Protein AF-0000000072573844 (afdb_homodimer)

Nearest PDB structures (foldseek):
  5y2v-assembly1_C  TM=6.113E-01  e=1.179E-25  Synechocystis sp. PCC 6803 substr. Kazusa
  5y2w-assembly1_A-2  TM=8.857E-01  e=2.262E-17  Synechocystis sp. PCC 6803 substr. Kazusa
  5z49-assembly1_A  TM=8.306E-01  e=2.753E-17  Synechococcus elongatus PCC 7942 = FACHB-805
  1i6a-assembly1_A  TM=7.409E-01  e=1.232E-15  Escherichia coli
  3hhg-assembly1_D  TM=5.461E-01  e=2.118E-17  Neisseria meningitidis serogroup B

Solvent-accessible surface area (backbone atoms only — not comparable to full-atom values): 31139 Å² total; per-residue (Å²): 137,50,71,64,50,51,51,49,44,52,39,25,56,72,58,35,28,61,58,59,24,12,57,71,68,70,48,57,45,66,59,50,53,50,41,48,52,51,48,23,56,76,70,71,43,72,36,52,47,70,58,87,89,45,40,38,64,34,72,60,24,52,56,51,44,56,54,48,29,42,51,52,25,51,52,49,30,52,52,50,52,53,42,62,74,39,99,47,74,63,51,66,39,28,36,32,20,65,60,64,66,77,45,28,66,37,46,36,55,43,39,71,76,40,72,68,42,45,62,34,40,34,52,38,44,60,78,54,41,53,53,33,38,47,44,48,70,22,60,33,33,44,33,54,54,93,80,82,54,93,60,44,42,74,42,82,36,32,77,40,52,37,28,39,36,31,19,65,85,37,92,64,40,88,40,66,63,44,52,67,76,78,46,60,85,44,44,25,43,37,36,49,87,67,32,51,63,28,50,50,52,46,53,59,28,45,77,70,76,44,68,78,42,74,31,29,34,38,75,31,75,67,36,47,56,55,37,18,35,38,58,75,21,27,34,75,40,50,52,65,54,49,66,71,56,38,86,82,34,59,42,28,69,27,39,57,69,45,97,77,48,56,42,46,36,29,43,30,31,50,53,87,54,73,68,51,72,62,37,51,50,47,54,53,40,42,45,63,64,56,24,69,74,85,115,138,50,72,64,49,49,52,50,45,52,39,26,55,71,59,34,28,62,60,60,24,13,58,74,68,70,47,57,46,66,60,50,53,49,41,48,52,49,49,23,57,75,70,70,44,71,35,53,48,71,57,86,92,44,41,38,64,34,72,60,23,51,56,50,45,56,53,48,29,42,51,52,25,53,52,49,30,51,51,49,52,54,41,61,76,40,97,44,73,64,51,68,39,27,37,30,19,66,61,64,67,75,45,29,64,37,45,36,54,44,39,72,76,39,70,67,40,44,62,37,40,35,55,38,44,60,77,55,42,53,53,33,39,49,45,49,71,24,60,33,31,45,34,54,55,93,80,82,52,92,60,44,42,73,44,81,38,33,75,40,53,38,26,38,36,30,20,63,85,36,91,68,41,87,40,66,64,44,51,66,78,77,46,61,85,45,45,26,43,37,37,48,87,67,32,51,64,28,52,50,54,48,53,58,28,45,76,71,75,45,67,78,40,72,30,29,34,38,74,30,75,67,36,46,58,55,37,19,36,37,58,72,22,28,32,74,41,49,50,65,54,49,66,72,57,39,87,82,34,61,43,27,70,27,38,56,69,46,97,77,48,55,43,45,35,29,44,29,31,50,53,88,55,73,70,49,73,60,38,50,51,47,53,52,42,41,45,65,64,55,25,69,74,86,114

Secondary structure (DSSP, 8-state):
--HHHHHHHHHHHHHS-HHHHHHHHTS-HHHHHHHHHHHHHHHTS-SEEEETTEEEE-HHHHHHHHHHHHHHHHHHHHHHHHHHHTT--S-EEEEEES-SGGGHHHHHHHHHH-TT-EEEEEE--HHHHHHHHHTTS-SEEEESS----TTEEEEEEEEEEEEEEEETTSTTTT-SEE-GGGGTT-EEEEPPTTSHHHHHHHHHHHTTT---EEEEE-S-GGGHHHHHHTTS-BEEEEHHHHHHH-TTSSEEEEEES-TT-EEEEEEEEETT----HHHHHHHHHHHHHHS----/--HHHHHHHHHHHHHS-HHHHHHHHTS-HHHHHHHHHHHHHHHTS-SEEEETTEEEE-HHHHHHHHHHHHHHHHHHHHHHHHHHHTT--S-EEEEEES-SGGGHHHHHHHHHH-TT-EEEEEE--HHHHHHHHHTTS-SEEEESS----TTEEEEEEEEEEEEEEEETTSTTTT-SEE-GGGGTT-EEEEPPTTSHHHHHHHHHHHTTT---EEEEE-S-GGGHHHHHHTTS-BEEEEHHHHHHH-TTSSEEEEEES-TT-EEEEEEEEETT----HHHHHHHHHHHHHHS----

Radius of gyration: 25.1 Å; Cα contacts (8 Å, |Δi|>4): 1067; chains: 2; bounding box: 58×66×68 Å

Foldseek 3Di:
DDLVLLQLLLLCAVVQAQCVSCVVVVHDSVVSVVSQVVVCVVVVHHQWDDDPRTTYGDPNVVVVNLVSLQVQLVVVLVVVVVQLVPVHFLEEAEEEEQDCVLCVVLVVVLCVVRVRYHYHYHHDFLVVVLSCQSNNVHFKYKAQDDDDDPFKDKDWQEKFFKKKKAFCPDPCFPPAEDELVVCQPWEEAEEDPRHPFQVLNQVSQVVVVGGHHYPHYHSCLVCRQVCRLVPVTMGIDTPVVCVVQDPPHSIGIYHYPDPPRMTIIMMMHTDPRNARPSNVSSVVSSNVSRHPPPD/DDLVLLQLLLLCAVVQAQCVSCVVVVHDSVVSVVSQVVVCVVVVHHQWDDDPRTTYGDPNVVVVNLVSLQVQLQVVLVVVVVQLVPVHFLEEAEEEEQDCVLCVVLVVVLCVVRVRYHYHYHHDFLVVVLSCQSNNVHFKYKAQDDDDDPFKDKDWQEKFFKKKKAFCPDPCFPPAEDELVVCQPWEEAEEDPRHPFQVLNQVRQVVVVGGHHYPHYDSCLVCRQVCRLVPVTMGIDTPVVCVVQDPPHSIGIYHYPDPPRMTIIMMMHTDPRNARPSNVVSVVSSNVSRHPPPD

Structure (mmCIF, N/CA/C/O backbone):
data_AF-0000000072573844-model_v1
#
loop_
_entity.id
_entity.type
_entity.pdbx_description
1 polymer 'Transcriptional regulator'
#
loop_
_atom_site.group_PDB
_atom_site.id
_atom_site.type_symbol
_atom_site.label_atom_id
_atom_site.label_alt_id
_atom_site.label_comp_id
_atom_site.label_asym_id
_atom_site.label_entity_id
_atom_site.label_seq_id
_atom_site.pdbx_PDB_ins_code
_atom_site.Cartn_x
_atom_site.Cartn_y
_atom_site.Cartn_z
_atom_site.occupancy
_atom_site.B_iso_or_equiv
_atom_site.auth_seq_id
_atom_site.auth_comp_id
_atom_site.auth_asym_id
_atom_site.auth_atom_id
_atom_site.pdbx_PDB_model_num
ATOM 1 N N . MET A 1 1 ? -7.012 -10.227 -36.094 1 77.38 1 MET A N 1
ATOM 2 C CA . MET A 1 1 ? -6.742 -10.281 -34.656 1 77.38 1 MET A CA 1
ATOM 3 C C . MET A 1 1 ? -5.859 -11.484 -34.312 1 77.38 1 MET A C 1
ATOM 5 O O . MET A 1 1 ? -6.199 -12.617 -34.625 1 77.38 1 MET A O 1
ATOM 9 N N . ASP A 1 2 ? -4.715 -11.188 -33.781 1 83.25 2 ASP A N 1
ATOM 10 C CA . ASP A 1 2 ? -3.766 -12.242 -33.438 1 83.25 2 ASP A CA 1
ATOM 11 C C . ASP A 1 2 ? -3.256 -12.07 -32 1 83.25 2 ASP A C 1
ATOM 13 O O . ASP A 1 2 ? -3.637 -11.117 -31.312 1 83.25 2 ASP A O 1
ATOM 17 N N . LEU A 1 3 ? -2.436 -13.039 -31.656 1 85 3 LEU A N 1
ATOM 18 C CA . LEU A 1 3 ? -1.994 -13.078 -30.266 1 85 3 LEU A CA 1
ATOM 19 C C . LEU A 1 3 ? -1.142 -11.859 -29.922 1 85 3 LEU A C 1
ATOM 21 O O . LEU A 1 3 ? -1.219 -11.328 -28.812 1 85 3 LEU A O 1
ATOM 25 N N . LEU A 1 4 ? -0.404 -11.492 -30.859 1 84.94 4 LEU A N 1
ATOM 26 C CA . LEU A 1 4 ? 0.47 -10.344 -30.656 1 84.94 4 LEU A CA 1
ATOM 27 C C . LEU A 1 4 ? -0.344 -9.078 -30.422 1 84.94 4 LEU A C 1
ATOM 29 O O . LEU A 1 4 ? -0.036 -8.297 -29.516 1 84.94 4 LEU A O 1
ATOM 33 N N . SER A 1 5 ? -1.284 -8.914 -31.297 1 89.81 5 SER A N 1
ATOM 34 C CA . SER A 1 5 ? -2.127 -7.727 -31.156 1 89.81 5 SER A CA 1
ATOM 35 C C . SER A 1 5 ? -2.84 -7.719 -29.812 1 89.81 5 SER A C 1
ATOM 37 O O . SER A 1 5 ? -3.029 -6.66 -29.203 1 89.81 5 SER A O 1
ATOM 39 N N . LEU A 1 6 ? -3.24 -8.875 -29.359 1 90.12 6 LEU A N 1
ATOM 40 C CA . LEU A 1 6 ? -3.922 -8.984 -28.078 1 90.12 6 LEU A CA 1
ATOM 41 C C . LEU A 1 6 ? -2.971 -8.672 -26.922 1 90.12 6 LEU A C 1
ATOM 43 O O . LEU A 1 6 ? -3.35 -7.996 -25.969 1 90.12 6 LEU A O 1
ATOM 47 N N . ARG A 1 7 ? -1.785 -9.086 -27.031 1 90.44 7 ARG A N 1
ATOM 48 C CA . ARG A 1 7 ? -0.774 -8.797 -26.016 1 90.44 7 ARG A CA 1
ATOM 49 C C . ARG A 1 7 ? -0.451 -7.309 -25.969 1 90.44 7 ARG A C 1
ATOM 51 O O . ARG A 1 7 ? -0.282 -6.73 -24.891 1 90.44 7 ARG A O 1
ATOM 58 N N . TYR A 1 8 ? -0.312 -6.75 -27.141 1 91.06 8 TYR A N 1
ATOM 59 C CA . TYR A 1 8 ? -0.084 -5.309 -27.219 1 91.06 8 TYR A CA 1
ATOM 60 C C . TYR A 1 8 ? -1.229 -4.539 -26.578 1 91.06 8 TYR A C 1
ATOM 62 O O . TYR A 1 8 ? -1 -3.623 -25.781 1 91.06 8 TYR A O 1
ATOM 70 N N . PHE A 1 9 ? -2.402 -4.938 -26.906 1 92.38 9 PHE A N 1
ATOM 71 C CA . PHE A 1 9 ? -3.596 -4.305 -26.359 1 92.38 9 PHE A CA 1
ATOM 72 C C . PHE A 1 9 ? -3.596 -4.391 -24.828 1 92.38 9 PHE A C 1
ATOM 74 O O . PHE A 1 9 ? -3.846 -3.393 -24.156 1 92.38 9 PHE A O 1
ATOM 81 N N . GLN A 1 10 ? -3.361 -5.555 -24.344 1 90.69 10 GLN A N 1
ATOM 82 C CA . GLN A 1 10 ? -3.332 -5.773 -22.906 1 90.69 10 GLN A CA 1
ATOM 83 C C . GLN A 1 10 ? -2.334 -4.84 -22.234 1 90.69 10 GLN A C 1
ATOM 85 O O . GLN A 1 10 ? -2.643 -4.238 -21.188 1 90.69 10 GLN A O 1
ATOM 90 N N . SER A 1 11 ? -1.172 -4.75 -22.75 1 90.38 11 SER A N 1
ATOM 91 C CA . SER A 1 11 ? -0.129 -3.893 -22.203 1 90.38 11 SER A CA 1
ATOM 92 C C . SER A 1 11 ? -0.539 -2.424 -22.234 1 90.38 11 SER A C 1
ATOM 94 O O . SER A 1 11 ? -0.377 -1.701 -21.25 1 90.38 11 SER A O 1
ATOM 96 N N . VAL A 1 12 ? -1.051 -2.043 -23.359 1 91.31 12 VAL A N 1
ATOM 97 C CA . VAL A 1 12 ? -1.472 -0.654 -23.5 1 91.31 12 VAL A CA 1
ATOM 98 C C . VAL A 1 12 ? -2.621 -0.355 -22.547 1 91.31 12 VAL A C 1
ATOM 100 O O . VAL A 1 12 ? -2.705 0.743 -21.984 1 91.31 12 VAL A O 1
ATOM 103 N N . ALA A 1 13 ? -3.471 -1.288 -22.422 1 90.12 13 ALA A N 1
ATOM 104 C CA . ALA A 1 13 ? -4.598 -1.124 -21.5 1 90.12 13 ALA A CA 1
ATOM 105 C C . ALA A 1 13 ? -4.113 -0.93 -20.062 1 90.12 13 ALA A C 1
ATOM 107 O O . ALA A 1 13 ? -4.691 -0.147 -19.312 1 90.12 13 ALA A O 1
ATOM 108 N N . ARG A 1 14 ? -3.098 -1.633 -19.734 1 84.62 14 ARG A N 1
ATOM 109 C CA . ARG A 1 14 ? -2.555 -1.584 -18.391 1 84.62 14 ARG A CA 1
ATOM 110 C C . ARG A 1 14 ? -1.849 -0.257 -18.125 1 84.62 14 ARG A C 1
ATOM 112 O O . ARG A 1 14 ? -2.039 0.359 -17.078 1 84.62 14 ARG A O 1
ATOM 119 N N . HIS A 1 15 ? -1.104 0.141 -19.078 1 82.62 15 HIS A N 1
ATOM 120 C CA . HIS A 1 15 ? -0.275 1.326 -18.875 1 82.62 15 HIS A CA 1
ATOM 121 C C . HIS A 1 15 ? -1.03 2.596 -19.266 1 82.62 15 HIS A C 1
ATOM 123 O O . HIS A 1 15 ? -0.707 3.684 -18.781 1 82.62 15 HIS A O 1
ATOM 129 N N . GLN A 1 16 ? -1.921 2.443 -20.125 1 87.56 16 GLN A N 1
ATOM 130 C CA . GLN A 1 16 ? -2.629 3.553 -20.75 1 87.56 16 GLN A CA 1
ATOM 131 C C . GLN A 1 16 ? -1.654 4.602 -21.281 1 87.56 16 GLN A C 1
ATOM 133 O O . GLN A 1 16 ? -1.857 5.801 -21.094 1 87.56 16 GLN A O 1
ATOM 138 N N . HIS A 1 17 ? -0.639 4.098 -21.672 1 84.5 17 HIS A N 1
ATOM 139 C CA . HIS A 1 17 ? 0.455 4.836 -22.281 1 84.5 17 HIS A CA 1
ATOM 140 C C . HIS A 1 17 ? 1.186 3.979 -23.312 1 84.5 17 HIS A C 1
ATOM 142 O O . HIS A 1 17 ? 1.836 2.994 -22.969 1 84.5 17 HIS A O 1
ATOM 148 N N . ILE A 1 18 ? 1.191 4.477 -24.594 1 88.12 18 ILE A N 1
ATOM 149 C CA . ILE A 1 18 ? 1.678 3.633 -25.672 1 88.12 18 ILE A CA 1
ATOM 150 C C . ILE A 1 18 ? 3.188 3.447 -25.547 1 88.12 18 ILE A C 1
ATOM 152 O O . ILE A 1 18 ? 3.697 2.336 -25.703 1 88.12 18 ILE A O 1
ATOM 156 N N . SER A 1 19 ? 3.848 4.496 -25.141 1 87.25 19 SER A N 1
ATOM 157 C CA . SER A 1 19 ? 5.301 4.391 -25.078 1 87.25 19 SER A CA 1
ATOM 158 C C . SER A 1 19 ? 5.734 3.477 -23.938 1 87.25 19 SER A C 1
ATOM 160 O O . SER A 1 19 ? 6.684 2.703 -24.078 1 87.25 19 SER A O 1
ATOM 162 N N . ARG A 1 20 ? 5.043 3.541 -22.906 1 84.31 20 ARG A N 1
ATOM 163 C CA . ARG A 1 20 ? 5.359 2.67 -21.781 1 84.31 20 ARG A CA 1
ATOM 164 C C . ARG A 1 20 ? 5.07 1.211 -22.125 1 84.31 20 ARG A C 1
ATOM 166 O O . ARG A 1 20 ? 5.824 0.315 -21.734 1 84.31 20 ARG A O 1
ATOM 173 N N . ALA A 1 21 ? 4.016 1.079 -22.75 1 89.12 21 ALA A N 1
ATOM 174 C CA . ALA A 1 21 ? 3.686 -0.272 -23.203 1 89.12 21 ALA A CA 1
ATOM 175 C C . ALA A 1 21 ? 4.746 -0.805 -24.156 1 89.12 21 ALA A C 1
ATOM 177 O O . ALA A 1 21 ? 5.156 -1.965 -24.047 1 89.12 21 ALA A O 1
ATOM 178 N N . ALA A 1 22 ? 5.207 0.045 -25.031 1 90.31 22 ALA A N 1
ATOM 179 C CA . ALA A 1 22 ? 6.246 -0.352 -25.984 1 90.31 22 ALA A CA 1
ATOM 180 C C . ALA A 1 22 ? 7.535 -0.73 -25.25 1 90.31 22 ALA A C 1
ATOM 182 O O . ALA A 1 22 ? 8.195 -1.708 -25.625 1 90.31 22 ALA A O 1
ATOM 183 N N . GLU A 1 23 ? 7.828 -0.013 -24.25 1 84.38 23 GLU A N 1
ATOM 184 C CA . GLU A 1 23 ? 9.016 -0.284 -23.453 1 84.38 23 GLU A CA 1
ATOM 185 C C . GLU A 1 23 ? 8.914 -1.639 -22.75 1 84.38 23 GLU A C 1
ATOM 187 O O . GLU A 1 23 ? 9.859 -2.426 -22.766 1 84.38 23 GLU A O 1
ATOM 192 N N . GLU A 1 24 ? 7.793 -1.854 -22.25 1 80.31 24 GLU A N 1
ATOM 193 C CA . GLU A 1 24 ? 7.559 -3.133 -21.594 1 80.31 24 GLU A CA 1
ATOM 194 C C . GLU A 1 24 ? 7.664 -4.293 -22.578 1 80.31 24 GLU A C 1
ATOM 196 O O . GLU A 1 24 ? 8.211 -5.348 -22.234 1 80.31 24 GLU A O 1
ATOM 201 N N . LEU A 1 25 ? 7.141 -4.078 -23.703 1 86.56 25 LEU A N 1
ATOM 202 C CA . LEU A 1 25 ? 7.086 -5.121 -24.719 1 86.56 25 LEU A CA 1
ATOM 203 C C . LEU A 1 25 ? 8.391 -5.195 -25.484 1 86.56 25 LEU A C 1
ATOM 205 O O . LEU A 1 25 ? 8.594 -6.105 -26.297 1 86.56 25 LEU A O 1
ATOM 209 N N . ARG A 1 26 ? 9.25 -4.176 -25.219 1 87.06 26 ARG A N 1
ATOM 210 C CA . ARG A 1 26 ? 10.547 -4.09 -25.891 1 87.06 26 ARG A CA 1
ATOM 211 C C . ARG A 1 26 ? 10.367 -3.99 -27.406 1 87.06 26 ARG A C 1
ATOM 213 O O . ARG A 1 26 ? 11.016 -4.719 -28.156 1 87.06 26 ARG A O 1
ATOM 220 N N . VAL A 1 27 ? 9.461 -3.121 -27.812 1 89.19 27 VAL A N 1
ATOM 221 C CA . VAL A 1 27 ? 9.211 -2.842 -29.219 1 89.19 27 VAL A CA 1
ATOM 222 C C . VAL A 1 27 ? 9.125 -1.335 -29.453 1 89.19 27 VAL A C 1
ATOM 224 O O . VAL A 1 27 ? 9.094 -0.56 -28.484 1 89.19 27 VAL A O 1
ATOM 227 N N . ALA A 1 28 ? 9.219 -0.984 -30.672 1 90.38 28 ALA A N 1
ATOM 228 C CA . ALA A 1 28 ? 9.117 0.433 -31 1 90.38 28 ALA A CA 1
ATOM 229 C C . ALA A 1 28 ? 7.691 0.94 -30.828 1 90.38 28 ALA A C 1
ATOM 231 O O . ALA A 1 28 ? 6.73 0.228 -31.125 1 90.38 28 ALA A O 1
ATOM 232 N N . GLN A 1 29 ? 7.598 2.127 -30.375 1 90.44 29 GLN A N 1
ATOM 233 C CA . GLN A 1 29 ? 6.316 2.758 -30.078 1 90.44 29 GLN A CA 1
ATOM 234 C C . GLN A 1 29 ? 5.41 2.752 -31.312 1 90.44 29 GLN A C 1
ATOM 236 O O . GLN A 1 29 ? 4.227 2.428 -31.219 1 90.44 29 GLN A O 1
ATOM 241 N N . PRO A 1 30 ? 5.902 3.066 -32.531 1 91.19 30 PRO A N 1
ATOM 242 C CA . PRO A 1 30 ? 5.012 3.068 -33.688 1 91.19 30 PRO A CA 1
ATOM 243 C C . PRO A 1 30 ? 4.414 1.692 -33.969 1 91.19 30 PRO A C 1
ATOM 245 O O . PRO A 1 30 ? 3.291 1.595 -34.469 1 91.19 30 PRO A O 1
ATOM 248 N N . SER A 1 31 ? 5.184 0.712 -33.688 1 91.19 31 SER A N 1
ATOM 249 C CA . SER A 1 31 ? 4.691 -0.647 -33.906 1 91.19 31 SER A CA 1
ATOM 250 C C . SER A 1 31 ? 3.48 -0.934 -33 1 91.19 31 SER A C 1
ATOM 252 O O . SER A 1 31 ? 2.484 -1.493 -33.469 1 91.19 31 SER A O 1
ATOM 254 N N . VAL A 1 32 ? 3.572 -0.523 -31.766 1 93.31 32 VAL A N 1
ATOM 255 C CA . VAL A 1 32 ? 2.471 -0.72 -30.828 1 93.31 32 VAL A CA 1
ATOM 256 C C . VAL A 1 32 ? 1.263 0.102 -31.266 1 93.31 32 VAL A C 1
ATOM 258 O O . VAL A 1 32 ? 0.137 -0.4 -31.297 1 93.31 32 VAL A O 1
ATOM 261 N N . SER A 1 33 ? 1.487 1.334 -31.656 1 92.69 33 SER A N 1
ATOM 262 C CA . SER A 1 33 ? 0.414 2.23 -32.062 1 92.69 33 SER A CA 1
ATOM 263 C C . SER A 1 33 ? -0.322 1.688 -33.281 1 92.69 33 SER A C 1
ATOM 265 O O . SER A 1 33 ? -1.553 1.618 -33.312 1 92.69 33 SER A O 1
ATOM 267 N N . ARG A 1 34 ? 0.423 1.245 -34.25 1 92.56 34 ARG A N 1
ATOM 268 C CA . ARG A 1 34 ? -0.156 0.717 -35.469 1 92.56 34 ARG A CA 1
ATOM 269 C C . ARG A 1 34 ? -0.96 -0.55 -35.219 1 92.56 34 ARG A C 1
ATOM 271 O O . ARG A 1 34 ? -2.02 -0.759 -35.812 1 92.56 34 ARG A O 1
ATOM 278 N N . THR A 1 35 ? -0.399 -1.32 -34.406 1 92.69 35 THR A N 1
ATOM 279 C CA . THR A 1 35 ? -1.063 -2.576 -34.094 1 92.69 35 THR A CA 1
ATOM 280 C C . THR A 1 35 ? -2.4 -2.316 -33.406 1 92.69 35 THR A C 1
ATOM 282 O O . THR A 1 35 ? -3.395 -2.988 -33.688 1 92.69 35 THR A O 1
ATOM 285 N N . ILE A 1 36 ? -2.449 -1.349 -32.5 1 93.75 36 ILE A N 1
ATOM 286 C CA . ILE A 1 36 ? -3.672 -1.01 -31.781 1 93.75 36 ILE A CA 1
ATOM 287 C C . ILE A 1 36 ? -4.707 -0.458 -32.75 1 93.75 36 ILE A C 1
ATOM 289 O O . ILE A 1 36 ? -5.887 -0.818 -32.688 1 93.75 36 ILE A O 1
ATOM 293 N N . ILE A 1 37 ? -4.262 0.376 -33.594 1 92.12 37 ILE A N 1
ATOM 294 C CA . ILE A 1 37 ? -5.148 0.962 -34.594 1 92.12 37 ILE A CA 1
ATOM 295 C C . ILE A 1 37 ? -5.738 -0.141 -35.469 1 92.12 37 ILE A C 1
ATOM 297 O O . ILE A 1 37 ? -6.941 -0.144 -35.75 1 92.12 37 ILE A O 1
ATOM 301 N N . ARG A 1 38 ? -4.918 -1.018 -35.906 1 91.19 38 ARG A N 1
ATOM 302 C CA . ARG A 1 38 ? -5.363 -2.135 -36.719 1 91.19 38 ARG A CA 1
ATOM 303 C C . ARG A 1 38 ? -6.375 -3 -36 1 91.19 38 ARG A C 1
ATOM 305 O O . ARG A 1 38 ? -7.383 -3.422 -36.562 1 91.19 38 ARG A O 1
ATOM 312 N N . LEU A 1 39 ? -6.094 -3.303 -34.75 1 91.94 39 LEU A N 1
ATOM 313 C CA . LEU A 1 39 ? -6.988 -4.105 -33.906 1 91.94 39 LEU A CA 1
ATOM 314 C C . LEU A 1 39 ? -8.352 -3.441 -33.781 1 91.94 39 LEU A C 1
ATOM 316 O O . LEU A 1 39 ? -9.391 -4.102 -33.906 1 91.94 39 LEU A O 1
ATOM 320 N N . GLU A 1 40 ? -8.336 -2.123 -33.531 1 93.81 40 GLU A N 1
ATOM 321 C CA . GLU A 1 40 ? -9.586 -1.371 -33.438 1 93.81 40 GLU A CA 1
ATOM 322 C C . GLU A 1 40 ? -10.352 -1.39 -34.75 1 93.81 40 GLU A C 1
ATOM 324 O O . GLU A 1 40 ? -11.578 -1.511 -34.75 1 93.81 40 GLU A O 1
ATOM 329 N N . SER A 1 41 ? -9.641 -1.269 -35.781 1 91.44 41 SER A N 1
ATOM 330 C CA . SER A 1 41 ? -10.25 -1.312 -37.125 1 91.44 41 SER A CA 1
ATOM 331 C C . SER A 1 41 ? -10.906 -2.664 -37.375 1 91.44 41 SER A C 1
ATOM 333 O O . SER A 1 41 ? -12.016 -2.727 -37.906 1 91.44 41 SER A O 1
ATOM 335 N N . GLU A 1 42 ? -10.25 -3.697 -37.062 1 89.06 42 GLU A N 1
ATOM 336 C CA . GLU A 1 42 ? -10.781 -5.047 -37.25 1 89.06 42 GLU A CA 1
ATOM 337 C C . GLU A 1 42 ? -12.039 -5.266 -36.438 1 89.06 42 GLU A C 1
ATOM 339 O O . GLU A 1 42 ? -12.977 -5.93 -36.875 1 89.06 42 GLU A O 1
ATOM 344 N N . LEU A 1 43 ? -12.023 -4.73 -35.219 1 90.81 43 LEU A N 1
ATOM 345 C CA . LEU A 1 43 ? -13.148 -4.887 -34.312 1 90.81 43 LEU A CA 1
ATOM 346 C C . LEU A 1 43 ? -14.281 -3.928 -34.656 1 90.81 43 LEU A C 1
ATOM 348 O O . LEU A 1 43 ? -15.422 -4.109 -34.219 1 90.81 43 LEU A O 1
ATOM 352 N N . GLY A 1 44 ? -13.922 -2.865 -35.375 1 90.6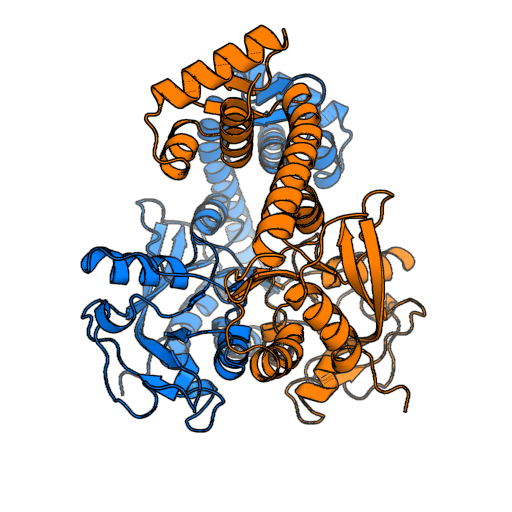2 44 GLY A N 1
ATOM 353 C CA . GLY A 1 44 ? -14.906 -1.887 -35.844 1 90.62 44 GLY A CA 1
ATOM 354 C C . GLY A 1 44 ? -15.281 -0.891 -34.75 1 90.62 44 GLY A C 1
ATOM 355 O O . GLY A 1 44 ? -16.297 -0.207 -34.844 1 90.62 44 GLY A O 1
ATOM 356 N N . THR A 1 45 ? -14.531 -0.959 -33.688 1 91.38 45 THR A N 1
ATOM 357 C CA . THR A 1 45 ? -14.82 -0.067 -32.562 1 91.38 45 THR A CA 1
ATOM 358 C C . THR A 1 45 ? -13.531 0.376 -31.891 1 91.38 45 THR A C 1
ATOM 360 O O . THR A 1 45 ? -12.602 -0.419 -31.719 1 91.38 45 THR A O 1
ATOM 363 N N . PRO A 1 46 ? -13.453 1.624 -31.562 1 92.75 46 PRO A N 1
ATOM 364 C CA . PRO A 1 46 ? -12.297 2.051 -30.766 1 92.75 46 PRO A CA 1
ATOM 365 C C . PRO A 1 46 ? -12.289 1.448 -29.359 1 92.75 46 PRO A C 1
ATOM 367 O O . PRO A 1 46 ? -13.352 1.29 -28.75 1 92.75 46 PRO A O 1
ATOM 370 N N . LEU A 1 47 ? -11.102 1.079 -29 1 93.5 47 LEU A N 1
ATOM 371 C CA . LEU A 1 47 ? -10.938 0.488 -27.672 1 93.5 47 LEU A CA 1
ATOM 372 C C . LEU A 1 47 ? -10.391 1.514 -26.688 1 93.5 47 LEU A C 1
ATOM 374 O O . LEU A 1 47 ? -10.461 1.306 -25.469 1 93.5 47 LEU A O 1
ATOM 378 N N . PHE A 1 48 ? -9.781 2.52 -27.266 1 93.5 48 PHE A N 1
ATOM 379 C CA . PHE A 1 48 ? -9.188 3.586 -26.469 1 93.5 48 PHE A CA 1
ATOM 380 C C . PHE A 1 48 ? -9.734 4.945 -26.875 1 93.5 48 PHE A C 1
ATOM 382 O O . PHE A 1 48 ? -10.023 5.168 -28.062 1 93.5 48 PHE A O 1
ATOM 389 N N . ASP A 1 49 ? -9.891 5.738 -25.859 1 89.5 49 ASP A N 1
ATOM 390 C CA . ASP A 1 49 ? -10.102 7.156 -26.141 1 89.5 49 ASP A CA 1
ATOM 391 C C . ASP A 1 49 ? -8.766 7.898 -26.234 1 89.5 49 ASP A C 1
ATOM 393 O O . ASP A 1 49 ? -7.879 7.703 -25.406 1 89.5 49 ASP A O 1
ATOM 397 N N . ARG A 1 50 ? -8.609 8.391 -27.422 1 82.62 50 ARG A N 1
ATOM 398 C CA . ARG A 1 50 ? -7.352 9.086 -27.656 1 82.62 50 ARG A CA 1
ATOM 399 C C . ARG A 1 50 ? -7.527 10.594 -27.547 1 82.62 50 ARG A C 1
ATOM 401 O O . ARG A 1 50 ? -8.539 11.141 -27.984 1 82.62 50 ARG A O 1
ATOM 408 N N . ARG A 1 51 ? -6.773 11.148 -26.734 1 71.81 51 ARG A N 1
ATOM 409 C CA . ARG A 1 51 ? -6.723 12.602 -26.641 1 71.81 51 ARG A CA 1
ATOM 410 C C . ARG A 1 51 ? -5.285 13.102 -26.75 1 71.81 51 ARG A C 1
ATOM 412 O O . ARG A 1 51 ? -4.574 13.18 -25.734 1 71.81 51 ARG A O 1
ATOM 419 N N . GLY A 1 52 ? -4.895 13.508 -27.891 1 67.94 52 GLY A N 1
ATOM 420 C CA . GLY A 1 52 ? -3.5 13.859 -28.109 1 67.94 52 GLY A CA 1
ATOM 421 C C . GLY A 1 52 ? -2.557 12.68 -27.938 1 67.94 52 GLY A C 1
ATOM 422 O O . GLY A 1 52 ? -2.713 11.656 -28.609 1 67.94 52 GLY A O 1
ATOM 423 N N . ARG A 1 53 ? -1.71 12.945 -27.047 1 65 53 ARG A N 1
ATOM 424 C CA . ARG A 1 53 ? -0.708 11.914 -26.797 1 65 53 ARG A CA 1
ATOM 425 C C . ARG A 1 53 ? -1.162 10.953 -25.703 1 65 53 ARG A C 1
ATOM 427 O O . ARG A 1 53 ? -0.532 9.922 -25.469 1 65 53 ARG A O 1
ATOM 434 N N . ARG A 1 54 ? -2.227 11.203 -25.172 1 75 54 ARG A N 1
ATOM 435 C CA . ARG A 1 54 ? -2.68 10.359 -24.078 1 75 54 ARG A CA 1
ATOM 436 C C . ARG A 1 54 ? -3.73 9.359 -24.562 1 75 54 ARG A C 1
ATOM 438 O O . ARG A 1 54 ? -4.523 9.664 -25.453 1 75 54 ARG A O 1
ATOM 445 N N . ILE A 1 55 ? -3.648 8.078 -24.078 1 85.38 55 ILE A N 1
ATOM 446 C CA . ILE A 1 55 ? -4.551 6.996 -24.453 1 85.38 55 ILE A CA 1
ATOM 447 C C . ILE A 1 55 ? -5.18 6.395 -23.188 1 85.38 55 ILE A C 1
ATOM 449 O O . ILE A 1 55 ? -4.508 6.23 -22.172 1 85.38 55 ILE A O 1
ATOM 453 N N . ARG A 1 56 ? -6.543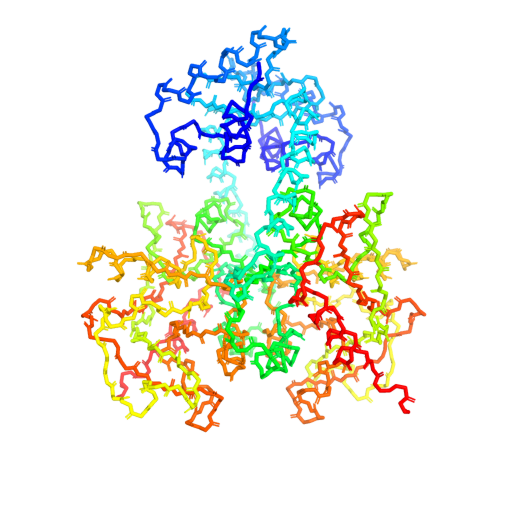 6.301 -23.188 1 88.75 56 ARG A N 1
ATOM 454 C CA . ARG A 1 56 ? -7.242 5.688 -22.078 1 88.75 56 ARG A CA 1
ATOM 455 C C . ARG A 1 56 ? -8.18 4.582 -22.547 1 88.75 56 ARG A C 1
ATOM 457 O O . ARG A 1 56 ? -8.875 4.746 -23.562 1 88.75 56 ARG A O 1
ATOM 464 N N . LEU A 1 57 ? -8.164 3.529 -21.812 1 89.81 57 LEU A N 1
ATOM 465 C CA . LEU A 1 57 ? -9.062 2.422 -22.109 1 89.81 57 LEU A CA 1
ATOM 466 C C . LEU A 1 57 ? -10.523 2.854 -21.953 1 89.81 57 LEU A C 1
ATOM 468 O O . LEU A 1 57 ? -10.914 3.381 -20.906 1 89.81 57 LEU A O 1
ATOM 472 N N . ASN A 1 58 ? -11.367 2.752 -23 1 89.25 58 ASN A N 1
ATOM 473 C CA . ASN A 1 58 ? -12.781 3.125 -22.906 1 89.25 58 ASN A CA 1
ATOM 474 C C . ASN A 1 58 ? -13.648 1.935 -22.516 1 89.25 58 ASN A C 1
ATOM 476 O O . ASN A 1 58 ? -13.133 0.881 -22.141 1 89.25 58 ASN A O 1
ATOM 480 N N . GLU A 1 59 ? -14.961 2.064 -22.531 1 86.19 59 GLU A N 1
ATOM 481 C CA . GLU A 1 59 ? -15.859 1.022 -22.062 1 86.19 59 GLU A CA 1
ATOM 482 C C . GLU A 1 59 ? -15.766 -0.231 -22.922 1 86.19 59 GLU A C 1
ATOM 484 O O . GLU A 1 59 ? -15.82 -1.352 -22.422 1 86.19 59 GLU A O 1
ATOM 489 N N . HIS A 1 60 ? -15.734 0.039 -24.203 1 89.38 60 HIS A N 1
ATOM 490 C CA . HIS A 1 60 ? -15.578 -1.093 -25.109 1 89.38 60 HIS A CA 1
ATOM 491 C C . HIS A 1 60 ? -14.25 -1.803 -24.875 1 89.38 60 HIS A C 1
ATOM 493 O O . HIS A 1 60 ? -14.188 -3.033 -24.906 1 89.38 60 HIS A O 1
ATOM 499 N N . GLY A 1 61 ? -13.219 -0.998 -24.656 1 91.5 61 GLY A N 1
ATOM 500 C CA . GLY A 1 61 ? -11.914 -1.565 -24.344 1 91.5 61 GLY A CA 1
ATOM 501 C C . GLY A 1 61 ? -11.906 -2.367 -23.062 1 91.5 61 GLY A C 1
ATOM 502 O O . GLY A 1 61 ? -11.305 -3.441 -22.984 1 91.5 61 GLY A O 1
ATOM 503 N N . ALA A 1 62 ? -12.562 -1.883 -22.094 1 89.25 62 ALA A N 1
ATOM 504 C CA . ALA A 1 62 ? -12.633 -2.568 -20.812 1 89.25 62 ALA A CA 1
ATOM 505 C C . ALA A 1 62 ? -13.328 -3.922 -20.953 1 89.25 62 ALA A C 1
ATOM 507 O O . ALA A 1 62 ? -12.875 -4.918 -20.375 1 89.25 62 ALA A O 1
ATOM 508 N N . ALA A 1 63 ? -14.406 -3.893 -21.688 1 88.31 63 ALA A N 1
ATOM 509 C CA . ALA A 1 63 ? -15.133 -5.141 -21.922 1 88.31 63 ALA A CA 1
ATOM 510 C C . ALA A 1 63 ? -14.273 -6.125 -22.719 1 88.31 63 ALA A C 1
ATOM 512 O O . ALA A 1 63 ? -14.234 -7.316 -22.406 1 88.31 63 ALA A O 1
ATOM 513 N N . PHE A 1 64 ? -13.672 -5.613 -23.766 1 90 64 PHE A N 1
ATOM 514 C CA . PHE A 1 64 ? -12.805 -6.441 -24.594 1 90 64 PHE A CA 1
ATOM 515 C C . PHE A 1 64 ? -11.633 -6.984 -23.797 1 90 64 PHE A C 1
ATOM 517 O O . PHE A 1 64 ? -11.234 -8.141 -23.969 1 90 64 PHE A O 1
ATOM 524 N N . LEU A 1 65 ? -11.133 -6.18 -22.844 1 90.75 65 LEU A N 1
ATOM 525 C CA . LEU A 1 65 ? -9.969 -6.551 -22.031 1 90.75 65 LEU A CA 1
ATOM 526 C C . LEU A 1 65 ? -10.281 -7.762 -21.156 1 90.75 65 LEU A C 1
ATOM 528 O O . LEU A 1 65 ? -9.445 -8.664 -21.016 1 90.75 65 LEU A O 1
ATOM 532 N N . VAL A 1 66 ? -11.43 -7.84 -20.656 1 85.06 66 VAL A N 1
ATOM 533 C CA . VAL A 1 66 ? -11.836 -8.953 -19.812 1 85.06 66 VAL A CA 1
ATOM 534 C C . VAL A 1 66 ? -11.734 -10.266 -20.594 1 85.06 66 VAL A C 1
ATOM 536 O O . VAL A 1 66 ? -11.18 -11.25 -20.094 1 85.06 66 VAL A O 1
ATOM 539 N N . ARG A 1 67 ? -12.195 -10.195 -21.781 1 86.5 67 ARG A N 1
ATOM 540 C CA . ARG A 1 67 ? -12.188 -11.391 -22.625 1 86.5 67 ARG A CA 1
ATOM 541 C C . ARG A 1 67 ? -10.773 -11.727 -23.078 1 86.5 67 ARG A C 1
ATOM 543 O O . ARG A 1 67 ? -10.391 -12.898 -23.125 1 86.5 67 ARG A O 1
ATOM 550 N N . VAL A 1 68 ? -10.086 -10.719 -23.359 1 89 68 VAL A N 1
ATOM 551 C CA . VAL A 1 68 ? -8.719 -10.906 -23.828 1 89 68 VAL A CA 1
ATOM 552 C C . VAL A 1 68 ? -7.875 -11.531 -22.719 1 89 68 VAL A C 1
ATOM 554 O O . VAL A 1 68 ? -7.125 -12.484 -22.953 1 89 68 VAL A O 1
ATOM 557 N N . GLU A 1 69 ? -8.023 -11.008 -21.578 1 88.88 69 GLU A N 1
ATOM 558 C CA . GLU A 1 69 ? -7.262 -11.523 -20.438 1 88.88 69 GLU A CA 1
ATOM 559 C C . GLU A 1 69 ? -7.598 -12.992 -20.172 1 88.88 69 GLU A C 1
ATOM 561 O O . GLU A 1 69 ? -6.703 -13.805 -19.938 1 88.88 69 GLU A O 1
ATOM 566 N N . ARG A 1 70 ? -8.805 -13.352 -20.297 1 84.88 70 ARG A N 1
ATOM 567 C CA . ARG A 1 70 ? -9.219 -14.734 -20.094 1 84.88 70 ARG A CA 1
ATOM 568 C C . ARG A 1 70 ? -8.617 -15.641 -21.172 1 84.88 70 ARG A C 1
ATOM 570 O O . ARG A 1 70 ? -8.109 -16.719 -20.859 1 84.88 70 ARG A O 1
ATOM 577 N N . ALA A 1 71 ? -8.68 -15.164 -22.359 1 86.56 71 ALA A N 1
ATOM 578 C CA . ALA A 1 71 ? -8.172 -15.945 -23.469 1 86.56 71 ALA A CA 1
ATOM 579 C C . ALA A 1 71 ? -6.66 -16.156 -23.359 1 86.56 71 ALA A C 1
ATOM 581 O O . ALA A 1 71 ? -6.168 -17.281 -23.531 1 86.56 71 ALA A O 1
ATOM 582 N N . LEU A 1 72 ? -6.035 -15.117 -23.047 1 89 72 LEU A N 1
ATOM 583 C CA . LEU A 1 72 ? -4.586 -15.211 -22.938 1 89 72 LEU A CA 1
ATOM 584 C C . LEU A 1 72 ? -4.188 -16.094 -21.75 1 89 72 LEU A C 1
ATOM 586 O O . LEU A 1 72 ? -3.201 -16.828 -21.828 1 89 72 LEU A O 1
ATOM 590 N N . ALA A 1 73 ? -4.93 -16.031 -20.719 1 88.06 73 ALA A N 1
ATOM 591 C CA . ALA A 1 73 ? -4.676 -16.875 -19.562 1 88.06 73 ALA A CA 1
ATOM 592 C C . ALA A 1 73 ? -4.852 -18.359 -19.906 1 88.06 73 ALA A C 1
ATOM 594 O O . ALA A 1 73 ? -4.059 -19.203 -19.469 1 88.06 73 ALA A O 1
ATOM 595 N N . GLU A 1 74 ? -5.84 -18.625 -20.688 1 86.56 74 GLU A N 1
ATOM 596 C CA . GLU A 1 74 ? -6.078 -20 -21.109 1 86.56 74 GLU A CA 1
ATOM 597 C C . GLU A 1 74 ? -4.922 -20.531 -21.953 1 86.56 74 GLU A C 1
ATOM 599 O O . GLU A 1 74 ? -4.504 -21.688 -21.797 1 86.56 74 GLU A O 1
ATOM 604 N N . LEU A 1 75 ? -4.492 -19.688 -22.781 1 85.81 75 LEU A N 1
ATOM 605 C CA . LEU A 1 75 ? -3.385 -20.094 -23.641 1 85.81 75 LEU A CA 1
ATOM 606 C C . LEU A 1 75 ? -2.113 -20.297 -22.828 1 85.81 75 LEU A C 1
ATOM 608 O O . LEU A 1 75 ? -1.354 -21.234 -23.094 1 85.81 75 LEU A O 1
ATOM 612 N N . GLU A 1 76 ? -1.971 -19.422 -21.922 1 86.44 76 GLU A N 1
ATOM 613 C CA . GLU A 1 76 ? -0.806 -19.562 -21.047 1 86.44 76 GLU A CA 1
ATOM 614 C C . GLU A 1 76 ? -0.904 -20.828 -20.203 1 86.44 76 GLU A C 1
ATOM 616 O O . GLU A 1 76 ? 0.09 -21.531 -20.016 1 86.44 76 GLU A O 1
ATOM 621 N N . ASP A 1 77 ? -1.983 -21.172 -19.766 1 86.12 77 ASP A N 1
ATOM 622 C CA . ASP A 1 77 ? -2.205 -22.406 -19.031 1 86.12 77 ASP A CA 1
ATOM 623 C C . ASP A 1 77 ? -1.871 -23.641 -19.875 1 86.12 77 ASP A C 1
ATOM 625 O O . ASP A 1 77 ? -1.218 -24.562 -19.406 1 86.12 77 ASP A O 1
ATOM 629 N N . ALA A 1 78 ? -2.297 -23.594 -21.047 1 84.69 78 ALA A N 1
ATOM 630 C CA . ALA A 1 78 ? -2.021 -24.703 -21.969 1 84.69 78 ALA A CA 1
ATOM 631 C C . ALA A 1 78 ? -0.52 -24.891 -22.172 1 84.69 78 ALA A C 1
ATOM 633 O O . ALA A 1 78 ? -0.015 -26.016 -22.141 1 84.69 78 ALA A O 1
ATOM 634 N N . ARG A 1 79 ? 0.048 -23.812 -22.375 1 83.12 79 ARG A N 1
ATOM 635 C CA . ARG A 1 79 ? 1.496 -23.844 -22.562 1 83.12 79 ARG A CA 1
ATOM 636 C C . ARG A 1 79 ? 2.188 -24.422 -21.328 1 83.12 79 ARG A C 1
ATOM 638 O O . ARG A 1 79 ? 3.057 -25.297 -21.453 1 83.12 79 ARG A O 1
ATOM 645 N N . ARG A 1 80 ? 1.822 -23.953 -20.188 1 84.19 80 ARG A N 1
ATOM 646 C CA . ARG A 1 80 ? 2.416 -24.422 -18.938 1 84.19 80 ARG A CA 1
ATOM 647 C C . ARG A 1 80 ? 2.129 -25.891 -18.703 1 84.19 80 ARG A C 1
ATOM 649 O O . ARG A 1 80 ? 2.996 -26.641 -18.234 1 84.19 80 ARG A O 1
ATOM 656 N N . GLU A 1 81 ? 1.018 -26.281 -19 1 83.62 81 GLU A N 1
ATOM 657 C CA . GLU A 1 81 ? 0.635 -27.688 -18.828 1 83.62 81 GLU A CA 1
ATOM 658 C C . GLU A 1 81 ? 1.52 -28.594 -19.672 1 83.62 81 GLU A C 1
ATOM 660 O O . GLU A 1 81 ? 2.008 -29.625 -19.188 1 83.62 81 GLU A O 1
ATOM 665 N N . VAL A 1 82 ? 1.729 -28.141 -20.828 1 81.06 82 VAL A N 1
ATOM 666 C CA . VAL A 1 82 ? 2.561 -28.938 -21.734 1 81.06 82 VAL A CA 1
ATOM 667 C C . VAL A 1 82 ? 4.012 -28.906 -21.25 1 81.06 82 VAL A C 1
ATOM 669 O O . VAL A 1 82 ? 4.688 -29.938 -21.266 1 81.06 82 VAL A O 1
ATOM 672 N N . ALA A 1 83 ? 4.422 -27.781 -20.859 1 80.44 83 ALA A N 1
ATOM 673 C CA . ALA A 1 83 ? 5.793 -27.641 -20.391 1 80.44 83 ALA A CA 1
ATOM 674 C C . ALA A 1 83 ? 6.035 -28.516 -19.156 1 80.44 83 ALA A C 1
ATOM 676 O O . ALA A 1 83 ? 7.09 -29.141 -19.031 1 80.44 83 ALA A O 1
ATOM 677 N N . ASP A 1 84 ? 5.16 -28.531 -18.234 1 80.38 84 ASP A N 1
ATOM 678 C CA . ASP A 1 84 ? 5.27 -29.297 -16.984 1 80.38 84 ASP A CA 1
ATOM 679 C C . ASP A 1 84 ? 5.25 -30.797 -17.266 1 80.38 84 ASP A C 1
ATOM 681 O O . ASP A 1 84 ? 5.859 -31.578 -16.531 1 80.38 84 ASP A O 1
ATOM 685 N N . ALA A 1 85 ? 4.469 -31.188 -18.234 1 76.25 85 ALA A N 1
ATOM 686 C CA . ALA A 1 85 ? 4.426 -32.594 -18.625 1 76.25 85 ALA A CA 1
ATOM 687 C C . ALA A 1 85 ? 5.773 -33.031 -19.172 1 76.25 85 ALA A C 1
ATOM 689 O O . ALA A 1 85 ? 6.145 -34.219 -19.031 1 76.25 85 ALA A O 1
ATOM 690 N N . GLY A 1 86 ? 6.34 -32 -19.734 1 70.25 86 GLY A N 1
ATOM 691 C CA . GLY A 1 86 ? 7.695 -32.312 -20.156 1 70.25 86 GLY A CA 1
ATOM 692 C C . GLY A 1 86 ? 8.734 -32.062 -19.078 1 70.25 86 GLY A C 1
ATOM 693 O O . GLY A 1 86 ? 8.398 -31.656 -17.969 1 70.25 86 GLY A O 1
ATOM 694 N N . ARG A 1 87 ? 10.086 -32.562 -18.969 1 62.22 87 ARG A N 1
ATOM 695 C CA . ARG A 1 87 ? 11.188 -32.375 -18.016 1 62.22 87 ARG A CA 1
ATOM 696 C C . ARG A 1 87 ? 11.398 -30.906 -17.703 1 62.22 87 ARG A C 1
ATOM 698 O O . ARG A 1 87 ? 12.523 -30.406 -17.766 1 62.22 87 ARG A O 1
ATOM 705 N N . GLY A 1 88 ? 10.195 -30.266 -17.594 1 60.22 88 GLY A N 1
ATOM 706 C CA . GLY A 1 88 ? 10.32 -28.828 -17.5 1 60.22 88 GLY A CA 1
ATOM 707 C C . GLY A 1 88 ? 10.875 -28.359 -16.156 1 60.22 88 GLY A C 1
ATOM 708 O O . GLY A 1 88 ? 11.195 -29.188 -15.297 1 60.22 88 GLY A O 1
ATOM 709 N N . GLY A 1 89 ? 11.258 -27.141 -16.047 1 65.19 89 GLY A N 1
ATOM 710 C CA . GLY A 1 89 ? 11.875 -26.422 -14.93 1 65.19 89 GLY A CA 1
ATOM 711 C C . GLY A 1 89 ? 11.062 -26.5 -13.648 1 65.19 89 GLY A C 1
ATOM 712 O O . GLY A 1 89 ? 9.992 -27.109 -13.625 1 65.19 89 GLY A O 1
ATOM 713 N N . PRO A 1 90 ? 11.641 -26.266 -12.562 1 68.06 90 PRO A N 1
ATOM 714 C CA . PRO A 1 90 ? 11.055 -26.406 -11.227 1 68.06 90 PRO A CA 1
ATOM 715 C C . PRO A 1 90 ? 9.68 -25.75 -11.109 1 68.06 90 PRO A C 1
ATOM 717 O O . PRO A 1 90 ? 8.891 -26.109 -10.227 1 68.06 90 PRO A O 1
ATOM 720 N N . GLY A 1 91 ? 9.266 -25 -11.984 1 81.62 91 GLY A N 1
ATOM 721 C CA . GLY A 1 91 ? 7.953 -24.375 -11.953 1 81.62 91 GLY A CA 1
ATOM 722 C C . GLY A 1 91 ? 7.918 -23.094 -11.148 1 81.62 91 GLY A C 1
ATOM 723 O O . GLY A 1 91 ? 8.945 -22.641 -10.633 1 81.62 91 GLY A O 1
ATOM 724 N N . ARG A 1 92 ? 6.758 -22.422 -11.203 1 87 92 ARG A N 1
ATOM 725 C CA . ARG A 1 92 ? 6.559 -21.172 -10.477 1 87 92 ARG A CA 1
ATOM 726 C C . ARG A 1 92 ? 5.164 -21.094 -9.867 1 87 92 ARG A C 1
ATOM 728 O O . ARG A 1 92 ? 4.223 -21.703 -10.391 1 87 92 ARG A O 1
ATOM 735 N N . VAL A 1 93 ? 5.074 -20.422 -8.727 1 94.38 93 VAL A N 1
ATOM 736 C CA . VAL A 1 93 ? 3.795 -20.156 -8.078 1 94.38 93 VAL A CA 1
ATOM 737 C C . VAL A 1 93 ? 3.68 -18.656 -7.773 1 94.38 93 VAL A C 1
ATOM 739 O O . VAL A 1 93 ? 4.602 -18.062 -7.219 1 94.38 93 VAL A O 1
ATOM 742 N N . ALA A 1 94 ? 2.615 -18.047 -8.211 1 95.81 94 ALA A N 1
ATOM 743 C CA . ALA A 1 94 ? 2.359 -16.641 -7.969 1 95.81 94 ALA A CA 1
ATOM 744 C C . ALA A 1 94 ? 1.126 -16.438 -7.094 1 95.81 94 ALA A C 1
ATOM 746 O O . ALA A 1 94 ? 0.081 -17.047 -7.34 1 95.81 94 ALA A O 1
ATOM 747 N N . VAL A 1 95 ? 1.299 -15.57 -6.051 1 96.62 95 VAL A N 1
ATOM 748 C CA . VAL A 1 95 ? 0.227 -15.406 -5.074 1 96.62 95 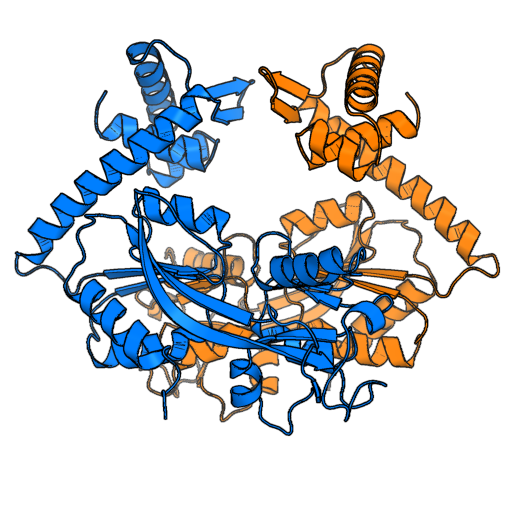VAL A CA 1
ATOM 749 C C . VAL A 1 95 ? 0.018 -13.922 -4.781 1 96.62 95 VAL A C 1
ATOM 751 O O . VAL A 1 95 ? 0.981 -13.188 -4.551 1 96.62 95 VAL A O 1
ATOM 754 N N . ALA A 1 96 ? -1.204 -13.492 -4.852 1 96.19 96 ALA A N 1
ATOM 755 C CA . ALA A 1 96 ? -1.589 -12.164 -4.371 1 96.19 96 ALA A CA 1
ATOM 756 C C . ALA A 1 96 ? -2.232 -12.25 -2.992 1 96.19 96 ALA A C 1
ATOM 758 O O . ALA A 1 96 ? -3 -13.172 -2.711 1 96.19 96 ALA A O 1
ATOM 759 N N . ALA A 1 97 ? -1.845 -11.328 -2.143 1 93.5 97 ALA A N 1
ATOM 760 C CA . ALA A 1 97 ? -2.416 -11.312 -0.799 1 93.5 97 ALA A CA 1
ATOM 761 C C . ALA A 1 97 ? -2.572 -9.883 -0.286 1 93.5 97 ALA A C 1
ATOM 763 O O . ALA A 1 97 ? -1.837 -8.984 -0.7 1 93.5 97 ALA A O 1
ATOM 764 N N . GLU A 1 98 ? -3.529 -9.688 0.594 1 89.56 98 GLU A N 1
ATOM 765 C CA . GLU A 1 98 ? -3.693 -8.383 1.226 1 89.56 98 GLU A CA 1
ATOM 766 C C . GLU A 1 98 ? -2.592 -8.117 2.248 1 89.56 98 GLU A C 1
ATOM 768 O O . GLU A 1 98 ? -2.156 -6.98 2.42 1 89.56 98 GLU A O 1
ATOM 773 N N . THR A 1 99 ? -2.213 -9.172 2.938 1 86.94 99 THR A N 1
ATOM 774 C CA . THR A 1 99 ? -1.136 -9.125 3.92 1 86.94 99 THR A CA 1
ATOM 775 C C . THR A 1 99 ? -0.107 -10.219 3.643 1 86.94 99 THR A C 1
ATOM 777 O O . THR A 1 99 ? -0.465 -11.383 3.467 1 86.94 99 THR A O 1
ATOM 780 N N . LEU A 1 100 ? 1.145 -9.82 3.664 1 88.12 100 LEU A N 1
ATOM 781 C CA . LEU A 1 100 ? 2.164 -10.773 3.23 1 88.12 100 LEU A CA 1
ATOM 782 C C . LEU A 1 100 ? 2.699 -11.57 4.414 1 88.12 100 LEU A C 1
ATOM 784 O O . LEU A 1 100 ? 3.145 -12.703 4.25 1 88.12 100 LEU A O 1
ATOM 788 N N . LEU A 1 101 ? 2.629 -11.008 5.57 1 82.19 101 LEU A N 1
ATOM 789 C CA . LEU A 1 101 ? 3.227 -11.641 6.742 1 82.19 101 LEU A CA 1
ATOM 790 C C . LEU A 1 101 ? 2.621 -13.016 6.988 1 82.19 101 LEU A C 1
ATOM 792 O O . LEU A 1 101 ? 3.314 -13.938 7.434 1 82.19 101 LEU A O 1
ATOM 796 N N . GLN A 1 102 ? 1.443 -13.188 6.699 1 83.38 102 GLN A N 1
ATOM 797 C CA . GLN A 1 102 ? 0.767 -14.445 6.965 1 83.38 102 GLN A CA 1
ATOM 798 C C . GLN A 1 102 ? 1.293 -15.555 6.055 1 83.38 102 GLN A C 1
ATOM 800 O O . GLN A 1 102 ? 1.109 -16.734 6.344 1 83.38 102 GLN A O 1
ATOM 805 N N . LEU A 1 103 ? 1.949 -15.172 5.012 1 88.94 103 LEU A N 1
ATOM 806 C CA . LEU A 1 103 ? 2.441 -16.141 4.043 1 88.94 103 LEU A CA 1
ATOM 807 C C . LEU A 1 103 ? 3.83 -16.641 4.43 1 88.94 103 LEU A C 1
ATOM 809 O O . LEU A 1 103 ? 4.32 -17.625 3.871 1 88.94 103 LEU A O 1
ATOM 813 N N . ALA A 1 104 ? 4.465 -15.992 5.387 1 84.31 104 ALA A N 1
ATOM 814 C CA . ALA A 1 104 ? 5.84 -16.344 5.738 1 84.31 104 ALA A CA 1
ATOM 815 C C . ALA A 1 104 ? 5.949 -17.812 6.145 1 84.31 104 ALA A C 1
ATOM 817 O O . ALA A 1 104 ? 6.82 -18.531 5.652 1 84.31 104 ALA A O 1
ATOM 818 N N . GLY A 1 105 ? 5 -18.219 7.004 1 84.31 105 GLY A N 1
ATOM 819 C CA . GLY A 1 105 ? 5.023 -19.609 7.445 1 84.31 105 GLY A CA 1
ATOM 820 C C . GLY A 1 105 ? 4.762 -20.594 6.32 1 84.31 105 GLY A C 1
ATOM 821 O O . GLY A 1 105 ? 5.406 -21.656 6.25 1 84.31 105 GLY A O 1
ATOM 822 N N . VAL A 1 106 ? 3.881 -20.297 5.477 1 90.81 106 VAL A N 1
ATOM 823 C CA . VAL A 1 106 ? 3.553 -21.141 4.336 1 90.81 106 VAL A CA 1
ATOM 824 C C . VAL A 1 106 ? 4.758 -21.234 3.4 1 90.81 106 VAL A C 1
ATOM 826 O O . VAL A 1 106 ? 5.094 -22.328 2.922 1 90.81 106 VAL A O 1
ATOM 829 N N . LEU A 1 107 ? 5.414 -20.188 3.207 1 90.31 107 LEU A N 1
ATOM 830 C CA . LEU A 1 107 ? 6.52 -20.109 2.26 1 90.31 107 LEU A CA 1
ATOM 831 C C . LEU A 1 107 ? 7.723 -20.891 2.766 1 90.31 107 LEU A C 1
ATOM 833 O O . LEU A 1 107 ? 8.43 -21.531 1.981 1 90.31 107 LEU A O 1
ATOM 837 N N . SER A 1 108 ? 7.969 -20.781 4.035 1 88.12 108 SER A N 1
ATOM 838 C CA . SER A 1 108 ? 9.055 -21.562 4.617 1 88.12 108 SER A CA 1
ATOM 839 C C . SER A 1 108 ? 8.867 -23.047 4.367 1 88.12 108 SER A C 1
ATOM 841 O O . SER A 1 108 ? 9.781 -23.734 3.896 1 88.12 108 SER A O 1
ATOM 843 N N . ALA A 1 109 ? 7.691 -23.516 4.629 1 90.44 109 ALA A N 1
ATOM 844 C CA . ALA A 1 109 ? 7.375 -24.922 4.418 1 90.44 109 ALA A CA 1
ATOM 845 C C . ALA A 1 109 ? 7.434 -25.281 2.934 1 90.44 109 ALA A C 1
ATOM 847 O O . ALA A 1 109 ? 7.906 -26.359 2.568 1 90.44 109 ALA A O 1
ATOM 848 N N . PHE A 1 110 ? 6.977 -24.453 2.104 1 92.69 110 PHE A N 1
ATOM 849 C CA . PHE A 1 110 ? 6.93 -24.703 0.665 1 92.69 110 PHE A CA 1
ATOM 850 C C . PHE A 1 110 ? 8.336 -24.781 0.084 1 92.69 110 PHE A C 1
ATOM 852 O O . PHE A 1 110 ? 8.609 -25.656 -0.753 1 92.69 110 PHE A O 1
ATOM 859 N N . ARG A 1 111 ? 9.148 -23.953 0.547 1 88.5 111 ARG A N 1
ATOM 860 C CA . ARG A 1 111 ? 10.531 -23.953 0.062 1 88.5 111 ARG A CA 1
ATOM 861 C C . ARG A 1 111 ? 11.258 -25.234 0.472 1 88.5 111 ARG A C 1
ATOM 863 O O . ARG A 1 111 ? 12.102 -25.734 -0.267 1 88.5 111 ARG A O 1
ATOM 870 N N . GLU A 1 112 ? 10.977 -25.688 1.615 1 88.5 112 GLU A N 1
ATOM 871 C CA . GLU A 1 112 ? 11.547 -26.953 2.062 1 88.5 112 GLU A CA 1
ATOM 872 C C . GLU A 1 112 ? 11.062 -28.109 1.194 1 88.5 112 GLU A C 1
ATOM 874 O O . GLU A 1 112 ? 11.844 -29 0.849 1 88.5 112 GLU A O 1
ATOM 879 N N . LEU A 1 113 ? 9.844 -28.062 0.828 1 91.06 113 LEU A N 1
ATOM 880 C CA . LEU A 1 113 ? 9.234 -29.125 0.043 1 91.06 113 LEU A CA 1
ATOM 881 C C . LEU A 1 113 ? 9.656 -29.031 -1.42 1 91.06 113 LEU A C 1
ATOM 883 O O . LEU A 1 113 ? 9.867 -30.062 -2.076 1 91.06 113 LEU A O 1
ATOM 887 N N . ARG A 1 114 ? 9.734 -27.703 -1.875 1 91.5 114 ARG A N 1
ATOM 888 C CA . ARG A 1 114 ? 10.047 -27.453 -3.279 1 91.5 114 ARG A CA 1
ATOM 889 C C . ARG A 1 114 ? 11.141 -26.406 -3.424 1 91.5 114 ARG A C 1
ATOM 891 O O . ARG A 1 114 ? 10.883 -25.297 -3.898 1 91.5 114 ARG A O 1
ATOM 898 N N . PRO A 1 115 ? 12.352 -26.625 -3.146 1 83.69 115 PRO A N 1
ATOM 899 C CA . PRO A 1 115 ? 13.43 -25.641 -3.139 1 83.69 115 PRO A CA 1
ATOM 900 C C . PRO A 1 115 ? 13.68 -25.031 -4.516 1 83.69 115 PRO A C 1
ATOM 902 O O . PRO A 1 115 ? 14.141 -23.891 -4.613 1 83.69 115 PRO A O 1
ATOM 905 N N . GLY A 1 116 ? 13.328 -25.594 -5.547 1 82.75 116 GLY A N 1
ATOM 906 C CA . GLY A 1 116 ? 13.664 -25.078 -6.867 1 82.75 116 GLY A CA 1
ATOM 907 C C . GLY A 1 116 ? 12.523 -24.312 -7.52 1 82.75 116 GLY A C 1
ATOM 908 O O . GLY A 1 116 ? 12.695 -23.688 -8.57 1 82.75 116 GLY A O 1
ATOM 909 N N . VAL A 1 117 ? 11.453 -24.25 -6.832 1 89.25 117 VAL A N 1
ATOM 910 C CA . VAL A 1 117 ? 10.281 -23.594 -7.41 1 89.25 117 VAL A CA 1
ATOM 911 C C . VAL A 1 117 ? 10.336 -22.094 -7.125 1 89.25 117 VAL A C 1
ATOM 913 O O . VAL A 1 117 ? 10.633 -21.672 -6.004 1 89.25 117 VAL A O 1
ATOM 916 N N . GLY A 1 118 ? 10.164 -21.297 -8.172 1 90.12 118 GLY A N 1
ATOM 917 C CA . GLY A 1 118 ? 10.07 -19.859 -7.988 1 90.12 118 GLY A CA 1
ATOM 918 C C . GLY A 1 118 ? 8.734 -19.406 -7.426 1 90.12 118 GLY A C 1
ATOM 919 O O . GLY A 1 118 ? 7.688 -19.922 -7.828 1 90.12 118 GLY A O 1
ATOM 920 N N . VAL A 1 119 ? 8.781 -18.5 -6.402 1 91.81 119 VAL A N 1
ATOM 921 C CA . VAL A 1 119 ? 7.559 -17.953 -5.824 1 91.81 119 VAL A CA 1
ATOM 922 C C . VAL A 1 119 ? 7.516 -16.438 -6.039 1 91.81 119 VAL A C 1
ATOM 924 O O . VAL A 1 119 ? 8.508 -15.742 -5.82 1 91.81 119 VAL A O 1
ATOM 927 N N . ARG A 1 120 ? 6.43 -16.016 -6.531 1 93.88 120 ARG A N 1
ATOM 928 C CA . ARG A 1 120 ? 6.195 -14.586 -6.676 1 93.88 120 ARG A CA 1
ATOM 929 C C . ARG A 1 120 ? 5.02 -14.133 -5.816 1 93.88 120 ARG A C 1
ATOM 931 O O . ARG A 1 120 ? 3.943 -14.734 -5.859 1 93.88 120 ARG A O 1
ATOM 938 N N . LEU A 1 121 ? 5.285 -13.102 -5.02 1 94.81 121 LEU A N 1
ATOM 939 C CA . LEU A 1 121 ? 4.258 -12.586 -4.121 1 94.81 121 LEU A CA 1
ATOM 940 C C . LEU A 1 121 ? 3.93 -11.133 -4.457 1 94.81 121 LEU A C 1
ATOM 942 O O . LEU A 1 121 ? 4.824 -10.344 -4.758 1 94.81 121 LEU A O 1
ATOM 946 N N . PHE A 1 122 ? 2.604 -10.844 -4.402 1 93.94 122 PHE A N 1
ATOM 947 C CA . PHE A 1 122 ? 2.123 -9.484 -4.637 1 93.94 122 PHE A CA 1
ATOM 948 C C . PHE A 1 122 ? 1.163 -9.055 -3.535 1 93.94 122 PHE A C 1
ATOM 950 O O . PHE A 1 122 ? 0.145 -9.711 -3.299 1 93.94 122 PHE A O 1
ATOM 957 N N . GLN A 1 123 ? 1.505 -7.988 -2.918 1 92.5 123 GLN A N 1
ATOM 958 C CA . GLN A 1 123 ? 0.506 -7.383 -2.043 1 92.5 123 GLN A CA 1
ATOM 959 C C . GLN A 1 123 ? -0.536 -6.613 -2.85 1 92.5 123 GLN A C 1
ATOM 961 O O . GLN A 1 123 ? -0.187 -5.801 -3.709 1 92.5 123 GLN A O 1
ATOM 966 N N . ALA A 1 124 ? -1.825 -6.918 -2.566 1 91.19 124 ALA A N 1
ATOM 967 C CA . ALA A 1 124 ? -2.869 -6.262 -3.352 1 91.19 124 ALA A CA 1
ATOM 968 C C . ALA A 1 124 ? -4.195 -6.242 -2.596 1 91.19 124 ALA A C 1
ATOM 970 O O . ALA A 1 124 ? -4.508 -7.18 -1.855 1 91.19 124 ALA A O 1
ATOM 971 N N . PRO A 1 125 ? -4.957 -5.117 -2.824 1 89.5 125 PRO A N 1
ATOM 972 C CA . PRO A 1 125 ? -6.336 -5.16 -2.33 1 89.5 125 PRO A CA 1
ATOM 973 C C . PRO A 1 125 ? -7.227 -6.102 -3.139 1 89.5 125 PRO A C 1
ATOM 975 O O . PRO A 1 125 ? -6.832 -6.551 -4.219 1 89.5 125 PRO A O 1
ATOM 978 N N . VAL A 1 126 ? -8.344 -6.34 -2.67 1 89.06 126 VAL A N 1
ATOM 979 C CA . VAL A 1 126 ? -9.203 -7.375 -3.229 1 89.06 126 VAL A CA 1
ATOM 980 C C . VAL A 1 126 ? -9.586 -7.012 -4.66 1 89.06 126 VAL A C 1
ATOM 982 O O . VAL A 1 126 ? -9.664 -7.883 -5.531 1 89.06 126 VAL A O 1
ATOM 985 N N . ASP A 1 127 ? -9.82 -5.777 -4.941 1 86.69 127 ASP A N 1
ATOM 986 C CA . ASP A 1 127 ? -10.25 -5.363 -6.273 1 86.69 127 ASP A CA 1
ATOM 987 C C . ASP A 1 127 ? -9.164 -5.637 -7.309 1 86.69 127 ASP A C 1
ATOM 989 O O . ASP A 1 127 ? -9.469 -5.992 -8.453 1 86.69 127 ASP A O 1
ATOM 993 N N . SER A 1 128 ? -7.973 -5.52 -6.91 1 89.69 128 SER A N 1
ATOM 994 C CA . SER A 1 128 ? -6.855 -5.801 -7.809 1 89.69 128 SER A CA 1
ATOM 995 C C . SER A 1 128 ? -6.656 -7.301 -7.984 1 89.69 128 SER A C 1
ATOM 997 O O . SER A 1 128 ? -6.23 -7.754 -9.055 1 89.69 128 SER A O 1
ATOM 999 N N . MET A 1 129 ? -6.949 -8.031 -7.004 1 92.19 129 MET A N 1
ATOM 1000 C CA . MET A 1 129 ? -6.738 -9.469 -7.031 1 92.19 129 MET A CA 1
ATOM 1001 C C . MET A 1 129 ? -7.602 -10.125 -8.102 1 92.19 129 MET A C 1
ATOM 1003 O O . MET A 1 129 ? -7.188 -11.109 -8.727 1 92.19 129 MET A O 1
ATOM 1007 N N . ARG A 1 130 ? -8.727 -9.602 -8.273 1 88.44 130 ARG A N 1
ATOM 1008 C CA . ARG A 1 130 ? -9.617 -10.148 -9.297 1 88.44 130 ARG A CA 1
ATOM 1009 C C . ARG A 1 130 ? -8.977 -10.078 -10.672 1 88.44 130 ARG A C 1
ATOM 1011 O O . ARG A 1 130 ? -9.016 -11.055 -11.43 1 88.44 130 ARG A O 1
ATOM 1018 N N . ARG A 1 131 ? -8.461 -8.977 -10.938 1 87.56 131 ARG A N 1
ATOM 1019 C CA . ARG A 1 131 ? -7.793 -8.797 -12.219 1 87.56 131 ARG A CA 1
ATOM 1020 C C . ARG A 1 131 ? -6.578 -9.703 -12.336 1 87.56 131 ARG A C 1
ATOM 1022 O O . ARG A 1 131 ? -6.328 -10.289 -13.391 1 87.56 131 ARG A O 1
ATOM 1029 N N . HIS A 1 132 ? -5.816 -9.828 -11.266 1 91.69 132 HIS A N 1
ATOM 1030 C CA . HIS A 1 132 ? -4.629 -10.672 -11.258 1 91.69 132 HIS A CA 1
ATOM 1031 C C . HIS A 1 132 ? -4.988 -12.125 -11.539 1 91.69 132 HIS A C 1
ATOM 1033 O O . HIS A 1 132 ? -4.273 -12.812 -12.273 1 91.69 132 HIS A O 1
ATOM 1039 N N . LEU A 1 133 ? -6.086 -12.5 -10.992 1 92.38 133 LEU A N 1
ATOM 1040 C CA . LEU A 1 133 ? -6.559 -13.859 -11.219 1 92.38 133 LEU A CA 1
ATOM 1041 C C . LEU A 1 133 ? -7.023 -14.047 -12.656 1 92.38 133 LEU A C 1
ATOM 1043 O O . LEU A 1 133 ? -6.598 -14.984 -13.336 1 92.38 133 LEU A O 1
ATOM 1047 N N . ARG A 1 134 ? -7.762 -13.141 -13.109 1 87.56 134 ARG A N 1
ATOM 1048 C CA . ARG A 1 134 ? -8.344 -13.234 -14.445 1 87.56 134 ARG A CA 1
ATOM 1049 C C . ARG A 1 134 ? -7.262 -13.258 -15.516 1 87.56 134 ARG A C 1
ATOM 1051 O O . ARG A 1 134 ? -7.375 -13.992 -16.5 1 87.56 134 ARG A O 1
ATOM 1058 N N . SER A 1 135 ? -6.254 -12.445 -15.328 1 87 135 SER A N 1
ATOM 1059 C CA . SER A 1 135 ? -5.18 -12.336 -16.312 1 87 135 SER A CA 1
ATOM 1060 C C . SER A 1 135 ? -4.203 -13.5 -16.203 1 87 135 SER A C 1
ATOM 1062 O O . SER A 1 135 ? -3.328 -13.664 -17.047 1 87 135 SER A O 1
ATOM 1064 N N . GLY A 1 136 ? -4.348 -14.242 -15.117 1 89.38 136 GLY A N 1
ATOM 1065 C CA . GLY A 1 136 ? -3.428 -15.352 -14.914 1 89.38 136 GLY A CA 1
ATOM 1066 C C . GLY A 1 136 ? -2.084 -14.906 -14.359 1 89.38 136 GLY A C 1
ATOM 1067 O O . GLY A 1 136 ? -1.14 -15.703 -14.305 1 89.38 136 GLY A O 1
ATOM 1068 N N . GLU A 1 137 ? -2.041 -13.711 -13.977 1 90.12 137 GLU A N 1
ATOM 1069 C CA . GLU A 1 137 ? -0.812 -13.188 -13.391 1 90.12 137 GLU A CA 1
ATOM 1070 C C . GLU A 1 137 ? -0.485 -13.883 -12.078 1 90.12 137 GLU A C 1
ATOM 1072 O O . GLU A 1 137 ? 0.686 -14.031 -11.719 1 90.12 137 GLU A O 1
ATOM 1077 N N . VAL A 1 138 ? -1.536 -14.312 -11.406 1 95.31 138 VAL A N 1
ATOM 1078 C CA . VAL A 1 138 ? -1.327 -15.086 -10.18 1 95.31 138 VAL A CA 1
ATOM 1079 C C . VAL A 1 138 ? -2.109 -16.391 -10.25 1 95.31 138 VAL A C 1
ATOM 1081 O O . VAL A 1 138 ? -3.148 -16.469 -10.914 1 95.31 138 VAL A O 1
ATOM 1084 N N . ASP A 1 139 ? -1.56 -17.359 -9.531 1 95.75 139 ASP A N 1
ATOM 1085 C CA . ASP A 1 139 ? -2.23 -18.656 -9.414 1 95.75 139 ASP A CA 1
ATOM 1086 C C . ASP A 1 139 ? -3.283 -18.625 -8.312 1 95.75 139 ASP A C 1
ATOM 1088 O O . ASP A 1 139 ? -4.32 -19.281 -8.422 1 95.75 139 ASP A O 1
ATOM 1092 N N . PHE A 1 140 ? -2.922 -17.875 -7.281 1 97.06 140 PHE A N 1
ATOM 1093 C CA . PHE A 1 140 ? -3.791 -17.844 -6.113 1 97.06 140 PHE A CA 1
ATOM 1094 C C . PHE A 1 140 ? -3.926 -16.422 -5.582 1 97.06 140 PHE A C 1
ATOM 1096 O O . PHE A 1 140 ? -3.002 -15.609 -5.707 1 97.06 140 PHE A O 1
ATOM 1103 N N . ALA A 1 141 ? -5.07 -16.172 -5.023 1 96.88 141 ALA A N 1
ATOM 1104 C CA . ALA A 1 141 ? -5.297 -14.992 -4.195 1 96.88 141 ALA A CA 1
ATOM 1105 C C . ALA A 1 141 ? -5.68 -15.383 -2.771 1 96.88 141 ALA A C 1
ATOM 1107 O O . ALA A 1 141 ? -6.543 -16.234 -2.566 1 96.88 141 ALA A O 1
ATOM 1108 N N . LEU A 1 142 ? -4.969 -14.883 -1.848 1 95.25 142 LEU A N 1
ATOM 1109 C CA . LEU A 1 142 ? -5.328 -15.016 -0.441 1 95.25 142 LEU A CA 1
ATOM 1110 C C . LEU A 1 142 ? -6.105 -13.797 0.038 1 95.25 142 LEU A C 1
ATOM 1112 O O . LEU A 1 142 ? -5.512 -12.75 0.326 1 95.25 142 LEU A O 1
ATOM 1116 N N . ALA A 1 143 ? -7.41 -13.969 0.172 1 94.12 143 ALA A N 1
ATOM 1117 C CA . ALA A 1 143 ? -8.297 -12.836 0.408 1 94.12 143 ALA A CA 1
ATOM 1118 C C . ALA A 1 143 ? -8.992 -12.953 1.76 1 94.12 143 ALA A C 1
ATOM 1120 O O . ALA A 1 143 ? -9.352 -14.055 2.186 1 94.12 143 ALA A O 1
ATOM 1121 N N . SER A 1 144 ? -9.125 -11.789 2.402 1 93.06 144 SER A N 1
ATOM 1122 C CA . SER A 1 144 ? -9.898 -11.711 3.641 1 93.06 144 SER A CA 1
ATOM 1123 C C . SER A 1 144 ? -11.25 -11.055 3.41 1 93.06 144 SER A C 1
ATOM 1125 O O . SER A 1 144 ? -11.93 -10.672 4.363 1 93.06 144 SER A O 1
ATOM 1127 N N . GLN A 1 145 ? -11.57 -10.844 2.24 1 89.81 145 GLN A N 1
ATOM 1128 C CA . GLN A 1 145 ? -12.859 -10.359 1.769 1 89.81 145 GLN A CA 1
ATOM 1129 C C . GLN A 1 145 ? -13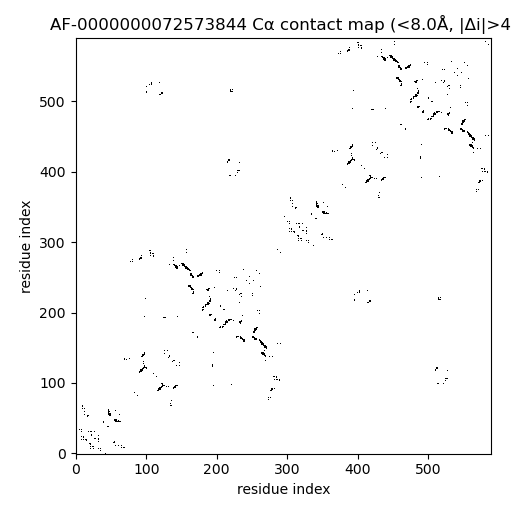.414 -11.258 0.667 1 89.81 145 GLN A C 1
ATOM 1131 O O . GLN A 1 145 ? -12.672 -12.016 0.039 1 89.81 145 GLN A O 1
ATOM 1136 N N . PRO A 1 146 ? -14.664 -11.156 0.492 1 87.25 146 PRO A N 1
ATOM 1137 C CA . PRO A 1 146 ? -15.266 -12.016 -0.524 1 87.25 146 PRO A CA 1
ATOM 1138 C C . PRO A 1 146 ? -14.734 -11.742 -1.927 1 87.25 146 PRO A C 1
ATOM 1140 O O . PRO A 1 146 ? -14.742 -10.594 -2.379 1 87.25 146 PRO A O 1
ATOM 1143 N N . LEU A 1 147 ? -14.203 -12.688 -2.449 1 89.06 147 LEU A N 1
ATOM 1144 C CA . LEU A 1 147 ? -13.844 -12.758 -3.861 1 89.06 147 LEU A CA 1
ATOM 1145 C C . LEU A 1 147 ? -14.57 -13.906 -4.555 1 89.06 147 LEU A C 1
ATOM 1147 O O . LEU A 1 147 ? -14.039 -15.016 -4.66 1 89.06 147 LEU A O 1
ATOM 1151 N N . THR A 1 148 ? -15.773 -13.555 -5.062 1 84.94 148 THR A N 1
ATOM 1152 C CA . THR A 1 148 ? -16.641 -14.625 -5.547 1 84.94 148 THR A CA 1
ATOM 1153 C C . THR A 1 148 ? -17.016 -14.398 -7.012 1 84.94 148 THR A C 1
ATOM 1155 O O . THR A 1 148 ? -16.781 -13.312 -7.555 1 84.94 148 THR A O 1
ATOM 1158 N N . GLY A 1 149 ? -17.438 -15.438 -7.633 1 85.56 149 GLY A N 1
ATOM 1159 C CA . GLY A 1 149 ? -17.859 -15.445 -9.023 1 85.56 149 GLY A CA 1
ATOM 1160 C C . GLY A 1 149 ? -17.75 -16.812 -9.68 1 85.56 149 GLY A C 1
ATOM 1161 O O . GLY A 1 149 ? -17.062 -17.688 -9.172 1 85.56 149 GLY A O 1
ATOM 1162 N N . PRO A 1 150 ? -18.453 -16.984 -10.727 1 83.88 150 PRO A N 1
ATOM 1163 C CA . PRO A 1 150 ? -18.453 -18.281 -11.398 1 83.88 150 PRO A CA 1
ATOM 1164 C C . PRO A 1 150 ? -17.109 -18.641 -12.016 1 83.88 150 PRO A C 1
ATOM 1166 O O . PRO A 1 150 ? -16.859 -19.812 -12.344 1 83.88 150 PRO A O 1
ATOM 1169 N N . GLU A 1 151 ? -16.281 -17.656 -12.094 1 88.62 151 GLU A N 1
ATOM 1170 C CA . GLU A 1 151 ? -15.016 -17.875 -12.781 1 88.62 151 GLU A CA 1
ATOM 1171 C C . GLU A 1 151 ? -13.922 -18.297 -11.797 1 88.62 151 GLU A C 1
ATOM 1173 O O . GLU A 1 151 ? -12.805 -18.594 -12.211 1 88.62 151 GLU A O 1
ATOM 1178 N N . VAL A 1 152 ? -14.328 -18.266 -10.531 1 94 152 VAL A N 1
ATOM 1179 C CA . VAL A 1 152 ? -13.297 -18.578 -9.547 1 94 152 VAL A CA 1
ATOM 1180 C C . VAL A 1 152 ? -13.789 -19.688 -8.617 1 94 152 VAL A C 1
ATOM 1182 O O . VAL A 1 152 ? -14.992 -19.906 -8.477 1 94 152 VAL A O 1
ATOM 1185 N N . CYS A 1 153 ? -12.828 -20.422 -8.102 1 94.25 153 CYS A N 1
ATOM 1186 C CA . CYS A 1 153 ? -13.008 -21.359 -6.988 1 94.25 153 CYS A CA 1
ATOM 1187 C C . CYS A 1 153 ? -12.398 -20.797 -5.707 1 94.25 153 CYS A C 1
ATOM 1189 O O . CYS A 1 153 ? -11.5 -19.953 -5.754 1 94.25 153 CYS A O 1
ATOM 1191 N N . SER A 1 154 ? -12.953 -21.188 -4.664 1 94.06 154 SER A N 1
ATOM 1192 C CA . SER A 1 154 ? -12.445 -20.688 -3.389 1 94.06 154 SER A CA 1
ATOM 1193 C C . SER A 1 154 ? -12.43 -21.797 -2.334 1 94.06 154 SER A C 1
ATOM 1195 O O . SER A 1 154 ? -13.211 -22.75 -2.412 1 94.06 154 SER A O 1
ATOM 1197 N N . ALA A 1 155 ? -11.492 -21.734 -1.449 1 93.31 155 ALA A N 1
ATOM 1198 C CA . ALA A 1 155 ? -11.406 -22.578 -0.252 1 93.31 155 ALA A CA 1
ATOM 1199 C C . ALA A 1 155 ? -11.203 -21.719 0.997 1 93.31 155 ALA A C 1
ATOM 1201 O O . ALA A 1 155 ? -10.258 -20.922 1.07 1 93.31 155 ALA A O 1
ATOM 1202 N N . GLU A 1 156 ? -12.102 -21.906 1.916 1 93.56 156 GLU A N 1
ATOM 1203 C CA . GLU A 1 156 ? -11.906 -21.219 3.195 1 93.56 156 GLU A CA 1
ATOM 1204 C C . GLU A 1 156 ? -10.773 -21.875 3.99 1 93.56 156 GLU A C 1
ATOM 1206 O O . GLU A 1 156 ? -10.773 -23.078 4.219 1 93.56 156 GLU A O 1
ATOM 1211 N N . LEU A 1 157 ? -9.844 -21.047 4.355 1 92.94 157 LEU A N 1
ATOM 1212 C CA . LEU A 1 157 ? -8.68 -21.562 5.078 1 92.94 157 LEU A CA 1
ATOM 1213 C C . LEU A 1 157 ? -8.852 -21.359 6.582 1 92.94 157 LEU A C 1
ATOM 1215 O O . LEU A 1 157 ? -8.406 -22.203 7.375 1 92.94 157 LEU A O 1
ATOM 1219 N N . ALA A 1 158 ? -9.391 -20.234 6.914 1 90.5 158 ALA A N 1
ATOM 1220 C CA . ALA A 1 158 ? -9.516 -19.922 8.336 1 90.5 158 ALA A CA 1
ATOM 1221 C C . ALA A 1 158 ? -10.602 -18.875 8.57 1 90.5 158 ALA A C 1
ATOM 1223 O O . ALA A 1 158 ? -10.906 -18.062 7.684 1 90.5 158 ALA A O 1
ATOM 1224 N N . ARG A 1 159 ? -11.227 -18.984 9.695 1 91.56 159 ARG A N 1
ATOM 1225 C CA . ARG A 1 159 ? -12.094 -17.969 10.266 1 91.56 159 ARG A CA 1
ATOM 1226 C C . ARG A 1 159 ? -11.633 -17.578 11.672 1 91.56 159 ARG A C 1
ATOM 1228 O O . ARG A 1 159 ? -11.531 -18.438 12.555 1 91.56 159 ARG A O 1
ATOM 1235 N N . GLU A 1 160 ? -11.273 -16.344 11.781 1 91.19 160 GLU A N 1
ATOM 1236 C CA . GLU A 1 160 ? -10.719 -15.953 13.07 1 91.19 160 GLU A CA 1
ATOM 1237 C C . GLU A 1 160 ? -11.391 -14.688 13.602 1 91.19 160 GLU A C 1
ATOM 1239 O O . GLU A 1 160 ? -11.883 -13.867 12.82 1 91.19 160 GLU A O 1
ATOM 1244 N N . GLU A 1 161 ? -11.336 -14.648 14.922 1 94.62 161 GLU A N 1
ATOM 1245 C CA . GLU A 1 161 ? -11.844 -13.438 15.562 1 94.62 161 GLU A CA 1
ATOM 1246 C C . GLU A 1 161 ? -10.93 -12.242 15.289 1 94.62 161 GLU A C 1
ATOM 1248 O O . GLU A 1 161 ? -9.719 -12.406 15.125 1 94.62 161 GLU A O 1
ATOM 1253 N N . VAL A 1 162 ? -11.602 -11.125 15.133 1 96.75 162 VAL A N 1
ATOM 1254 C CA . VAL A 1 162 ? -10.859 -9.867 15.062 1 96.75 162 VAL A CA 1
ATOM 1255 C C . VAL A 1 162 ? -10.984 -9.117 16.391 1 96.75 162 VAL A C 1
ATOM 1257 O O . VAL A 1 162 ? -12.086 -8.977 16.922 1 96.75 162 VAL A O 1
ATOM 1260 N N . LEU A 1 163 ? -9.867 -8.711 16.891 1 96.81 163 LEU A N 1
ATOM 1261 C CA . LEU A 1 163 ? -9.812 -8.062 18.203 1 96.81 163 LEU A CA 1
ATOM 1262 C C . LEU A 1 163 ? -9.555 -6.57 18.062 1 96.81 163 LEU A C 1
ATOM 1264 O O . LEU A 1 163 ? -9.109 -6.109 17 1 96.81 163 LEU A O 1
ATOM 1268 N N . LEU A 1 164 ? -9.914 -5.898 19.094 1 97.81 164 LEU A N 1
ATOM 1269 C CA . LEU A 1 164 ? -9.562 -4.488 19.219 1 97.81 164 LEU A CA 1
ATOM 1270 C C . LEU A 1 164 ? -8.258 -4.328 20 1 97.81 164 LEU A C 1
ATOM 1272 O O . LEU A 1 164 ? -8.133 -4.824 21.109 1 97.81 164 LEU A O 1
ATOM 1276 N N . ALA A 1 165 ? -7.336 -3.715 19.375 1 96.94 165 ALA A N 1
ATOM 1277 C CA . ALA A 1 165 ? -6.074 -3.393 20.047 1 96.94 165 ALA A CA 1
ATOM 1278 C C . ALA A 1 165 ? -6.066 -1.949 20.531 1 96.94 165 ALA A C 1
ATOM 1280 O O . ALA A 1 165 ? -6.445 -1.033 19.797 1 96.94 165 ALA A O 1
ATOM 1281 N N . VAL A 1 166 ? -5.703 -1.78 21.766 1 97.31 166 VAL A N 1
ATOM 1282 C CA . VAL A 1 166 ? -5.617 -0.454 22.375 1 97.31 166 VAL A CA 1
ATOM 1283 C C . VAL A 1 166 ? -4.25 -0.272 23.031 1 97.31 166 VAL A C 1
ATOM 1285 O O . VAL A 1 166 ? -3.574 -1.252 23.359 1 97.31 166 VAL A O 1
ATOM 1288 N N . PRO A 1 167 ? -3.836 1.017 23.203 1 94.69 167 PRO A N 1
ATOM 1289 C CA . PRO A 1 167 ? -2.615 1.214 23.984 1 94.69 167 PRO A CA 1
ATOM 1290 C C . PRO A 1 167 ? -2.725 0.651 25.406 1 94.69 167 PRO A C 1
ATOM 1292 O O . PRO A 1 167 ? -3.82 0.591 25.969 1 94.69 167 PRO A O 1
ATOM 1295 N N . VAL A 1 168 ? -1.634 0.256 26.031 1 90.81 168 VAL A N 1
ATOM 1296 C CA . VAL A 1 168 ? -1.61 -0.345 27.359 1 90.81 168 VAL A CA 1
ATOM 1297 C C . VAL A 1 168 ? -2.18 0.636 28.391 1 90.81 168 VAL A C 1
ATOM 1299 O O . VAL A 1 168 ? -2.822 0.229 29.359 1 90.81 168 VAL A O 1
ATOM 1302 N N . GLY A 1 169 ? -2.078 1.892 28.234 1 89 169 GLY A N 1
ATOM 1303 C CA . GLY A 1 169 ? -2.598 2.881 29.172 1 89 169 GLY A CA 1
ATOM 1304 C C . GLY A 1 169 ? -3.938 3.453 28.75 1 89 169 GLY A C 1
ATOM 1305 O O . GLY A 1 169 ? -4.422 4.422 29.344 1 89 169 GLY A O 1
ATOM 1306 N N . HIS A 1 170 ? -4.559 2.816 27.844 1 93.88 170 HIS A N 1
ATOM 1307 C CA . HIS A 1 170 ? -5.828 3.303 27.312 1 93.88 170 HIS A CA 1
ATOM 1308 C C . HIS A 1 170 ? -6.965 3.074 28.297 1 93.88 170 HIS A C 1
ATOM 1310 O O . HIS A 1 170 ? -6.934 2.123 29.078 1 93.88 170 HIS A O 1
ATOM 1316 N N . ARG A 1 171 ? -7.973 3.828 28.234 1 94.94 171 ARG A N 1
ATOM 1317 C CA . ARG A 1 171 ? -9.102 3.758 29.156 1 94.94 171 ARG A CA 1
ATOM 1318 C C . ARG A 1 171 ? -9.812 2.41 29.047 1 94.94 171 ARG A C 1
ATOM 1320 O O . ARG A 1 171 ? -10.422 1.948 30.016 1 94.94 171 ARG A O 1
ATOM 1327 N N . LEU A 1 172 ? -9.75 1.82 27.953 1 95.88 172 LEU A N 1
ATOM 1328 C CA . LEU A 1 172 ? -10.445 0.557 27.734 1 95.88 172 LEU A CA 1
ATOM 1329 C C . LEU A 1 172 ? -9.539 -0.626 28.078 1 95.88 172 LEU A C 1
ATOM 1331 O O . LEU A 1 172 ? -10 -1.771 28.094 1 95.88 172 LEU A O 1
ATOM 1335 N N . ALA A 1 173 ? -8.312 -0.286 28.281 1 93 173 ALA A N 1
ATOM 1336 C CA . ALA A 1 173 ? -7.375 -1.368 28.562 1 93 173 ALA A CA 1
ATOM 1337 C C . ALA A 1 173 ? -7.797 -2.156 29.797 1 93 173 ALA A C 1
ATOM 1339 O O . ALA A 1 173 ? -8.234 -1.574 30.797 1 93 173 ALA A O 1
ATOM 1340 N N . GLY A 1 174 ? -7.707 -3.48 29.781 1 90.19 174 GLY A N 1
ATOM 1341 C CA . GLY A 1 174 ? -8.062 -4.312 30.922 1 90.19 174 GLY A CA 1
ATOM 1342 C C . GLY A 1 174 ? -9.469 -4.879 30.828 1 90.19 174 GLY A C 1
ATOM 1343 O O . GLY A 1 174 ? -9.797 -5.863 31.484 1 90.19 174 GLY A O 1
ATOM 1344 N N . ARG A 1 175 ? -10.289 -4.203 30.047 1 94.25 175 ARG A N 1
ATOM 1345 C CA . ARG A 1 175 ? -11.617 -4.758 29.797 1 94.25 175 ARG A CA 1
ATOM 1346 C C . ARG A 1 175 ? -11.539 -5.98 28.891 1 94.25 175 ARG A C 1
ATOM 1348 O O . ARG A 1 175 ? -10.609 -6.113 28.094 1 94.25 175 ARG A O 1
ATOM 1355 N N . GLU A 1 176 ? -12.562 -6.781 29.047 1 95.25 176 GLU A N 1
ATOM 1356 C CA . GLU A 1 176 ? -12.609 -7.973 28.219 1 95.25 176 GLU A CA 1
ATOM 1357 C C . GLU A 1 176 ? -13.328 -7.691 26.891 1 95.25 176 GLU A C 1
ATOM 1359 O O . GLU A 1 176 ? -12.938 -8.211 25.844 1 95.25 176 GLU A O 1
ATOM 1364 N N . ARG A 1 177 ? -14.398 -6.852 27.031 1 96.94 177 ARG A N 1
ATOM 1365 C CA . ARG A 1 177 ? -15.242 -6.59 25.875 1 96.94 177 ARG A CA 1
ATOM 1366 C C . ARG A 1 177 ? -15.688 -5.133 25.828 1 96.94 177 ARG A C 1
ATOM 1368 O O . ARG A 1 177 ? -15.695 -4.457 26.859 1 96.94 177 ARG A O 1
ATOM 1375 N N . VAL A 1 178 ? -15.992 -4.684 24.641 1 97.75 178 VAL A N 1
ATOM 1376 C CA . VAL A 1 178 ? -16.484 -3.322 24.469 1 97.75 178 VAL A CA 1
ATOM 1377 C C . VAL A 1 178 ? -17.5 -3.283 23.344 1 97.75 178 VAL A C 1
ATOM 1379 O O . VAL A 1 178 ? -17.359 -3.992 22.344 1 97.75 178 VAL A O 1
ATOM 1382 N N . ALA A 1 179 ? -18.531 -2.475 23.516 1 97.75 179 ALA A N 1
ATOM 1383 C CA . ALA A 1 179 ? -19.516 -2.273 22.453 1 97.75 179 ALA A CA 1
ATOM 1384 C C . ALA A 1 179 ? -18.984 -1.305 21.391 1 97.75 179 ALA A C 1
ATOM 1386 O O . ALA A 1 179 ? -18.281 -0.347 21.719 1 97.75 179 ALA A O 1
ATOM 1387 N N . VAL A 1 180 ? -19.422 -1.507 20.172 1 97.44 180 VAL A N 1
ATOM 1388 C CA . VAL A 1 180 ? -18.984 -0.665 19.062 1 97.44 180 VAL A CA 1
ATOM 1389 C C . VAL A 1 180 ? -19.406 0.781 19.312 1 97.44 180 VAL A C 1
ATOM 1391 O O . VAL A 1 180 ? -18.656 1.713 19.031 1 97.44 180 VAL A O 1
ATOM 1394 N N . ALA A 1 181 ? -20.516 0.988 19.875 1 97.19 181 ALA A N 1
ATOM 1395 C CA . ALA A 1 181 ? -21.062 2.322 20.125 1 97.19 181 ALA A CA 1
ATOM 1396 C C . ALA A 1 181 ? -20.156 3.111 21.078 1 97.19 181 ALA A C 1
ATOM 1398 O O . ALA A 1 181 ? -20.078 4.34 20.984 1 97.19 181 ALA A O 1
ATOM 1399 N N . GLU A 1 182 ? -19.453 2.395 21.906 1 97.06 182 GLU A N 1
ATOM 1400 C CA . GLU A 1 182 ? -18.562 3.037 22.859 1 97.06 182 GLU A CA 1
ATOM 1401 C C . GLU A 1 182 ? -17.312 3.586 22.172 1 97.06 182 GLU A C 1
ATOM 1403 O O . GLU A 1 182 ? -16.562 4.352 22.781 1 97.06 182 GLU A O 1
ATOM 1408 N N . LEU A 1 183 ? -17.125 3.232 20.906 1 97.62 183 LEU A N 1
ATOM 1409 C CA . LEU A 1 183 ? -15.906 3.596 20.203 1 97.62 183 LEU A CA 1
ATOM 1410 C C . LEU A 1 183 ? -16.156 4.785 19.281 1 97.62 183 LEU A C 1
ATOM 1412 O O . LEU A 1 183 ? -15.273 5.16 18.5 1 97.62 183 LEU A O 1
ATOM 1416 N N . ALA A 1 184 ? -17.234 5.434 19.359 1 95.81 184 ALA A N 1
ATOM 1417 C CA . ALA A 1 184 ? -17.688 6.453 18.422 1 95.81 184 ALA A CA 1
ATOM 1418 C C . ALA A 1 184 ? -16.688 7.605 18.344 1 95.81 184 ALA A C 1
ATOM 1420 O O . ALA A 1 184 ? -16.484 8.18 17.266 1 95.81 184 ALA A O 1
ATOM 1421 N N . ASP A 1 185 ? -16.016 7.898 19.406 1 94.19 185 ASP A N 1
ATOM 1422 C CA . ASP A 1 185 ? -15.156 9.078 19.453 1 94.19 185 ASP A CA 1
ATOM 1423 C C . ASP A 1 185 ? -13.68 8.688 19.453 1 94.19 185 ASP A C 1
ATOM 1425 O O . ASP A 1 185 ? -12.812 9.531 19.656 1 94.19 185 ASP A O 1
ATOM 1429 N N . GLU A 1 186 ? -13.461 7.379 19.234 1 96 186 GLU A N 1
ATOM 1430 C CA . GLU A 1 186 ? -12.078 6.91 19.25 1 96 186 GLU A CA 1
ATOM 1431 C C . GLU A 1 186 ? -11.414 7.121 17.891 1 96 186 GLU A C 1
ATOM 1433 O O . GLU A 1 186 ? -12.078 7.086 16.859 1 96 186 GLU A O 1
ATOM 1438 N N . ASP A 1 187 ? -10.094 7.387 17.906 1 95.31 187 ASP A N 1
ATOM 1439 C CA . ASP A 1 187 ? -9.273 7.492 16.703 1 95.31 187 ASP A CA 1
ATOM 1440 C C . ASP A 1 187 ? -8.758 6.121 16.266 1 95.31 187 ASP A C 1
ATOM 1442 O O . ASP A 1 187 ? -8.258 5.348 17.094 1 95.31 187 ASP A O 1
ATOM 1446 N N . PHE A 1 188 ? -8.875 5.871 14.977 1 96.94 188 PHE A N 1
ATOM 1447 C CA . PHE A 1 188 ? -8.508 4.539 14.508 1 96.94 188 PHE A CA 1
ATOM 1448 C C . PHE A 1 188 ? -7.285 4.598 13.609 1 96.94 188 PHE A C 1
ATOM 1450 O O . PHE A 1 188 ? -7.152 5.508 12.789 1 96.94 188 PHE A O 1
ATOM 1457 N N . VAL A 1 189 ? -6.41 3.631 13.805 1 96 189 VAL A N 1
ATOM 1458 C CA . VAL A 1 189 ? -5.41 3.229 12.82 1 96 189 VAL A CA 1
ATOM 1459 C C . VAL A 1 189 ? -5.988 2.154 11.898 1 96 189 VAL A C 1
ATOM 1461 O O . VAL A 1 189 ? -6.391 1.085 12.367 1 96 189 VAL A O 1
ATOM 1464 N N . SER A 1 190 ? -6.094 2.443 10.617 1 96 190 SER A N 1
ATOM 1465 C CA . SER A 1 190 ? -6.672 1.472 9.695 1 96 190 SER A CA 1
ATOM 1466 C C . SER A 1 190 ? -6.066 1.605 8.305 1 96 190 SER A C 1
ATOM 1468 O O . SER A 1 190 ? -5.152 2.404 8.094 1 96 190 SER A O 1
ATOM 1470 N N . THR A 1 191 ? -6.461 0.705 7.484 1 93.44 191 THR A N 1
ATOM 1471 C CA . THR A 1 191 ? -5.98 0.71 6.105 1 93.44 191 THR A CA 1
ATOM 1472 C C . THR A 1 191 ? -6.812 1.661 5.246 1 93.44 191 THR A C 1
ATOM 1474 O O . THR A 1 191 ? -7.785 2.246 5.727 1 93.44 191 THR A O 1
ATOM 1477 N N . ARG A 1 192 ? -6.371 1.831 4.035 1 88.38 192 ARG A N 1
ATOM 1478 C CA . ARG A 1 192 ? -7.16 2.539 3.033 1 88.38 192 ARG A CA 1
ATOM 1479 C C . ARG A 1 192 ? -8.422 1.758 2.678 1 88.38 192 ARG A C 1
ATOM 1481 O O . ARG A 1 192 ? -8.492 0.548 2.9 1 88.38 192 ARG A O 1
ATOM 1488 N N . PRO A 1 193 ? -9.391 2.48 2.113 1 87.44 193 PRO A N 1
ATOM 1489 C CA . PRO A 1 193 ? -10.57 1.752 1.64 1 87.44 193 PRO A CA 1
ATOM 1490 C C . PRO A 1 193 ? -10.219 0.643 0.649 1 87.44 193 PRO A C 1
ATOM 1492 O O . PRO A 1 193 ? -9.336 0.816 -0.19 1 87.44 193 PRO A O 1
ATOM 1495 N N . GLY A 1 194 ? -10.922 -0.488 0.78 1 84.75 194 GLY A N 1
ATOM 1496 C CA . GLY A 1 194 ? -10.68 -1.613 -0.108 1 84.75 194 GLY A CA 1
ATOM 1497 C C . GLY A 1 194 ? -9.977 -2.771 0.574 1 84.75 194 GLY A C 1
ATOM 1498 O O . GLY A 1 194 ? -10.008 -3.9 0.083 1 84.75 194 GLY A O 1
ATOM 1499 N N . HIS A 1 195 ? -9.336 -2.504 1.639 1 90.56 195 HIS A N 1
ATOM 1500 C CA . HIS A 1 195 ? -8.703 -3.553 2.434 1 90.56 195 HIS A CA 1
ATOM 1501 C C . HIS A 1 195 ? -9.664 -4.086 3.496 1 90.56 195 HIS A C 1
ATOM 1503 O O . HIS A 1 195 ? -10.602 -3.395 3.893 1 90.56 195 HIS A O 1
ATOM 1509 N N . TRP A 1 196 ? -9.391 -5.246 3.977 1 93.06 196 TRP A N 1
ATOM 1510 C CA . TRP A 1 196 ? -10.367 -5.941 4.809 1 93.06 196 TRP A CA 1
ATOM 1511 C C . TRP A 1 196 ? -10.523 -5.246 6.156 1 93.06 196 TRP A C 1
ATOM 1513 O O . TRP A 1 196 ? -11.633 -5.168 6.695 1 93.06 196 TRP A O 1
ATOM 1523 N N . GLN A 1 197 ? -9.484 -4.723 6.715 1 94.5 197 GLN A N 1
ATOM 1524 C CA . GLN A 1 197 ? -9.562 -4.074 8.016 1 94.5 197 GLN A CA 1
ATOM 1525 C C . GLN A 1 197 ? -10.508 -2.877 7.98 1 94.5 197 GLN A C 1
ATOM 1527 O O . GLN A 1 197 ? -11.328 -2.697 8.883 1 94.5 197 GLN A O 1
ATOM 1532 N N . ARG A 1 198 ? -10.312 -2.08 6.91 1 94.88 198 ARG A N 1
ATOM 1533 C CA . ARG A 1 198 ? -11.156 -0.901 6.727 1 94.88 198 ARG A CA 1
ATOM 1534 C C . ARG A 1 198 ? -12.609 -1.294 6.484 1 94.88 198 ARG A C 1
ATOM 1536 O O . ARG A 1 198 ? -13.516 -0.729 7.094 1 94.88 198 ARG A O 1
ATOM 1543 N N . ALA A 1 199 ? -12.836 -2.238 5.652 1 94.5 199 ALA A N 1
ATOM 1544 C CA . ALA A 1 199 ? -14.188 -2.701 5.332 1 94.5 199 ALA A CA 1
ATOM 1545 C C . ALA A 1 199 ? -14.898 -3.213 6.582 1 94.5 199 ALA A C 1
ATOM 1547 O O . ALA A 1 199 ? -16.078 -2.912 6.801 1 94.5 199 ALA A O 1
ATOM 1548 N N . LEU A 1 200 ? -14.219 -3.969 7.355 1 96.5 200 LEU A N 1
ATOM 1549 C CA . LEU A 1 200 ? -14.805 -4.496 8.586 1 96.5 200 LEU A CA 1
ATOM 1550 C C . LEU A 1 200 ? -15.141 -3.367 9.555 1 96.5 200 LEU A C 1
ATOM 1552 O O . LEU A 1 200 ? -16.234 -3.342 10.125 1 96.5 200 LEU A O 1
ATOM 1556 N N . LEU A 1 201 ? -14.195 -2.484 9.711 1 97.38 201 LEU A N 1
ATOM 1557 C CA . LEU A 1 201 ? -14.383 -1.343 10.594 1 97.38 201 LEU A CA 1
ATOM 1558 C C . LEU A 1 201 ? -15.633 -0.554 10.203 1 97.38 201 LEU A C 1
ATOM 1560 O O . LEU A 1 201 ? -16.469 -0.262 11.055 1 97.38 201 LEU A O 1
ATOM 1564 N N . GLU A 1 202 ? -15.742 -0.282 8.984 1 96.44 202 GLU A N 1
ATOM 1565 C CA . GLU A 1 202 ? -16.859 0.505 8.477 1 96.44 202 GLU A CA 1
ATOM 1566 C C . GLU A 1 202 ? -18.188 -0.248 8.633 1 96.44 202 GLU A C 1
ATOM 1568 O O . GLU A 1 202 ? -19.203 0.344 8.992 1 96.44 202 GLU A O 1
ATOM 1573 N N . ARG A 1 203 ? -18.172 -1.505 8.375 1 96.25 203 ARG A N 1
ATOM 1574 C CA . ARG A 1 203 ? -19.375 -2.32 8.508 1 96.25 203 ARG A CA 1
ATOM 1575 C C . ARG A 1 203 ? -19.844 -2.352 9.961 1 96.25 203 ARG A C 1
ATOM 1577 O O . ARG A 1 203 ? -21.047 -2.213 10.227 1 96.25 203 ARG A O 1
ATOM 1584 N N . LEU A 1 204 ? -18.938 -2.525 10.883 1 97.19 204 LEU A N 1
ATOM 1585 C CA . LEU A 1 204 ? -19.266 -2.594 12.305 1 97.19 204 LEU A CA 1
ATOM 1586 C C . LEU A 1 204 ? -19.875 -1.275 12.781 1 97.19 204 LEU A C 1
ATOM 1588 O O . LEU A 1 204 ? -20.859 -1.271 13.516 1 97.19 204 LEU A O 1
ATOM 1592 N N . PHE A 1 205 ? -19.297 -0.201 12.352 1 97.44 205 PHE A N 1
ATOM 1593 C CA . PHE A 1 205 ? -19.781 1.113 12.758 1 97.44 205 PHE A CA 1
ATOM 1594 C C . PHE A 1 205 ? -21.125 1.43 12.102 1 97.44 205 PHE A C 1
ATOM 1596 O O . PHE A 1 205 ? -22.016 1.998 12.742 1 97.44 205 PHE A O 1
ATOM 1603 N N . ALA A 1 206 ? -21.234 1.045 10.867 1 96.12 206 ALA A N 1
ATOM 1604 C CA . ALA A 1 206 ? -22.453 1.312 10.125 1 96.12 206 ALA A CA 1
ATOM 1605 C C . ALA A 1 206 ? -23.656 0.665 10.812 1 96.12 206 ALA A C 1
ATOM 1607 O O . ALA A 1 206 ? -24.766 1.225 10.812 1 96.12 206 ALA A O 1
ATOM 1608 N N . ARG A 1 207 ? -23.547 -0.433 11.367 1 95.25 207 ARG A N 1
ATOM 1609 C CA . ARG A 1 207 ? -24.609 -1.147 12.055 1 95.25 207 ARG A CA 1
ATOM 1610 C C . ARG A 1 207 ? -25.141 -0.334 13.234 1 95.25 207 ARG A C 1
ATOM 1612 O O . ARG A 1 207 ? -26.297 -0.488 13.633 1 95.25 207 ARG A O 1
ATOM 1619 N N . GLU A 1 208 ? -24.266 0.509 13.766 1 95.19 208 GLU A N 1
ATOM 1620 C CA . GLU A 1 208 ? -24.656 1.357 14.891 1 95.19 208 GLU A CA 1
ATOM 1621 C C . GLU A 1 208 ? -25.031 2.758 14.422 1 95.19 208 GLU A C 1
ATOM 1623 O O . GLU A 1 208 ? -25.219 3.664 15.234 1 95.19 208 GLU A O 1
ATOM 1628 N N . GLY A 1 209 ? -25.031 2.936 13.102 1 95.81 209 GLY A N 1
ATOM 1629 C CA . GLY A 1 209 ? -25.328 4.25 12.555 1 95.81 209 GLY A CA 1
ATOM 1630 C C . GLY A 1 209 ? -24.203 5.246 12.758 1 95.81 209 GLY A C 1
ATOM 1631 O O . GLY A 1 209 ? -24.438 6.449 12.867 1 95.81 209 GLY A O 1
ATOM 1632 N N . LEU A 1 210 ? -23 4.715 12.922 1 96.06 210 LEU A N 1
ATOM 1633 C CA . LEU A 1 210 ? -21.828 5.539 13.188 1 96.06 210 LEU A CA 1
ATOM 1634 C C . LEU A 1 210 ? -20.828 5.457 12.039 1 96.06 210 LEU A C 1
ATOM 1636 O O . LEU A 1 210 ? -20.953 4.605 11.156 1 96.06 210 LEU A O 1
ATOM 1640 N N . ALA A 1 211 ? -19.875 6.418 12.031 1 94.81 211 ALA A N 1
ATOM 1641 C CA . ALA A 1 211 ? -18.703 6.41 11.148 1 94.81 211 ALA A CA 1
ATOM 1642 C C . ALA A 1 211 ? -17.406 6.484 11.953 1 94.81 211 ALA A C 1
ATOM 1644 O O . ALA A 1 211 ? -17.281 7.301 12.867 1 94.81 211 ALA A O 1
ATOM 1645 N N . PRO A 1 212 ? -16.531 5.613 11.609 1 96 212 PRO A N 1
ATOM 1646 C CA . PRO A 1 212 ? -15.281 5.656 12.367 1 96 212 PRO A CA 1
ATOM 1647 C C . PRO A 1 212 ? -14.414 6.867 12.016 1 96 212 PRO A C 1
ATOM 1649 O O . PRO A 1 212 ? -14.469 7.355 10.891 1 96 212 PRO A O 1
ATOM 1652 N N . ARG A 1 213 ? -13.664 7.309 12.93 1 94.69 213 ARG A N 1
ATOM 1653 C CA . ARG A 1 213 ? -12.664 8.352 12.711 1 94.69 213 ARG A CA 1
ATOM 1654 C C . ARG A 1 213 ? -11.281 7.738 12.477 1 94.69 213 ARG A C 1
ATOM 1656 O O . ARG A 1 213 ? -10.609 7.336 13.422 1 94.69 213 ARG A O 1
ATOM 1663 N N . VAL A 1 214 ? -10.844 7.734 11.219 1 93.94 214 VAL A N 1
ATOM 1664 C CA . VAL A 1 214 ? -9.547 7.164 10.883 1 93.94 214 VAL A CA 1
ATOM 1665 C C . VAL A 1 214 ? -8.492 8.266 10.836 1 93.94 214 VAL A C 1
ATOM 1667 O O . VAL A 1 214 ? -8.555 9.172 10 1 93.94 214 VAL A O 1
ATOM 1670 N N . VAL A 1 215 ? -7.465 8.117 11.727 1 92.5 215 VAL A N 1
ATOM 1671 C CA . VAL A 1 215 ? -6.477 9.188 11.836 1 92.5 215 VAL A CA 1
ATOM 1672 C C . VAL A 1 215 ? -5.145 8.727 11.25 1 92.5 215 VAL A C 1
ATOM 1674 O O . VAL A 1 215 ? -4.242 9.539 11.039 1 92.5 215 VAL A O 1
ATOM 1677 N N . CYS A 1 216 ? -5.012 7.465 11.078 1 92.38 216 CYS A N 1
ATOM 1678 C CA . CYS A 1 216 ? -3.844 6.879 10.438 1 92.38 216 CYS A CA 1
ATOM 1679 C C . CYS A 1 216 ? -4.258 5.867 9.367 1 92.38 216 CYS A C 1
ATOM 1681 O O . CYS A 1 216 ? -4.898 4.863 9.68 1 92.38 216 CYS A O 1
ATOM 1683 N N . GLU A 1 217 ? -3.852 6.188 8.211 1 92.81 217 GLU A N 1
ATOM 1684 C CA . GLU A 1 217 ? -4.184 5.328 7.082 1 92.81 217 GLU A CA 1
ATOM 1685 C C . GLU A 1 217 ? -2.926 4.766 6.426 1 92.81 217 GLU A C 1
ATOM 1687 O O . GLU A 1 217 ? -2.074 5.523 5.957 1 92.81 217 GLU A O 1
ATOM 1692 N N . GLY A 1 218 ? -2.834 3.441 6.496 1 90.12 218 GLY A N 1
ATOM 1693 C CA . GLY A 1 218 ? -1.696 2.775 5.883 1 90.12 218 GLY A CA 1
ATOM 1694 C C . GLY A 1 218 ? -1.922 1.291 5.664 1 90.12 218 GLY A C 1
ATOM 1695 O O . GLY A 1 218 ? -2.635 0.646 6.438 1 90.12 218 GLY A O 1
ATOM 1696 N N . ASP A 1 219 ? -1.256 0.796 4.633 1 86.62 219 ASP A N 1
ATOM 1697 C CA . ASP A 1 219 ? -1.4 -0.619 4.305 1 86.62 219 ASP A CA 1
ATOM 1698 C C . ASP A 1 219 ? -0.226 -1.431 4.848 1 86.62 219 ASP A C 1
ATOM 1700 O O . ASP A 1 219 ? 0.349 -2.254 4.133 1 86.62 219 ASP A O 1
ATOM 1704 N N . GLU A 1 220 ? 0.14 -1.104 5.996 1 85.69 220 GLU A N 1
ATOM 1705 C CA . GLU A 1 220 ? 1.202 -1.811 6.703 1 85.69 220 GLU A CA 1
ATOM 1706 C C . GLU A 1 220 ? 0.666 -2.508 7.949 1 85.69 220 GLU A C 1
ATOM 1708 O O . GLU A 1 220 ? 0.879 -2.039 9.07 1 85.69 220 GLU A O 1
ATOM 1713 N N . ALA A 1 221 ? 0.096 -3.635 7.703 1 83.38 221 ALA A N 1
ATOM 1714 C CA . ALA A 1 221 ? -0.49 -4.379 8.812 1 83.38 221 ALA A CA 1
ATOM 1715 C C . ALA A 1 221 ? 0.549 -4.66 9.891 1 83.38 221 ALA A C 1
ATOM 1717 O O . ALA A 1 221 ? 0.245 -4.605 11.086 1 83.38 221 ALA A O 1
ATOM 1718 N N . ALA A 1 222 ? 1.696 -4.863 9.5 1 81.75 222 ALA A N 1
ATOM 1719 C CA . ALA A 1 222 ? 2.764 -5.227 10.43 1 81.75 222 ALA A CA 1
ATOM 1720 C C . ALA A 1 222 ? 3.162 -4.039 11.297 1 81.75 222 ALA A C 1
ATOM 1722 O O . ALA A 1 222 ? 3.787 -4.211 12.344 1 81.75 222 ALA A O 1
ATOM 1723 N N . ALA A 1 223 ? 2.777 -2.857 10.922 1 86.31 223 ALA A N 1
ATOM 1724 C CA . ALA A 1 223 ? 3.133 -1.662 11.68 1 86.31 223 ALA A CA 1
ATOM 1725 C C . ALA A 1 223 ? 2.025 -1.288 12.664 1 86.31 223 ALA A C 1
ATOM 1727 O O . ALA A 1 223 ? 2.232 -0.462 13.555 1 86.31 223 ALA A O 1
ATOM 1728 N N . THR A 1 224 ? 0.893 -1.886 12.547 1 90.81 224 THR A N 1
ATOM 1729 C CA . THR A 1 224 ? -0.298 -1.47 13.281 1 90.81 224 THR A CA 1
ATOM 1730 C C . THR A 1 224 ? -0.077 -1.583 14.781 1 90.81 224 THR A C 1
ATOM 1732 O O . THR A 1 224 ? -0.392 -0.658 15.531 1 90.81 224 THR A O 1
ATOM 1735 N N . PRO A 1 225 ? 0.564 -2.695 15.258 1 91 225 PRO A N 1
ATOM 1736 C CA . PRO A 1 225 ? 0.751 -2.805 16.703 1 91 225 PRO A CA 1
ATOM 1737 C C . PRO A 1 225 ? 1.618 -1.684 17.281 1 91 225 PRO A C 1
ATOM 1739 O O . PRO A 1 225 ? 1.307 -1.134 18.344 1 91 225 PRO A O 1
ATOM 1742 N N . GLU A 1 226 ? 2.648 -1.36 16.578 1 88 226 GLU A N 1
ATOM 1743 C CA . GLU A 1 226 ? 3.553 -0.318 17.047 1 88 226 GLU A CA 1
ATOM 1744 C C . GLU A 1 226 ? 2.877 1.05 17.031 1 88 226 GLU A C 1
ATOM 1746 O O . GLU A 1 226 ? 3.084 1.863 17.938 1 88 226 GLU A O 1
ATOM 1751 N N . LEU A 1 227 ? 2.123 1.319 16.031 1 91.25 227 LEU A N 1
ATOM 1752 C CA . LEU A 1 227 ? 1.427 2.596 15.922 1 91.25 227 LEU A CA 1
ATOM 1753 C C . LEU A 1 227 ? 0.368 2.738 17.016 1 91.25 227 LEU A C 1
ATOM 1755 O O . LEU A 1 227 ? 0.246 3.797 17.625 1 91.25 227 LEU A O 1
ATOM 1759 N N . VAL A 1 228 ? -0.353 1.636 17.219 1 94.94 228 VAL A N 1
ATOM 1760 C CA . VAL A 1 228 ? -1.342 1.624 18.297 1 94.94 228 VAL A CA 1
ATOM 1761 C C . VAL A 1 228 ? -0.643 1.78 19.641 1 94.94 228 VAL A C 1
ATOM 1763 O O . VAL A 1 228 ? -1.063 2.584 20.484 1 94.94 228 VAL A O 1
ATOM 1766 N N . GLY A 1 229 ? 0.402 1.081 19.844 1 92.25 229 GLY A N 1
ATOM 1767 C CA . GLY A 1 229 ? 1.158 1.147 21.078 1 92.25 229 GLY A CA 1
ATOM 1768 C C . GLY A 1 229 ? 1.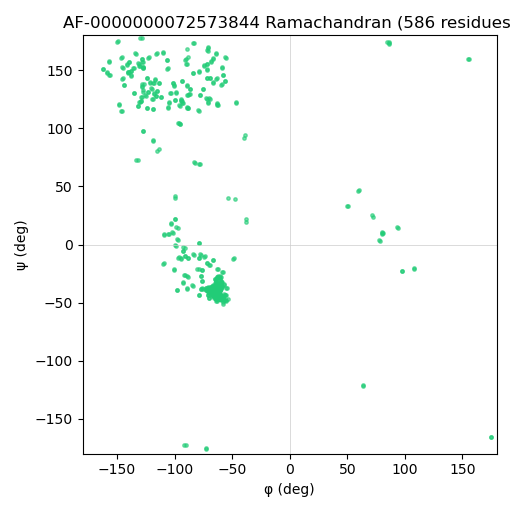7 2.533 21.375 1 92.25 229 GLY A C 1
ATOM 1769 O O . GLY A 1 229 ? 1.803 2.932 22.531 1 92.25 229 GLY A O 1
ATOM 1770 N N . ALA A 1 230 ? 2.031 3.217 20.344 1 88.31 230 ALA A N 1
ATOM 1771 C CA . ALA A 1 230 ? 2.58 4.562 20.469 1 88.31 230 ALA A CA 1
ATOM 1772 C C . ALA A 1 230 ? 1.48 5.578 20.766 1 88.31 230 ALA A C 1
ATOM 1774 O O . ALA A 1 230 ? 1.757 6.766 20.953 1 88.31 230 ALA A O 1
ATOM 1775 N N . GLY A 1 231 ? 0.239 5.086 20.672 1 90.5 231 GLY A N 1
ATOM 1776 C CA . GLY A 1 231 ? -0.872 5.934 21.078 1 90.5 231 GLY A CA 1
ATOM 1777 C C . GLY A 1 231 ? -1.485 6.703 19.922 1 90.5 231 GLY A C 1
ATOM 1778 O O . GLY A 1 231 ? -2.236 7.66 20.141 1 90.5 231 GLY A O 1
ATOM 1779 N N . VAL A 1 232 ? -1.178 6.328 18.688 1 89.88 232 VAL A N 1
ATOM 1780 C CA . VAL A 1 232 ? -1.744 7 17.531 1 89.88 232 VAL A CA 1
ATOM 1781 C C . VAL A 1 232 ? -3.262 6.832 17.516 1 89.88 232 VAL A C 1
ATOM 1783 O O . VAL A 1 232 ? -3.992 7.758 17.156 1 89.88 232 VAL A O 1
ATOM 1786 N N . GLY A 1 233 ? -3.652 5.734 17.906 1 94.5 233 GLY A N 1
ATOM 1787 C CA . GLY A 1 233 ? -5.051 5.336 17.969 1 94.5 233 GLY A CA 1
ATOM 1788 C C . GLY A 1 233 ? -5.246 3.889 18.375 1 94.5 233 GLY A C 1
ATOM 1789 O O . GLY A 1 233 ? -4.355 3.281 18.969 1 94.5 233 GLY A O 1
ATOM 1790 N N . ILE A 1 234 ? -6.48 3.461 18.141 1 97.38 234 ILE A N 1
ATOM 1791 C CA . ILE A 1 234 ? -6.793 2.053 18.359 1 97.38 234 ILE A CA 1
ATOM 1792 C C . ILE A 1 234 ? -7.023 1.363 17.016 1 97.38 234 ILE A C 1
ATOM 1794 O O . ILE A 1 234 ? -7.082 2.021 15.969 1 97.38 234 ILE A O 1
ATOM 1798 N N . GLY A 1 235 ? -7.023 0.047 17 1 97.31 235 GLY A N 1
ATOM 1799 C CA . GLY A 1 235 ? -7.121 -0.605 15.703 1 97.31 235 GLY A CA 1
ATOM 1800 C C . GLY A 1 235 ? -7.652 -2.023 15.789 1 97.31 235 GLY A C 1
ATOM 1801 O O . GLY A 1 235 ? -7.652 -2.629 16.859 1 97.31 235 GLY A O 1
ATOM 1802 N N . LEU A 1 236 ? -8.203 -2.545 14.703 1 97.19 236 LEU A N 1
ATOM 1803 C CA . LEU A 1 236 ? -8.664 -3.924 14.562 1 97.19 236 LEU A CA 1
ATOM 1804 C C . LEU A 1 236 ? -7.535 -4.824 14.07 1 97.19 236 LEU A C 1
ATOM 1806 O O . LEU A 1 236 ? -6.871 -4.504 13.078 1 97.19 236 LEU A O 1
ATOM 1810 N N . MET A 1 237 ? -7.312 -5.914 14.75 1 95.12 237 MET A N 1
ATOM 1811 C CA . MET A 1 237 ? -6.305 -6.895 14.352 1 95.12 237 MET A CA 1
ATOM 1812 C C . MET A 1 237 ? -6.828 -8.312 14.523 1 95.12 237 MET A C 1
ATOM 1814 O O . MET A 1 237 ? -7.555 -8.602 15.477 1 95.12 237 MET A O 1
ATOM 1818 N N . PRO A 1 238 ? -6.406 -9.18 13.648 1 93.06 238 PRO A N 1
ATOM 1819 C CA . PRO A 1 238 ? -6.832 -10.57 13.82 1 93.06 238 PRO A CA 1
ATOM 1820 C C . PRO A 1 238 ? -6.211 -11.227 15.055 1 93.06 238 PRO A C 1
ATOM 1822 O O . PRO A 1 238 ? -5.133 -10.828 15.492 1 93.06 238 PRO A O 1
ATOM 1825 N N . ALA A 1 239 ? -6.852 -12.234 15.531 1 91.5 239 ALA A N 1
ATOM 1826 C CA . ALA A 1 239 ? -6.434 -12.922 16.75 1 91.5 239 ALA A CA 1
ATOM 1827 C C . ALA A 1 239 ? -5.027 -13.5 16.609 1 91.5 239 ALA A C 1
ATOM 1829 O O . ALA A 1 239 ? -4.281 -13.578 17.578 1 91.5 239 ALA A O 1
ATOM 1830 N N . VAL A 1 240 ? -4.676 -13.812 15.414 1 87.19 240 VAL A N 1
ATOM 1831 C CA . VAL A 1 240 ? -3.352 -14.383 15.188 1 87.19 240 VAL A CA 1
ATOM 1832 C C . VAL A 1 240 ? -2.279 -13.359 15.555 1 87.19 240 VAL A C 1
ATOM 1834 O O . VAL A 1 240 ? -1.198 -13.727 16.016 1 87.19 240 VAL A O 1
ATOM 1837 N N . ALA A 1 241 ? -2.574 -12.125 15.367 1 88.31 241 ALA A N 1
ATOM 1838 C CA . ALA A 1 241 ? -1.621 -11.078 15.734 1 88.31 241 ALA A CA 1
ATOM 1839 C C . ALA A 1 241 ? -1.313 -11.117 17.219 1 88.31 241 ALA A C 1
ATOM 1841 O O . ALA A 1 241 ? -0.171 -10.898 17.641 1 88.31 241 ALA A O 1
ATOM 1842 N N . ARG A 1 242 ? -2.311 -11.367 18 1 88.88 242 ARG A N 1
ATOM 1843 C CA . ARG A 1 242 ? -2.113 -11.484 19.453 1 88.88 242 ARG A CA 1
ATOM 1844 C C . ARG A 1 242 ? -1.159 -12.625 19.781 1 88.88 242 ARG A C 1
ATOM 1846 O O . ARG A 1 242 ? -0.292 -12.484 20.641 1 88.88 242 ARG A O 1
ATOM 1853 N N . ARG A 1 243 ? -1.317 -13.664 19.078 1 83.56 243 ARG A N 1
ATOM 1854 C CA . ARG A 1 243 ? -0.48 -14.836 19.312 1 83.56 243 ARG A CA 1
ATOM 1855 C C . ARG A 1 243 ? 0.976 -14.547 18.969 1 83.56 243 ARG A C 1
ATOM 1857 O O . ARG A 1 243 ? 1.888 -14.969 19.672 1 83.56 243 ARG A O 1
ATOM 1864 N N . VAL A 1 244 ? 1.172 -13.789 17.984 1 78.56 244 VAL A N 1
ATOM 1865 C CA . VAL A 1 244 ? 2.516 -13.508 17.484 1 78.56 244 VAL A CA 1
ATOM 1866 C C . VAL A 1 244 ? 3.189 -12.469 18.375 1 78.56 244 VAL A C 1
ATOM 1868 O O . VAL A 1 244 ? 4.375 -12.586 18.688 1 78.56 244 VAL A O 1
ATOM 1871 N N . LEU A 1 245 ? 2.473 -11.461 18.734 1 83 245 LEU A N 1
ATOM 1872 C CA . LEU A 1 245 ? 3.027 -10.359 19.516 1 83 245 LEU A CA 1
ATOM 1873 C C . LEU A 1 245 ? 3.174 -10.75 20.984 1 83 245 LEU A C 1
ATOM 1875 O O . LEU A 1 245 ? 4.012 -10.203 21.703 1 83 245 LEU A O 1
ATOM 1879 N N . GLY A 1 246 ? 2.346 -11.656 21.375 1 78.81 246 GLY A N 1
ATOM 1880 C CA . GLY A 1 246 ? 2.377 -12.086 22.766 1 78.81 246 GLY A CA 1
ATOM 1881 C C . GLY A 1 246 ? 1.54 -11.211 23.672 1 78.81 246 GLY A C 1
ATOM 1882 O O . GLY A 1 246 ? 1.06 -10.156 23.266 1 78.81 246 GLY A O 1
ATOM 1883 N N . GLU A 1 247 ? 1.416 -11.648 24.922 1 74.38 247 GLU A N 1
ATOM 1884 C CA . GLU A 1 247 ? 0.6 -10.953 25.906 1 74.38 247 GLU A CA 1
ATOM 1885 C C . GLU A 1 247 ? 1.301 -9.703 26.422 1 74.38 247 GLU A C 1
ATOM 1887 O O . GLU A 1 247 ? 0.646 -8.75 26.859 1 74.38 247 GLU A O 1
ATOM 1892 N N . ASP A 1 248 ? 2.555 -9.719 26.281 1 78.19 248 ASP A N 1
ATOM 1893 C CA . ASP A 1 248 ? 3.33 -8.594 26.797 1 78.19 248 ASP A CA 1
ATOM 1894 C C . ASP A 1 248 ? 3.695 -7.621 25.672 1 78.19 248 ASP A C 1
ATOM 1896 O O . ASP A 1 248 ? 4.656 -6.859 25.797 1 78.19 248 ASP A O 1
ATOM 1900 N N . GLY A 1 249 ? 2.977 -7.719 24.75 1 83.19 249 GLY A N 1
ATOM 1901 C CA . GLY A 1 249 ? 3.232 -6.824 23.641 1 83.19 249 GLY A CA 1
ATOM 1902 C C . GLY A 1 249 ? 2.846 -5.387 23.922 1 83.19 249 GLY A C 1
ATOM 1903 O O . GLY A 1 249 ? 2.492 -5.043 25.047 1 83.19 249 GLY A O 1
ATOM 1904 N N . PRO A 1 250 ? 2.971 -4.508 22.922 1 86.88 250 PRO A N 1
ATOM 1905 C CA . PRO A 1 250 ? 2.805 -3.064 23.125 1 86.88 250 PRO A CA 1
ATOM 1906 C C . PRO A 1 250 ? 1.338 -2.645 23.203 1 86.88 250 PRO A C 1
ATOM 1908 O O . PRO A 1 250 ? 1.04 -1.46 23.375 1 86.88 250 PRO A O 1
ATOM 1911 N N . VAL A 1 251 ? 0.436 -3.723 23.094 1 94.88 251 VAL A N 1
ATOM 1912 C CA . VAL A 1 251 ? -0.971 -3.34 23.047 1 94.88 251 VAL A CA 1
ATOM 1913 C C . VAL A 1 251 ? -1.792 -4.242 23.953 1 94.88 251 VAL A C 1
ATOM 1915 O O . VAL A 1 251 ? -1.354 -5.34 24.312 1 94.88 251 VAL A O 1
ATOM 1918 N N . GLY A 1 252 ? -2.91 -3.666 24.453 1 95 252 GLY A N 1
ATOM 1919 C CA . GLY A 1 252 ? -3.945 -4.465 25.094 1 95 252 GLY A CA 1
ATOM 1920 C C . GLY A 1 252 ? -5 -4.957 24.109 1 95 252 GLY A C 1
ATOM 1921 O O . GLY A 1 252 ? -5.23 -4.336 23.078 1 95 252 GLY A O 1
ATOM 1922 N N . TRP A 1 253 ? -5.656 -6.07 24.469 1 95.69 253 TRP A N 1
ATOM 1923 C CA . TRP A 1 253 ? -6.59 -6.723 23.562 1 95.69 253 TRP A CA 1
ATOM 1924 C C . TRP A 1 253 ? -7.988 -6.773 24.156 1 95.69 253 TRP A C 1
ATOM 1926 O O . TRP A 1 253 ? -8.148 -7.082 25.344 1 95.69 253 TRP A O 1
ATOM 1936 N N . LEU A 1 254 ? -8.953 -6.434 23.359 1 96.31 254 LEU A N 1
ATOM 1937 C CA . LEU A 1 254 ? -10.359 -6.551 23.719 1 96.31 254 LEU A CA 1
ATOM 1938 C C . LEU A 1 254 ? -11.156 -7.242 22.625 1 96.31 254 LEU A C 1
ATOM 1940 O O . LEU A 1 254 ? -10.781 -7.18 21.453 1 96.31 254 LEU A O 1
ATOM 1944 N N . ARG A 1 255 ? -12.242 -7.816 23.109 1 97.06 255 ARG A N 1
ATOM 1945 C CA . ARG A 1 255 ? -13.219 -8.32 22.156 1 97.06 255 ARG A CA 1
ATOM 1946 C C . ARG A 1 255 ? -14.297 -7.273 21.875 1 97.06 255 ARG A C 1
ATOM 1948 O O . ARG A 1 255 ? -14.648 -6.488 22.75 1 97.06 255 ARG A O 1
ATOM 1955 N N . LEU A 1 256 ? -14.672 -7.227 20.625 1 97.19 256 LEU A N 1
ATOM 1956 C CA . LEU A 1 256 ? -15.797 -6.363 20.281 1 97.19 256 LEU A CA 1
ATOM 1957 C C . LEU A 1 256 ? -17.109 -7.117 20.406 1 97.19 256 LEU A C 1
ATOM 1959 O O . LEU A 1 256 ? -17.203 -8.281 20 1 97.19 256 LEU A O 1
ATOM 1963 N N . ASP A 1 257 ? -18.078 -6.449 20.969 1 95.38 257 ASP A N 1
ATOM 1964 C CA . ASP A 1 257 ? -19.406 -7.031 21.078 1 95.38 257 ASP A CA 1
ATOM 1965 C C . ASP A 1 257 ? -20.156 -6.938 19.75 1 95.38 257 ASP A C 1
ATOM 1967 O O . ASP A 1 257 ? -21.141 -6.207 19.641 1 95.38 257 ASP A O 1
ATOM 1971 N N . ALA A 1 258 ? -19.719 -7.66 18.828 1 94.06 258 ALA A N 1
ATOM 1972 C CA . ALA A 1 258 ? -20.297 -7.754 17.484 1 94.06 258 ALA A CA 1
ATOM 1973 C C . ALA A 1 258 ? -20.156 -9.164 16.922 1 94.06 258 ALA A C 1
ATOM 1975 O O . ALA A 1 258 ? -19.031 -9.648 16.734 1 94.06 258 ALA A O 1
ATOM 1976 N N . PRO A 1 259 ? -21.234 -9.836 16.703 1 89.5 259 PRO A N 1
ATOM 1977 C CA . PRO A 1 259 ? -21.172 -11.234 16.266 1 89.5 259 PRO A CA 1
ATOM 1978 C C . PRO A 1 259 ? -20.406 -11.398 14.945 1 89.5 259 PRO A C 1
ATOM 1980 O O . PRO A 1 259 ? -19.875 -12.477 14.672 1 89.5 259 PRO A O 1
ATOM 1983 N N . ASP A 1 260 ? -20.312 -10.359 14.133 1 90.94 260 ASP A N 1
ATOM 1984 C CA . ASP A 1 260 ? -19.703 -10.5 12.812 1 90.94 260 ASP A CA 1
ATOM 1985 C C . ASP A 1 260 ? -18.281 -9.93 12.797 1 90.94 260 ASP A C 1
ATOM 1987 O O . ASP A 1 260 ? -17.719 -9.695 11.734 1 90.94 260 ASP A O 1
ATOM 1991 N N . CYS A 1 261 ? -17.719 -9.766 14.008 1 95.69 261 CYS A N 1
ATOM 1992 C CA . CYS A 1 261 ? -16.359 -9.25 14.086 1 95.69 261 CYS A CA 1
ATOM 1993 C C . CYS A 1 261 ? -15.344 -10.359 13.875 1 95.69 261 CYS A C 1
ATOM 1995 O O . CYS A 1 261 ? -14.648 -10.758 14.805 1 95.69 261 CYS A O 1
ATOM 1997 N N . HIS A 1 262 ? -15.297 -10.82 12.617 1 95.56 262 HIS A N 1
ATOM 1998 C CA . HIS A 1 262 ? -14.391 -11.898 12.25 1 95.56 262 HIS A CA 1
ATOM 1999 C C . HIS A 1 262 ? -13.758 -11.648 10.883 1 95.56 262 HIS A C 1
ATOM 2001 O O . HIS A 1 262 ? -14.242 -10.805 10.117 1 95.56 262 HIS A O 1
ATOM 2007 N N . ARG A 1 263 ? -12.664 -12.258 10.695 1 93.44 263 ARG A N 1
ATOM 2008 C CA . ARG A 1 263 ? -11.961 -12.297 9.414 1 93.44 263 ARG A CA 1
ATOM 2009 C C . ARG A 1 263 ? -11.984 -13.703 8.82 1 93.44 263 ARG A C 1
ATOM 2011 O O . ARG A 1 263 ? -11.672 -14.68 9.508 1 93.44 263 ARG A O 1
ATOM 2018 N N . THR A 1 264 ? -12.414 -13.812 7.629 1 93.12 264 THR A N 1
ATOM 2019 C CA . THR A 1 264 ? -12.344 -15.086 6.91 1 93.12 264 THR A CA 1
ATOM 2020 C C . THR A 1 264 ? -11.227 -15.047 5.867 1 93.12 264 THR A C 1
ATOM 2022 O O . THR A 1 264 ? -11.188 -14.156 5.02 1 93.12 264 THR A O 1
ATOM 2025 N N . LEU A 1 265 ? -10.32 -15.984 6.012 1 93.62 265 LEU A N 1
ATOM 2026 C CA . LEU A 1 265 ? -9.242 -16.141 5.039 1 93.62 265 LEU A CA 1
ATOM 2027 C C . LEU A 1 265 ? -9.609 -17.188 3.988 1 93.62 265 LEU A C 1
ATOM 2029 O O . LEU A 1 265 ? -9.93 -18.328 4.328 1 93.62 265 LEU A O 1
ATOM 2033 N N . THR A 1 266 ? -9.531 -16.75 2.758 1 95.19 266 THR A N 1
ATOM 2034 C CA . THR A 1 266 ? -9.906 -17.641 1.665 1 95.19 266 THR A CA 1
ATOM 2035 C C . THR A 1 266 ? -8.805 -17.703 0.609 1 95.19 266 THR A C 1
ATOM 2037 O O . THR A 1 266 ? -8.188 -16.688 0.291 1 95.19 266 THR A O 1
ATOM 2040 N N . LEU A 1 267 ? -8.547 -18.859 0.181 1 96.06 267 LEU A N 1
ATOM 2041 C CA . LEU A 1 267 ? -7.699 -19.047 -0.991 1 96.06 267 LEU A CA 1
ATOM 2042 C C . LEU A 1 267 ? -8.539 -19.172 -2.258 1 96.06 267 LEU A C 1
ATOM 2044 O O . LEU A 1 267 ? -9.453 -20 -2.328 1 96.06 267 LEU A O 1
ATOM 2048 N N . VAL A 1 268 ? -8.258 -18.297 -3.207 1 97.12 268 VAL A N 1
ATOM 2049 C CA . VAL A 1 268 ? -9.078 -18.219 -4.414 1 97.12 268 VAL A CA 1
ATOM 2050 C C . VAL A 1 268 ? -8.203 -18.469 -5.645 1 97.12 268 VAL A C 1
ATOM 2052 O O . VAL A 1 268 ? -7.055 -18.031 -5.703 1 97.12 268 VAL A O 1
ATOM 2055 N N . TRP A 1 269 ? -8.719 -19.203 -6.59 1 96.5 269 TRP A N 1
ATOM 2056 C CA . TRP A 1 269 ? -8.039 -19.438 -7.855 1 96.5 269 TRP A CA 1
ATOM 2057 C C . TRP A 1 269 ? -9.039 -19.547 -9 1 96.5 269 TRP A C 1
ATOM 2059 O O . TRP A 1 269 ? -10.242 -19.656 -8.773 1 96.5 269 TRP A O 1
ATOM 2069 N N . ARG A 1 270 ? -8.602 -19.391 -10.227 1 94.44 270 ARG A N 1
ATOM 2070 C CA . ARG A 1 270 ? -9.469 -19.469 -11.398 1 94.44 270 ARG A CA 1
ATOM 2071 C C . ARG A 1 270 ? -10.07 -20.859 -11.547 1 94.44 270 ARG A C 1
ATOM 2073 O O . ARG A 1 270 ? -9.367 -21.859 -11.383 1 94.44 270 ARG A O 1
ATOM 2080 N N . ARG A 1 271 ? -11.297 -20.703 -11.977 1 90.31 271 ARG A N 1
ATOM 2081 C CA . ARG A 1 271 ? -11.961 -21.969 -12.25 1 90.31 271 ARG A CA 1
ATOM 2082 C C . ARG A 1 271 ? -11.359 -22.656 -13.469 1 90.31 271 ARG A C 1
ATOM 2084 O O . ARG A 1 271 ? -11.117 -22 -14.492 1 90.31 271 ARG A O 1
ATOM 2091 N N . ASP A 1 272 ? -10.891 -23.875 -13.461 1 84.94 272 ASP A N 1
ATOM 2092 C CA . ASP A 1 272 ? -10.406 -24.719 -14.555 1 84.94 272 ASP A CA 1
ATOM 2093 C C . ASP A 1 272 ? -8.984 -24.328 -14.961 1 84.94 272 ASP A C 1
ATOM 2095 O O . ASP A 1 272 ? -8.523 -24.688 -16.031 1 84.94 272 ASP A O 1
ATOM 2099 N N . ALA A 1 273 ? -8.469 -23.391 -14.234 1 89.5 273 ALA A N 1
ATOM 2100 C CA . ALA A 1 273 ? -7.07 -23.062 -14.508 1 89.5 273 ALA A CA 1
ATOM 2101 C C . ALA A 1 273 ? -6.176 -24.297 -14.344 1 89.5 273 ALA A C 1
ATOM 2103 O O . ALA A 1 273 ? -6.449 -25.156 -13.508 1 89.5 273 ALA A O 1
ATOM 2104 N N . TYR A 1 274 ? -5.188 -24.344 -15.141 1 87.44 274 TYR A N 1
ATOM 2105 C CA . TYR A 1 274 ? -4.16 -25.344 -14.891 1 87.44 274 TYR A CA 1
ATOM 2106 C C . TYR A 1 274 ? -3.348 -24.984 -13.648 1 87.44 274 TYR A C 1
ATOM 2108 O O . TYR A 1 274 ? -2.791 -23.891 -13.555 1 87.44 274 TYR A O 1
ATOM 2116 N N . LEU A 1 275 ? -3.354 -25.906 -12.688 1 91.12 275 LEU A N 1
ATOM 2117 C CA . LEU A 1 275 ? -2.484 -25.797 -11.516 1 91.12 275 LEU A CA 1
ATOM 2118 C C . LEU A 1 275 ? -1.327 -26.781 -11.609 1 91.12 275 LEU A C 1
ATOM 2120 O O . LEU A 1 275 ? -1.546 -28 -11.664 1 91.12 275 LEU A O 1
ATOM 2124 N N . SER A 1 276 ? -0.156 -26.266 -11.656 1 90.44 276 SER A N 1
ATOM 2125 C CA . SER A 1 276 ? 1.043 -27.094 -11.688 1 90.44 276 SER A CA 1
ATOM 2126 C C . SER A 1 276 ? 1.19 -27.906 -10.398 1 90.44 276 SER A C 1
ATOM 2128 O O . SER A 1 276 ? 0.539 -27.609 -9.398 1 90.44 276 SER A O 1
ATOM 2130 N N . PRO A 1 277 ? 2.043 -28.906 -10.461 1 89.31 277 PRO A N 1
ATOM 2131 C CA . PRO A 1 277 ? 2.324 -29.641 -9.227 1 89.31 277 PRO A CA 1
ATOM 2132 C C . PRO A 1 277 ? 2.787 -28.734 -8.094 1 89.31 277 PRO A C 1
ATOM 2134 O O . PRO A 1 277 ? 2.377 -28.922 -6.941 1 89.31 277 PRO A O 1
ATOM 2137 N N . ALA A 1 278 ? 3.525 -27.797 -8.43 1 92.19 278 ALA A N 1
ATOM 2138 C CA . ALA A 1 278 ? 3.992 -26.844 -7.43 1 92.19 278 ALA A CA 1
ATOM 2139 C C . ALA A 1 278 ? 2.828 -26.047 -6.855 1 92.19 278 ALA A C 1
ATOM 2141 O O . ALA A 1 278 ? 2.756 -25.828 -5.641 1 92.19 278 ALA A O 1
ATOM 2142 N N . ALA A 1 279 ? 1.954 -25.625 -7.703 1 94.12 279 ALA A N 1
ATOM 2143 C CA . ALA A 1 279 ? 0.786 -24.875 -7.27 1 94.12 279 ALA A CA 1
ATOM 2144 C C . ALA A 1 279 ? -0.117 -25.719 -6.375 1 94.12 279 ALA A C 1
ATOM 2146 O O . ALA A 1 279 ? -0.653 -25.219 -5.379 1 94.12 279 ALA A O 1
ATOM 2147 N N . LEU A 1 280 ? -0.251 -26.953 -6.734 1 94 280 LEU A N 1
ATOM 2148 C CA . LEU A 1 280 ? -1.064 -27.859 -5.93 1 94 280 LEU A CA 1
ATOM 2149 C C . LEU A 1 280 ? -0.449 -28.062 -4.551 1 94 280 LEU A C 1
ATOM 2151 O O . LEU A 1 280 ? -1.163 -28.078 -3.545 1 94 280 LEU A O 1
ATOM 2155 N N . ASP A 1 281 ? 0.812 -28.188 -4.559 1 94.19 281 ASP A N 1
ATOM 2156 C CA . ASP A 1 281 ? 1.507 -28.312 -3.281 1 94.19 281 ASP A CA 1
ATOM 2157 C C . ASP A 1 281 ? 1.349 -27.047 -2.436 1 94.19 281 ASP A C 1
ATOM 2159 O O . ASP A 1 281 ? 1.171 -27.141 -1.219 1 94.19 281 ASP A O 1
ATOM 2163 N N . PHE A 1 282 ? 1.41 -25.906 -3.066 1 95.25 282 PHE A N 1
ATOM 2164 C CA . PHE A 1 282 ? 1.229 -24.656 -2.348 1 95.25 282 PHE A CA 1
ATOM 2165 C C . PHE A 1 282 ? -0.161 -24.578 -1.729 1 95.25 282 PHE A C 1
ATOM 2167 O O . PHE A 1 282 ? -0.308 -24.219 -0.562 1 95.25 282 PHE A O 1
ATOM 2174 N N . ARG A 1 283 ? -1.114 -24.922 -2.52 1 95.12 283 ARG A N 1
ATOM 2175 C CA . ARG A 1 283 ? -2.49 -24.906 -2.037 1 95.12 283 ARG A CA 1
ATOM 2176 C C . ARG A 1 283 ? -2.656 -25.812 -0.823 1 95.12 283 ARG A C 1
ATOM 2178 O O . ARG A 1 283 ? -3.289 -25.438 0.163 1 95.12 283 ARG A O 1
ATOM 2185 N N . ARG A 1 284 ? -2.109 -26.953 -0.903 1 94.31 284 ARG A N 1
ATOM 2186 C CA . ARG A 1 284 ? -2.176 -27.906 0.201 1 94.31 284 ARG A CA 1
ATOM 2187 C C . ARG A 1 284 ? -1.512 -27.328 1.452 1 94.31 284 ARG A C 1
ATOM 2189 O O . ARG A 1 284 ? -2.094 -27.375 2.539 1 94.31 284 ARG A O 1
ATOM 2196 N N . LEU A 1 285 ? -0.371 -26.781 1.308 1 93.69 285 LEU A N 1
ATOM 2197 C CA . LEU A 1 285 ? 0.387 -26.25 2.436 1 93.69 285 LEU A CA 1
ATOM 2198 C C . LEU A 1 285 ? -0.315 -25.031 3.043 1 93.69 285 LEU A C 1
ATOM 2200 O O . LEU A 1 285 ? -0.28 -24.844 4.258 1 93.69 285 LEU A O 1
ATOM 2204 N N . ALA A 1 286 ? -0.827 -24.203 2.16 1 93.75 286 ALA A N 1
ATOM 2205 C CA . ALA A 1 286 ? -1.596 -23.062 2.66 1 93.75 286 ALA A CA 1
ATOM 2206 C C . ALA A 1 286 ? -2.736 -23.531 3.562 1 93.75 286 ALA A C 1
ATOM 2208 O O . ALA A 1 286 ? -2.979 -22.938 4.617 1 93.75 286 ALA A O 1
ATOM 2209 N N . GLY A 1 287 ? -3.406 -24.562 3.143 1 91.44 287 GLY A N 1
ATOM 2210 C CA . GLY A 1 287 ? -4.461 -25.141 3.963 1 91.44 287 GLY A CA 1
ATOM 2211 C C . GLY A 1 287 ? -3.959 -25.688 5.289 1 91.44 287 GLY A C 1
ATOM 2212 O O . GLY A 1 287 ? -4.578 -25.453 6.332 1 91.44 287 GLY A O 1
ATOM 2213 N N . GLU A 1 288 ? -2.82 -26.266 5.332 1 89.31 288 GLU A N 1
ATOM 2214 C CA . GLU A 1 288 ? -2.254 -26.906 6.52 1 89.31 288 GLU A CA 1
ATOM 2215 C C . GLU A 1 288 ? -1.731 -25.859 7.504 1 89.31 288 GLU A C 1
ATOM 2217 O O . GLU A 1 288 ? -1.877 -26.016 8.719 1 89.31 288 GLU A O 1
ATOM 2222 N N . ARG A 1 289 ? -1.151 -24.797 6.945 1 87 289 ARG A N 1
ATOM 2223 C CA . ARG A 1 289 ? -0.42 -23.859 7.785 1 87 289 ARG A CA 1
ATOM 2224 C C . ARG A 1 289 ? -1.323 -22.719 8.25 1 87 289 ARG A C 1
ATOM 2226 O O . ARG A 1 289 ? -1.061 -22.094 9.273 1 87 289 ARG A O 1
ATOM 2233 N N . LEU A 1 290 ? -2.215 -22.375 7.441 1 85.44 290 LEU A N 1
ATOM 2234 C CA . LEU A 1 290 ? -3.051 -21.234 7.781 1 85.44 290 LEU A CA 1
ATOM 2235 C C . LEU A 1 290 ? -4.363 -21.688 8.414 1 85.44 290 LEU A C 1
ATOM 2237 O O . LEU A 1 290 ? -5.098 -20.875 8.977 1 85.44 290 LEU A O 1
ATOM 2241 N N . MET A 1 291 ? -4.691 -22.938 8.383 1 71.56 291 MET A N 1
ATOM 2242 C CA . MET A 1 291 ? -5.887 -23.453 9.055 1 71.56 291 MET A CA 1
ATOM 2243 C C . MET A 1 291 ? -5.637 -23.625 10.555 1 71.56 291 MET A C 1
ATOM 2245 O O . MET A 1 291 ? -4.594 -24.141 10.953 1 71.56 291 MET A O 1
ATOM 2249 N N . PRO A 1 292 ? -6.445 -22.781 11.406 1 61.34 292 PRO A N 1
ATOM 2250 C CA . PRO A 1 292 ? -6.277 -22.922 12.852 1 61.34 292 PRO A CA 1
ATOM 2251 C C . PRO A 1 292 ? -6.277 -24.375 13.305 1 61.34 292 PRO A C 1
ATOM 2253 O O . PRO A 1 292 ? -6.887 -25.234 12.656 1 61.34 292 PRO A O 1
ATOM 2256 N N . ASP A 1 293 ? -5.258 -24.891 13.984 1 49.16 293 ASP A N 1
ATOM 2257 C CA . ASP A 1 293 ? -5.391 -26.203 14.633 1 49.16 293 ASP A CA 1
ATOM 2258 C C . ASP A 1 293 ? -6.77 -26.359 15.266 1 49.16 293 ASP A C 1
ATOM 2260 O O . ASP A 1 293 ? -7.211 -25.5 16.031 1 49.16 293 ASP A O 1
ATOM 2264 N N . VAL A 1 294 ? -7.805 -26.891 14.656 1 36.97 294 VAL A N 1
ATOM 2265 C CA . VAL A 1 294 ? -8.969 -27.406 15.375 1 36.97 294 VAL A CA 1
ATOM 2266 C C . VAL A 1 294 ? -8.516 -28.094 16.656 1 36.97 294 VAL A C 1
ATOM 2268 O O . VAL A 1 294 ? -9.312 -28.75 17.328 1 36.97 294 VAL A O 1
ATOM 2271 N N . SER A 1 295 ? -7.336 -27.891 17.219 1 30.92 295 SER A N 1
ATOM 2272 C CA . SER A 1 295 ? -7.41 -28.578 18.516 1 30.92 295 SER A CA 1
ATOM 2273 C C . SER A 1 295 ? -8.219 -27.766 19.516 1 30.92 295 SER A C 1
ATOM 2275 O O . SER A 1 295 ? -8.109 -26.531 19.562 1 30.92 295 SER A O 1
ATOM 2277 N N . MET B 1 1 ? -16.719 32.125 -11.414 1 77.31 1 MET B N 1
ATOM 2278 C CA . MET B 1 1 ? -15.891 31.172 -10.695 1 77.31 1 MET B CA 1
ATOM 2279 C C . MET B 1 1 ? -15.836 31.5 -9.203 1 77.31 1 MET B C 1
ATOM 2281 O O . MET B 1 1 ? -15.492 32.625 -8.828 1 77.31 1 MET B O 1
ATOM 2285 N N . ASP B 1 2 ? -16.312 30.609 -8.43 1 82.94 2 ASP B N 1
ATOM 2286 C CA . ASP B 1 2 ? -16.344 30.812 -6.98 1 82.94 2 ASP B CA 1
ATOM 2287 C C . ASP B 1 2 ? -15.727 29.625 -6.238 1 82.94 2 ASP B C 1
ATOM 2289 O O . ASP B 1 2 ? -15.32 28.641 -6.859 1 82.94 2 ASP B O 1
ATOM 2293 N N . LEU B 1 3 ? -15.703 29.828 -4.941 1 84.69 3 LEU B N 1
ATOM 2294 C CA . LEU B 1 3 ? -15.008 28.844 -4.121 1 84.69 3 LEU B CA 1
ATOM 2295 C C . LEU B 1 3 ? -15.719 27.5 -4.176 1 84.69 3 LEU B C 1
ATOM 2297 O O . LEU B 1 3 ? -15.07 26.453 -4.172 1 84.69 3 LEU B O 1
ATOM 2301 N N . LEU B 1 4 ? -16.969 27.578 -4.211 1 84.94 4 LEU B N 1
ATOM 2302 C CA . LEU B 1 4 ? -17.766 26.359 -4.254 1 84.94 4 LEU B CA 1
ATOM 2303 C C . LEU B 1 4 ? -17.484 25.578 -5.531 1 84.94 4 LEU B C 1
ATOM 2305 O O . LEU B 1 4 ? -17.297 24.344 -5.484 1 84.94 4 LEU B O 1
ATOM 2309 N N . SER B 1 5 ? -17.531 26.312 -6.598 1 89.81 5 SER B N 1
ATOM 2310 C CA . SER B 1 5 ? -17.266 25.656 -7.871 1 89.81 5 SER B CA 1
ATOM 2311 C C . SER B 1 5 ? -15.875 25.031 -7.898 1 89.81 5 SER B C 1
ATOM 2313 O O . SER B 1 5 ? -15.672 23.969 -8.484 1 89.81 5 SER B O 1
ATOM 2315 N N . LEU B 1 6 ? -14.938 25.688 -7.305 1 90.25 6 LEU B N 1
ATOM 2316 C CA . LEU B 1 6 ? -13.57 25.172 -7.262 1 90.25 6 LEU B CA 1
ATOM 2317 C C . LEU B 1 6 ? -13.484 23.922 -6.391 1 90.25 6 LEU B C 1
ATOM 2319 O O . LEU B 1 6 ? -12.789 22.969 -6.738 1 90.25 6 LEU B O 1
ATOM 2323 N N . ARG B 1 7 ? -14.18 23.906 -5.328 1 90.31 7 ARG B N 1
ATOM 2324 C CA . ARG B 1 7 ? -14.219 22.75 -4.453 1 90.31 7 ARG B CA 1
ATOM 2325 C C . ARG B 1 7 ? -14.883 21.562 -5.152 1 90.31 7 ARG B C 1
ATOM 2327 O O . ARG B 1 7 ? -14.43 20.422 -5.016 1 90.31 7 ARG B O 1
ATOM 2334 N N . TYR B 1 8 ? -15.961 21.859 -5.809 1 91.44 8 TYR B N 1
ATOM 2335 C CA . TYR B 1 8 ? -16.625 20.812 -6.578 1 91.44 8 TYR B CA 1
ATOM 2336 C C . TYR B 1 8 ? -15.688 20.234 -7.629 1 91.44 8 TYR B C 1
ATOM 2338 O O . TYR B 1 8 ? -15.586 19.016 -7.766 1 91.44 8 TYR B O 1
ATOM 2346 N N . PHE B 1 9 ? -15.047 21.078 -8.297 1 92.69 9 PHE B N 1
ATOM 2347 C CA . PHE B 1 9 ? -14.102 20.672 -9.328 1 92.69 9 PHE B CA 1
ATOM 2348 C C . PHE B 1 9 ? -13.016 19.766 -8.734 1 92.69 9 PHE B C 1
ATOM 2350 O O . PHE B 1 9 ? -12.703 18.719 -9.297 1 92.69 9 PHE B O 1
ATOM 2357 N N . GLN B 1 10 ? -12.445 20.234 -7.695 1 90.69 10 GLN B N 1
ATOM 2358 C CA . GLN B 1 10 ? -11.391 19.469 -7.031 1 90.69 10 GLN B CA 1
ATOM 2359 C C . GLN B 1 10 ? -11.867 18.062 -6.688 1 90.69 10 GLN B C 1
ATOM 2361 O O . GLN B 1 10 ? -11.148 17.094 -6.922 1 90.69 10 GLN B O 1
ATOM 2366 N N . SER B 1 11 ? -13.016 17.953 -6.121 1 90.38 11 SER B N 1
ATOM 2367 C CA . SER B 1 11 ? -13.578 16.672 -5.738 1 90.38 11 SER B CA 1
ATOM 2368 C C . SER B 1 11 ? -13.812 15.781 -6.961 1 90.38 11 SER B C 1
ATOM 2370 O O . SER B 1 11 ? -13.469 14.602 -6.953 1 90.38 11 SER B O 1
ATOM 2372 N N . VAL B 1 12 ? -14.391 16.375 -7.949 1 91.25 12 VAL B N 1
ATOM 2373 C CA . VAL B 1 12 ? -14.672 15.617 -9.164 1 91.25 12 VAL B CA 1
ATOM 2374 C C . VAL B 1 12 ? -13.367 15.172 -9.812 1 91.25 12 VAL B C 1
ATOM 2376 O O . VAL B 1 12 ? -13.281 14.07 -10.367 1 91.25 12 VAL B O 1
ATOM 2379 N N . ALA B 1 13 ? -12.43 16.016 -9.781 1 90.19 13 ALA B N 1
ATOM 2380 C CA . ALA B 1 13 ? -11.117 15.688 -10.344 1 90.19 13 ALA B CA 1
ATOM 2381 C C . ALA B 1 13 ? -10.5 14.492 -9.625 1 90.19 13 ALA B C 1
ATOM 2383 O O . ALA B 1 13 ? -9.852 13.648 -10.258 1 90.19 13 ALA B O 1
ATOM 2384 N N . ARG B 1 14 ? -10.703 14.469 -8.352 1 84.5 14 ARG B N 1
ATOM 2385 C CA . ARG B 1 14 ? -10.125 13.406 -7.527 1 84.5 14 ARG B CA 1
ATOM 2386 C C . ARG B 1 14 ? -10.828 12.078 -7.781 1 84.5 14 ARG B C 1
ATOM 2388 O O . ARG B 1 14 ? -10.18 11.039 -7.93 1 84.5 14 ARG B O 1
ATOM 2395 N N . HIS B 1 15 ? -12.086 12.148 -7.844 1 82.5 15 HIS B N 1
ATOM 2396 C CA . HIS B 1 15 ? -12.875 10.922 -7.945 1 82.5 15 HIS B CA 1
ATOM 2397 C C . HIS B 1 15 ? -13.062 10.508 -9.398 1 82.5 15 HIS B C 1
ATOM 2399 O O . HIS B 1 15 ? -13.297 9.328 -9.688 1 82.5 15 HIS B O 1
ATOM 2405 N N . GLN B 1 16 ? -13.047 11.445 -10.234 1 87.38 16 GLN B N 1
ATOM 2406 C CA . GLN B 1 16 ? -13.383 11.281 -11.648 1 87.38 16 GLN B CA 1
ATOM 2407 C C . GLN B 1 16 ? -14.719 10.562 -11.812 1 87.38 16 GLN B C 1
ATOM 2409 O O . GLN B 1 16 ? -14.844 9.656 -12.641 1 87.38 16 GLN B O 1
ATOM 2414 N N . HIS B 1 17 ? -15.469 10.836 -10.922 1 84.19 17 HIS B N 1
ATOM 2415 C CA . HIS B 1 17 ? -16.844 10.344 -10.844 1 84.19 17 HIS B CA 1
ATOM 2416 C C . HIS B 1 17 ? -17.75 11.359 -10.156 1 84.19 17 HIS B C 1
ATOM 2418 O O . HIS B 1 17 ? -17.609 11.625 -8.961 1 84.19 17 HIS B O 1
ATOM 2424 N N . ILE B 1 18 ? -18.797 11.805 -10.906 1 88 18 ILE B N 1
ATOM 2425 C CA . ILE B 1 18 ? -19.578 12.93 -10.422 1 88 18 ILE B CA 1
ATOM 2426 C C . ILE B 1 18 ? -20.406 12.5 -9.211 1 88 18 ILE B C 1
ATOM 2428 O O . ILE B 1 18 ? -20.484 13.219 -8.219 1 88 18 ILE B O 1
ATOM 2432 N N . SER B 1 19 ? -20.891 11.297 -9.266 1 87.12 19 SER B N 1
ATOM 2433 C CA . SER B 1 19 ? -21.75 10.852 -8.172 1 87.12 19 SER B CA 1
ATOM 2434 C C . SER B 1 19 ? -20.938 10.641 -6.895 1 87.12 19 SER B C 1
ATOM 2436 O O . SER B 1 19 ? -21.406 10.977 -5.797 1 87.12 19 SER B O 1
ATOM 2438 N N . ARG B 1 20 ? -19.812 10.172 -7.051 1 84.25 20 ARG B N 1
ATOM 2439 C CA . ARG B 1 20 ? -18.953 9.984 -5.887 1 84.25 20 ARG B CA 1
ATOM 2440 C C . ARG B 1 20 ? -18.516 11.32 -5.293 1 84.25 20 ARG B C 1
ATOM 2442 O O . ARG B 1 20 ? -18.438 11.469 -4.07 1 84.25 20 ARG B O 1
ATOM 2449 N N . ALA B 1 21 ? -18.234 12.148 -6.176 1 89 21 ALA B N 1
ATOM 2450 C CA . ALA B 1 21 ? -17.906 13.492 -5.711 1 89 21 ALA B CA 1
ATOM 2451 C C . ALA B 1 21 ? -19.078 14.133 -4.973 1 89 21 ALA B C 1
ATOM 2453 O O . ALA B 1 21 ? -18.891 14.758 -3.93 1 89 21 ALA B O 1
ATOM 2454 N N . ALA B 1 22 ? -20.25 13.922 -5.488 1 90.12 22 ALA B N 1
ATOM 2455 C CA . ALA B 1 22 ? -21.453 14.469 -4.852 1 90.12 22 ALA B CA 1
ATOM 2456 C C . ALA B 1 22 ? -21.656 13.867 -3.465 1 90.12 22 ALA B C 1
ATOM 2458 O O . ALA B 1 22 ? -22.016 14.57 -2.52 1 90.12 22 ALA B O 1
ATOM 2459 N N . GLU B 1 23 ? -21.391 12.641 -3.361 1 84.31 23 GLU B N 1
ATOM 2460 C CA . GLU B 1 23 ? -21.5 11.945 -2.084 1 84.31 23 GLU B CA 1
ATOM 2461 C C . GLU B 1 23 ? -20.516 12.5 -1.063 1 84.31 23 GLU B C 1
ATOM 2463 O O . GLU B 1 23 ? -20.875 12.758 0.085 1 84.31 23 GLU B O 1
ATOM 2468 N N . GLU B 1 24 ? -19.359 12.703 -1.535 1 80.31 24 GLU B N 1
ATOM 2469 C CA . GLU B 1 24 ? -18.344 13.273 -0.664 1 80.31 24 GLU B CA 1
ATOM 2470 C C . GLU B 1 24 ? -18.719 14.68 -0.206 1 80.31 24 GLU B C 1
ATOM 2472 O O . GLU B 1 24 ? -18.5 15.039 0.951 1 80.31 24 GLU B O 1
ATOM 2477 N N . LEU B 1 25 ? -19.234 15.391 -1.102 1 86.44 25 LEU B N 1
ATOM 2478 C CA . LEU B 1 25 ? -19.562 16.797 -0.843 1 86.44 25 LEU B CA 1
ATOM 2479 C C . LEU B 1 25 ? -20.938 16.906 -0.164 1 86.44 25 LEU B C 1
ATOM 2481 O O . LEU B 1 25 ? -21.328 18 0.254 1 86.44 25 LEU B O 1
ATOM 2485 N N . ARG B 1 26 ? -21.625 15.734 -0.103 1 87 26 ARG B N 1
ATOM 2486 C CA . ARG B 1 26 ? -22.953 15.68 0.504 1 87 26 ARG B CA 1
ATOM 2487 C C . ARG B 1 26 ? -23.922 16.609 -0.211 1 87 26 ARG B C 1
ATOM 2489 O O . ARG B 1 26 ? -24.625 17.391 0.431 1 87 26 ARG B O 1
ATOM 2496 N N . VAL B 1 27 ? -23.906 16.562 -1.525 1 89.12 27 VAL B N 1
ATOM 2497 C CA . VAL B 1 27 ? -24.797 17.328 -2.371 1 89.12 27 VAL B CA 1
ATOM 2498 C C . VAL B 1 27 ? -25.391 16.438 -3.457 1 89.12 27 VAL B C 1
ATOM 2500 O O . VAL B 1 27 ? -24.969 15.289 -3.619 1 89.12 27 VAL B O 1
ATOM 2503 N N . ALA B 1 28 ? -26.422 16.938 -4.043 1 90.31 28 ALA B N 1
ATOM 2504 C CA . ALA B 1 28 ? -27.047 16.172 -5.121 1 90.31 28 ALA B CA 1
ATOM 2505 C C . ALA B 1 28 ? -26.172 16.172 -6.367 1 90.31 28 ALA B C 1
ATOM 2507 O O . ALA B 1 28 ? -25.531 17.172 -6.695 1 90.31 28 ALA B O 1
ATOM 2508 N N . GLN B 1 29 ? -26.188 15.07 -7.023 1 90.44 29 GLN B N 1
ATOM 2509 C CA . GLN B 1 29 ? -25.359 14.859 -8.203 1 90.44 29 GLN B CA 1
ATOM 2510 C C . GLN B 1 29 ? -25.625 15.922 -9.266 1 90.44 29 GLN B C 1
ATOM 2512 O O . GLN B 1 29 ? -24.688 16.469 -9.852 1 90.44 29 GLN B O 1
ATOM 2517 N N . PRO B 1 30 ? -26.891 16.297 -9.539 1 91.12 30 PRO B N 1
ATOM 2518 C CA . PRO B 1 30 ? -27.109 17.312 -10.57 1 91.12 30 PRO B CA 1
ATOM 2519 C C . PRO B 1 30 ? -26.484 18.656 -10.227 1 91.12 30 PRO B C 1
ATOM 2521 O O . PRO B 1 30 ? -26.078 19.406 -11.117 1 91.12 30 PRO B O 1
ATOM 2524 N N . SER B 1 31 ? -26.469 18.938 -8.977 1 91.19 31 SER B N 1
ATOM 2525 C CA . SER B 1 31 ? -25.844 20.188 -8.539 1 91.19 31 SER B CA 1
ATOM 2526 C C . SER B 1 31 ? -24.359 20.219 -8.891 1 91.19 31 SER B C 1
ATOM 2528 O O . SER B 1 31 ? -23.875 21.234 -9.391 1 91.19 31 SER B O 1
ATOM 2530 N N . VAL B 1 32 ? -23.688 19.109 -8.656 1 93.31 32 VAL B N 1
ATOM 2531 C CA . VAL B 1 32 ? -22.266 19.016 -8.961 1 93.31 32 VAL B CA 1
ATOM 2532 C C . VAL B 1 32 ? -22.062 19.094 -10.477 1 93.31 32 VAL B C 1
ATOM 2534 O O . VAL B 1 32 ? -21.188 19.828 -10.945 1 93.31 32 VAL B O 1
ATOM 2537 N N . SER B 1 33 ? -22.875 18.406 -11.219 1 92.75 33 SER B N 1
ATOM 2538 C CA . SER B 1 33 ? -22.75 18.375 -12.672 1 92.75 33 SER B CA 1
ATOM 2539 C C . SER B 1 33 ? -22.953 19.766 -13.273 1 92.75 33 SER B C 1
ATOM 2541 O O . SER B 1 33 ? -22.141 20.203 -14.086 1 92.75 33 SER B O 1
ATOM 2543 N N . ARG B 1 34 ? -23.953 20.422 -12.812 1 92.69 34 ARG B N 1
ATOM 2544 C CA . ARG B 1 34 ? -24.266 21.766 -13.32 1 92.69 34 ARG B CA 1
ATOM 2545 C C . ARG B 1 34 ? -23.156 22.75 -12.984 1 92.69 34 ARG B C 1
ATOM 2547 O O . ARG B 1 34 ? -22.812 23.609 -13.797 1 92.69 34 ARG B O 1
ATOM 2554 N N . THR B 1 35 ? -22.719 22.625 -11.836 1 92.81 35 THR B N 1
ATOM 2555 C CA . THR B 1 35 ? -21.656 23.516 -11.391 1 92.81 35 THR B CA 1
ATOM 2556 C C . THR B 1 35 ? -20.406 23.328 -12.242 1 92.81 35 THR B C 1
ATOM 2558 O O . THR B 1 35 ? -19.75 24.312 -12.609 1 92.81 35 THR B O 1
ATOM 2561 N N . ILE B 1 36 ? -20.078 22.109 -12.586 1 93.75 36 ILE B N 1
ATOM 2562 C CA . ILE B 1 36 ? -18.906 21.812 -13.398 1 93.75 36 ILE B CA 1
ATOM 2563 C C . ILE B 1 36 ? -19.094 22.359 -14.805 1 93.75 36 ILE B C 1
ATOM 2565 O O . ILE B 1 36 ? -18.172 22.953 -15.375 1 93.75 36 ILE B O 1
ATOM 2569 N N . ILE B 1 37 ? -20.219 22.156 -15.312 1 92.12 37 ILE B N 1
ATOM 2570 C CA . ILE B 1 37 ? -20.531 22.656 -16.641 1 92.12 37 ILE B CA 1
ATOM 2571 C C . ILE B 1 37 ? -20.406 24.188 -16.672 1 92.12 37 ILE B C 1
ATOM 2573 O O . ILE B 1 37 ? -19.828 24.75 -17.594 1 92.12 37 ILE B O 1
ATOM 2577 N N . ARG B 1 38 ? -20.953 24.797 -15.695 1 91.31 38 ARG B N 1
ATOM 2578 C CA . ARG B 1 38 ? -20.875 26.25 -15.594 1 91.31 38 ARG B CA 1
ATOM 2579 C C . ARG B 1 38 ? -19.438 26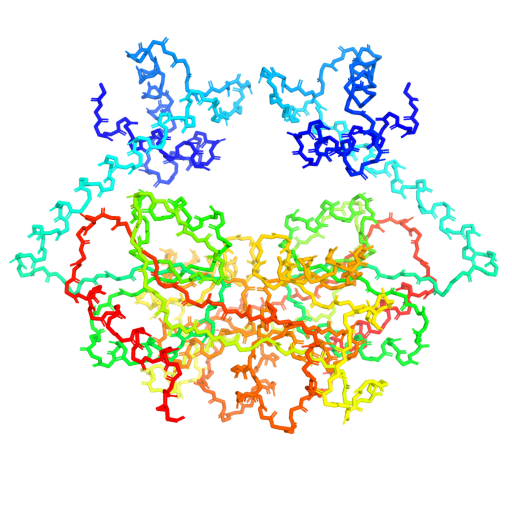.719 -15.492 1 91.31 38 ARG B C 1
ATOM 2581 O O . ARG B 1 38 ? -19.047 27.703 -16.125 1 91.31 38 ARG B O 1
ATOM 2588 N N . LEU B 1 39 ? -18.656 26.062 -14.664 1 91.94 39 LEU B N 1
ATOM 2589 C CA . LEU B 1 39 ? -17.234 26.391 -14.492 1 91.94 39 LEU B CA 1
ATOM 2590 C C . LEU B 1 39 ? -16.484 26.281 -15.82 1 91.94 39 LEU B C 1
ATOM 2592 O O . LEU B 1 39 ? -15.703 27.172 -16.172 1 91.94 39 LEU B O 1
ATOM 2596 N N . GLU B 1 40 ? -16.75 25.203 -16.547 1 93.75 40 GLU B N 1
ATOM 2597 C CA . GLU B 1 40 ? -16.125 25 -17.859 1 93.75 40 GLU B CA 1
ATOM 2598 C C . GLU B 1 40 ? -16.547 26.094 -18.844 1 93.75 40 GLU B C 1
ATOM 2600 O O . GLU B 1 40 ? -15.719 26.578 -19.625 1 93.75 40 GLU B O 1
ATOM 2605 N N . SER B 1 41 ? -17.766 26.438 -18.781 1 91.44 41 SER B N 1
ATOM 2606 C CA . SER B 1 41 ? -18.281 27.5 -19.641 1 91.44 41 SER B CA 1
ATOM 2607 C C . SER B 1 41 ? -17.594 28.828 -19.344 1 91.44 41 SER B C 1
ATOM 2609 O O . SER B 1 41 ? -17.234 29.578 -20.25 1 91.44 41 SER B O 1
ATOM 2611 N N . GLU B 1 42 ? -17.469 29.156 -18.125 1 89.19 42 GLU B N 1
ATOM 2612 C CA . GLU B 1 42 ? -16.828 30.391 -17.703 1 89.19 42 GLU B CA 1
ATOM 2613 C C . GLU B 1 42 ? -15.375 30.438 -18.156 1 89.19 42 GLU B C 1
ATOM 2615 O O . GLU B 1 42 ? -14.867 31.484 -18.547 1 89.19 42 GLU B O 1
ATOM 2620 N N . LEU B 1 43 ? -14.727 29.281 -18.078 1 90.88 43 LEU B N 1
ATOM 2621 C CA . LEU B 1 43 ? -13.312 29.188 -18.438 1 90.88 43 LEU B CA 1
ATOM 2622 C C . LEU B 1 43 ? -13.148 29.094 -19.953 1 90.88 43 LEU B C 1
ATOM 2624 O O . LEU B 1 43 ? -12.055 29.312 -20.484 1 90.88 43 LEU B O 1
ATOM 2628 N N . GLY B 1 44 ? -14.234 28.672 -20.609 1 90.69 44 GLY B N 1
ATOM 2629 C CA . GLY B 1 44 ? -14.227 28.562 -22.062 1 90.69 44 GLY B CA 1
ATOM 2630 C C . GLY B 1 44 ? -13.547 27.297 -22.562 1 90.69 44 GLY B C 1
ATOM 2631 O O . GLY B 1 44 ? -13.188 27.203 -23.734 1 90.69 44 GLY B O 1
ATOM 2632 N N . THR B 1 45 ? -13.266 26.453 -21.641 1 91.44 45 THR B N 1
ATOM 2633 C CA . THR B 1 45 ? -12.594 25.203 -22 1 91.44 45 THR B CA 1
ATOM 2634 C C . THR B 1 45 ? -13.086 24.047 -21.141 1 91.44 45 THR B C 1
ATOM 2636 O O . THR B 1 45 ? -13.32 24.203 -19.938 1 91.44 45 THR B O 1
ATOM 2639 N N . PRO B 1 46 ? -13.312 22.922 -21.75 1 92.69 46 PRO B N 1
ATOM 2640 C CA . PRO B 1 46 ? -13.641 21.75 -20.938 1 92.69 46 PRO B CA 1
ATOM 2641 C C . PRO B 1 46 ? -12.477 21.297 -20.062 1 92.69 46 PRO B C 1
ATOM 2643 O O . PRO B 1 46 ? -11.32 21.359 -20.484 1 92.69 46 PRO B O 1
ATOM 2646 N N . LEU B 1 47 ? -12.859 20.938 -18.875 1 93.5 47 LEU B N 1
ATOM 2647 C CA . LEU B 1 47 ? -11.859 20.469 -17.938 1 93.5 47 LEU B CA 1
ATOM 2648 C C . LEU B 1 47 ? -11.852 18.953 -17.859 1 93.5 47 LEU B C 1
ATOM 2650 O O . LEU B 1 47 ? -10.898 18.359 -17.344 1 93.5 47 LEU B O 1
ATOM 2654 N N . PHE B 1 48 ? -12.969 18.406 -18.25 1 93.44 48 PHE B N 1
ATOM 2655 C CA . PHE B 1 48 ? -13.133 16.953 -18.234 1 93.44 48 PHE B CA 1
ATOM 2656 C C . PHE B 1 48 ? -13.508 16.438 -19.609 1 93.44 48 PHE B C 1
ATOM 2658 O O . PHE B 1 48 ? -14.219 17.109 -20.375 1 93.44 48 PHE B O 1
ATOM 2665 N N . ASP B 1 49 ? -12.953 15.281 -19.859 1 89.38 49 ASP B N 1
ATOM 2666 C CA . ASP B 1 49 ? -13.469 14.523 -21 1 89.38 49 ASP B CA 1
ATOM 2667 C C . ASP B 1 49 ? -14.633 13.625 -20.578 1 89.38 49 ASP B C 1
ATOM 2669 O O . ASP B 1 49 ? -14.562 12.953 -19.547 1 89.38 49 ASP B O 1
ATOM 2673 N N . ARG B 1 50 ? -15.711 13.969 -21.188 1 82.31 50 ARG B N 1
ATOM 2674 C CA . ARG B 1 50 ? -16.906 13.219 -20.828 1 82.31 50 ARG B CA 1
ATOM 2675 C C . ARG B 1 50 ? -17.203 12.141 -21.875 1 82.31 50 ARG B C 1
ATOM 2677 O O . ARG B 1 50 ? -17.047 12.359 -23.078 1 82.31 50 ARG B O 1
ATOM 2684 N N . ARG B 1 51 ? -17.297 10.977 -21.406 1 70.94 51 ARG B N 1
ATOM 2685 C CA . ARG B 1 51 ? -17.75 9.875 -22.25 1 70.94 51 ARG B CA 1
ATOM 2686 C C . ARG B 1 51 ? -18.906 9.125 -21.609 1 70.94 51 ARG B C 1
ATOM 2688 O O . ARG B 1 51 ? -18.703 8.211 -20.812 1 70.94 51 ARG B O 1
ATOM 2695 N N . GLY B 1 52 ? -20.062 9.438 -21.984 1 67.75 52 GLY B N 1
ATOM 2696 C CA . GLY B 1 52 ? -21.234 8.883 -21.312 1 67.75 52 GLY B CA 1
ATOM 2697 C C . GLY B 1 52 ? -21.344 9.305 -19.859 1 67.75 52 GLY B C 1
ATOM 2698 O O . GLY B 1 52 ? -21.375 10.5 -19.547 1 67.75 52 GLY B O 1
ATOM 2699 N N . ARG B 1 53 ? -21.344 8.289 -19.125 1 64.62 53 ARG B N 1
ATOM 2700 C CA . ARG B 1 53 ? -21.5 8.539 -17.703 1 64.62 53 ARG B CA 1
ATOM 2701 C C . ARG B 1 53 ? -20.125 8.672 -17.016 1 64.62 53 ARG B C 1
ATOM 2703 O O . ARG B 1 53 ? -20.047 9.062 -15.859 1 64.62 53 ARG B O 1
ATOM 2710 N N . ARG B 1 54 ? -19.172 8.508 -17.734 1 74.5 54 ARG B N 1
ATOM 2711 C CA . ARG B 1 54 ? -17.844 8.562 -17.125 1 74.5 54 ARG B CA 1
ATOM 2712 C C . ARG B 1 54 ? -17.188 9.906 -17.391 1 74.5 54 ARG B C 1
ATOM 2714 O O . ARG B 1 54 ? -17.375 10.508 -18.453 1 74.5 54 ARG B O 1
ATOM 2721 N N . ILE B 1 55 ? -16.484 10.492 -16.375 1 85.44 55 ILE B N 1
ATOM 2722 C CA . ILE B 1 55 ? -15.812 11.781 -16.453 1 85.44 55 ILE B CA 1
ATOM 2723 C C . ILE B 1 55 ? -14.344 11.617 -16.062 1 85.44 55 ILE B C 1
ATOM 2725 O O . ILE B 1 55 ? -14.016 10.883 -15.141 1 85.44 55 ILE B O 1
ATOM 2729 N N . ARG B 1 56 ? -13.438 12.141 -16.953 1 88.75 56 ARG B N 1
ATOM 2730 C CA . ARG B 1 56 ? -12.016 12.094 -16.656 1 88.75 56 ARG B CA 1
ATOM 2731 C C . ARG B 1 56 ? -11.383 13.477 -16.797 1 88.75 56 ARG B C 1
ATOM 2733 O O . ARG B 1 56 ? -11.688 14.219 -17.734 1 88.75 56 ARG B O 1
ATOM 2740 N N . LEU B 1 57 ? -10.547 13.758 -15.859 1 89.94 57 LEU B N 1
ATOM 2741 C CA . LEU B 1 57 ? -9.812 15.016 -15.891 1 89.94 57 LEU B CA 1
ATOM 2742 C C . LEU B 1 57 ? -8.906 15.086 -17.125 1 89.94 57 LEU B C 1
ATOM 2744 O O . LEU B 1 57 ? -8.102 14.18 -17.359 1 89.94 57 LEU B O 1
ATOM 2748 N N . ASN B 1 58 ? -9.062 16.078 -18.016 1 89.19 58 ASN B N 1
ATOM 2749 C CA . ASN B 1 58 ? -8.211 16.219 -19.203 1 89.19 58 ASN B CA 1
ATOM 2750 C C . ASN B 1 58 ? -6.992 17.094 -18.906 1 89.19 58 ASN B C 1
ATOM 2752 O O . ASN B 1 58 ? -6.727 17.438 -17.766 1 89.19 58 ASN B O 1
ATOM 2756 N N . GLU B 1 59 ? -6.211 17.438 -19.922 1 86 59 GLU B N 1
ATOM 2757 C CA . GLU B 1 59 ? -4.965 18.172 -19.719 1 86 59 GLU B CA 1
ATOM 2758 C C . GLU B 1 59 ? -5.227 19.578 -19.172 1 86 59 GLU B C 1
ATOM 2760 O O . GLU B 1 59 ? -4.473 20.062 -18.328 1 86 59 GLU B O 1
ATOM 2765 N N . HIS B 1 60 ? -6.223 20.156 -19.75 1 89.31 60 HIS B N 1
ATOM 2766 C CA . HIS B 1 60 ? -6.59 21.484 -19.25 1 89.31 60 HIS B CA 1
ATOM 2767 C C . HIS B 1 60 ? -7.055 21.406 -17.797 1 89.31 60 HIS B C 1
ATOM 2769 O O . HIS B 1 60 ? -6.723 22.281 -17 1 89.31 60 HIS B O 1
ATOM 2775 N N . GLY B 1 61 ? -7.812 20.359 -17.516 1 91.44 61 GLY B N 1
ATOM 2776 C CA . GLY B 1 61 ? -8.25 20.156 -16.141 1 91.44 61 GLY B CA 1
ATOM 2777 C C . GLY B 1 61 ? -7.094 19.906 -15.18 1 91.44 61 GLY B C 1
ATOM 2778 O O . GLY B 1 61 ? -7.086 20.438 -14.07 1 91.44 61 GLY B O 1
ATOM 2779 N N . ALA B 1 62 ? -6.18 19.172 -15.602 1 89.19 62 ALA B N 1
ATOM 2780 C CA . ALA B 1 62 ? -5.016 18.875 -14.773 1 89.19 62 ALA B CA 1
ATOM 2781 C C . ALA B 1 62 ? -4.23 20.141 -14.453 1 89.19 62 ALA B C 1
ATOM 2783 O O . ALA B 1 62 ? -3.801 20.344 -13.312 1 89.19 62 ALA B O 1
ATOM 2784 N N . ALA B 1 63 ? -4.035 20.938 -15.477 1 88.06 63 ALA B N 1
ATOM 2785 C CA . ALA B 1 63 ? -3.334 22.203 -15.273 1 88.06 63 ALA B CA 1
ATOM 2786 C C . ALA B 1 63 ? -4.117 23.125 -14.344 1 88.06 63 ALA B C 1
ATOM 2788 O O . ALA B 1 63 ? -3.539 23.75 -13.453 1 88.06 63 ALA B O 1
ATOM 2789 N N . PHE B 1 64 ? -5.398 23.219 -14.594 1 89.94 64 PHE B N 1
ATOM 2790 C CA . PHE B 1 64 ? -6.266 24.047 -13.773 1 89.94 64 PHE B CA 1
ATOM 2791 C C . PHE B 1 64 ? -6.289 23.547 -12.328 1 89.94 64 PHE B C 1
ATOM 2793 O O . PHE B 1 64 ? -6.289 24.344 -11.391 1 89.94 64 PHE B O 1
ATOM 2800 N N . LEU B 1 65 ? -6.227 22.219 -12.18 1 91 65 LEU B N 1
ATOM 2801 C CA . LEU B 1 65 ? -6.293 21.609 -10.852 1 91 65 LEU B CA 1
ATOM 2802 C C . LEU B 1 65 ? -5.094 22.016 -10.008 1 91 65 LEU B C 1
ATOM 2804 O O . LEU B 1 65 ? -5.242 22.297 -8.812 1 91 65 LEU B O 1
ATOM 2808 N N . VAL B 1 66 ? -3.977 22.125 -10.578 1 85.06 66 VAL B N 1
ATOM 2809 C CA . VAL B 1 66 ? -2.762 22.516 -9.867 1 85.06 66 VAL B CA 1
ATOM 2810 C C . VAL B 1 66 ? -2.943 23.906 -9.25 1 85.06 66 VAL B C 1
ATOM 2812 O O . VAL B 1 66 ? -2.629 24.109 -8.07 1 85.06 66 VAL B O 1
ATOM 2815 N N . ARG B 1 67 ? -3.482 24.734 -10.023 1 86.44 67 ARG B N 1
ATOM 2816 C CA . ARG B 1 67 ? -3.684 26.109 -9.562 1 86.44 67 ARG B CA 1
ATOM 2817 C C . ARG B 1 67 ? -4.805 26.172 -8.531 1 86.44 67 ARG B C 1
ATOM 2819 O O . ARG B 1 67 ? -4.699 26.922 -7.547 1 86.44 67 ARG B O 1
ATOM 2826 N N . VAL B 1 68 ? -5.785 25.422 -8.773 1 88.75 68 VAL B N 1
ATOM 2827 C CA . VAL B 1 68 ? -6.926 25.406 -7.867 1 88.75 68 VAL B CA 1
ATOM 2828 C C . VAL B 1 68 ? -6.492 24.875 -6.5 1 88.75 68 VAL B C 1
ATOM 2830 O O . VAL B 1 68 ? -6.84 25.453 -5.465 1 88.75 68 VAL B O 1
ATOM 2833 N N . GLU B 1 69 ? -5.773 23.844 -6.543 1 88.81 69 GLU B N 1
ATOM 2834 C CA . GLU B 1 69 ? -5.309 23.25 -5.293 1 88.81 69 GLU B CA 1
ATOM 2835 C C . GLU B 1 69 ? -4.438 24.219 -4.512 1 88.81 69 GLU B C 1
ATOM 2837 O O . GLU B 1 69 ? -4.586 24.359 -3.297 1 88.81 69 GLU B O 1
ATOM 2842 N N . ARG B 1 70 ? -3.619 24.953 -5.156 1 84.81 70 ARG B N 1
ATOM 2843 C CA . ARG B 1 70 ? -2.77 25.938 -4.504 1 84.81 70 ARG B CA 1
ATOM 2844 C C . ARG B 1 70 ? -3.604 27.062 -3.895 1 84.81 70 ARG B C 1
ATOM 2846 O O . ARG B 1 70 ? -3.365 27.469 -2.758 1 84.81 70 ARG B O 1
ATOM 2853 N N . ALA B 1 71 ? -4.539 27.484 -4.664 1 86.25 71 ALA B N 1
ATOM 2854 C CA . ALA B 1 71 ? -5.391 28.578 -4.207 1 86.25 71 ALA B CA 1
ATOM 2855 C C . ALA B 1 71 ? -6.207 28.172 -2.986 1 86.25 71 ALA B C 1
ATOM 2857 O O . ALA B 1 71 ? -6.289 28.906 -2.008 1 86.25 71 ALA B O 1
ATOM 2858 N N . LEU B 1 72 ? -6.742 27.031 -3.096 1 88.88 72 LEU B N 1
ATOM 2859 C CA . LEU B 1 72 ? -7.562 26.562 -1.986 1 88.88 72 LEU B CA 1
ATOM 2860 C C . LEU B 1 72 ? -6.715 26.312 -0.744 1 88.88 72 LEU B C 1
ATOM 2862 O O . LEU B 1 72 ? -7.16 26.562 0.378 1 88.88 72 LEU B O 1
ATOM 2866 N N . ALA B 1 73 ? -5.547 25.875 -0.931 1 87.94 73 ALA B N 1
ATOM 2867 C CA . ALA B 1 73 ? -4.629 25.656 0.184 1 87.94 73 ALA B CA 1
ATOM 2868 C C . ALA B 1 73 ? -4.273 26.969 0.869 1 87.94 73 ALA B C 1
ATOM 2870 O O . ALA B 1 73 ? -4.215 27.047 2.098 1 87.94 73 ALA B O 1
ATOM 2871 N N . GLU B 1 74 ? -4.082 27.984 0.076 1 86.5 74 GLU B N 1
ATOM 2872 C CA . GLU B 1 74 ? -3.777 29.297 0.622 1 86.5 74 GLU B CA 1
ATOM 2873 C C . GLU B 1 74 ? -4.938 29.828 1.46 1 86.5 74 GLU B C 1
ATOM 2875 O O . GLU B 1 74 ? -4.723 30.406 2.527 1 86.5 74 GLU B O 1
ATOM 2880 N N . LEU B 1 75 ? -6.07 29.609 0.943 1 85.38 75 LEU B N 1
ATOM 2881 C CA . LEU B 1 75 ? -7.25 30.078 1.662 1 85.38 75 LEU B CA 1
ATOM 2882 C C . LEU B 1 75 ? -7.434 29.312 2.963 1 85.38 75 LEU B C 1
ATOM 2884 O O . LEU B 1 75 ? -7.801 29.891 3.988 1 85.38 75 LEU B O 1
ATOM 2888 N N . GLU B 1 76 ? -7.188 28.078 2.822 1 86.31 76 GLU B N 1
ATOM 2889 C CA . GLU B 1 76 ? -7.289 27.25 4.027 1 86.31 76 GLU B CA 1
ATOM 2890 C C . GLU B 1 76 ? -6.23 27.641 5.051 1 86.31 76 GLU B C 1
ATOM 2892 O O . GLU B 1 76 ? -6.508 27.703 6.25 1 86.31 76 GLU B O 1
ATOM 2897 N N . ASP B 1 77 ? -5.117 27.969 4.668 1 86.19 77 ASP B N 1
ATOM 2898 C CA . ASP B 1 77 ? -4.059 28.438 5.551 1 86.19 77 ASP B CA 1
ATOM 2899 C C . ASP B 1 77 ? -4.465 29.734 6.25 1 86.19 77 ASP B C 1
ATOM 2901 O O . ASP B 1 77 ? -4.25 29.891 7.457 1 86.19 77 ASP B O 1
ATOM 2905 N N . ALA B 1 78 ? -5.008 30.578 5.523 1 84.25 78 ALA B N 1
ATOM 2906 C CA . ALA B 1 78 ? -5.461 31.844 6.086 1 84.25 78 ALA B CA 1
ATOM 2907 C C . ALA B 1 78 ? -6.508 31.625 7.172 1 84.25 78 ALA B C 1
ATOM 2909 O O . ALA B 1 78 ? -6.445 32.219 8.242 1 84.25 78 ALA B O 1
ATOM 2910 N N . ARG B 1 79 ? -7.375 30.812 6.82 1 82.81 79 ARG B N 1
ATOM 2911 C CA . ARG B 1 79 ? -8.422 30.484 7.785 1 82.81 79 ARG B CA 1
ATOM 2912 C C . ARG B 1 79 ? -7.828 29.891 9.062 1 82.81 79 ARG B C 1
ATOM 2914 O O . ARG B 1 79 ? -8.188 30.297 10.164 1 82.81 79 ARG B O 1
ATOM 2921 N N . ARG B 1 80 ? -6.953 28.969 8.906 1 84.06 80 ARG B N 1
ATOM 2922 C CA . ARG B 1 80 ? -6.316 28.312 10.047 1 84.06 80 ARG B CA 1
ATOM 2923 C C . ARG B 1 80 ? -5.492 29.297 10.859 1 84.06 80 ARG B C 1
ATOM 2925 O O . ARG B 1 80 ? -5.488 29.25 12.094 1 84.06 80 ARG B O 1
ATOM 2932 N N . GLU B 1 81 ? -4.852 30.109 10.227 1 83.56 81 GLU B N 1
ATOM 2933 C CA . GLU B 1 81 ? -4.043 31.125 10.891 1 83.56 81 GLU B CA 1
ATOM 2934 C C . GLU B 1 81 ? -4.902 32.031 11.781 1 83.56 81 GLU B C 1
ATOM 2936 O O . GLU B 1 81 ? -4.551 32.281 12.938 1 83.56 81 GLU B O 1
ATOM 2941 N N . VAL B 1 82 ? -5.984 32.375 11.234 1 80.44 82 VAL B N 1
ATOM 2942 C CA . VAL B 1 82 ? -6.895 33.219 11.984 1 80.44 82 VAL B CA 1
ATOM 2943 C C . VAL B 1 82 ? -7.5 32.438 13.148 1 80.44 82 VAL B C 1
ATOM 2945 O O . VAL B 1 82 ? -7.613 32.969 14.266 1 80.44 82 VAL B O 1
ATOM 2948 N N . ALA B 1 83 ? -7.863 31.25 12.867 1 80.38 83 ALA B N 1
ATOM 2949 C CA . ALA B 1 83 ? -8.461 30.422 13.906 1 80.38 83 ALA B CA 1
ATOM 2950 C C . ALA B 1 83 ? -7.477 30.188 15.055 1 80.38 83 ALA B C 1
ATOM 2952 O O . ALA B 1 83 ? -7.863 30.219 16.219 1 80.38 83 ALA B O 1
ATOM 2953 N N . ASP B 1 84 ? -6.262 29.906 14.781 1 80.5 84 ASP B N 1
ATOM 2954 C CA . ASP B 1 84 ? -5.227 29.641 15.773 1 80.5 84 ASP B CA 1
ATOM 2955 C C . ASP B 1 84 ? -4.922 30.875 16.594 1 80.5 84 ASP B C 1
ATOM 2957 O O . ASP B 1 84 ? -4.547 30.781 17.766 1 80.5 84 ASP B O 1
ATOM 2961 N N . ALA B 1 85 ? -4.965 32 15.969 1 76.25 85 ALA B N 1
ATOM 2962 C CA . ALA B 1 85 ? -4.75 33.281 16.688 1 76.25 85 ALA B CA 1
ATOM 2963 C C . ALA B 1 85 ? -5.852 33.5 17.719 1 76.25 85 ALA B C 1
ATOM 2965 O O . ALA B 1 85 ? -5.613 34.156 18.75 1 76.25 85 ALA B O 1
ATOM 2966 N N . GLY B 1 86 ? -6.934 32.938 17.281 1 71.62 86 GLY B N 1
ATOM 2967 C CA . GLY B 1 86 ? -8.008 33 18.266 1 71.62 86 GLY B CA 1
ATOM 2968 C C . GLY B 1 86 ? -8.008 31.812 19.219 1 71.62 86 GLY B C 1
ATOM 2969 O O . GLY B 1 86 ? -7.078 31 19.219 1 71.62 86 GLY B O 1
ATOM 2970 N N . ARG B 1 87 ? -8.734 31.609 20.438 1 62.31 87 ARG B N 1
ATOM 2971 C CA . ARG B 1 87 ? -8.859 30.531 21.406 1 62.31 87 ARG B CA 1
ATOM 2972 C C . ARG B 1 87 ? -9.242 29.219 20.719 1 62.31 87 ARG B C 1
ATOM 2974 O O . ARG B 1 87 ? -10.18 28.547 21.141 1 62.31 87 ARG B O 1
ATOM 2981 N N . GLY B 1 88 ? -8.555 29.094 19.547 1 60.38 88 GLY B N 1
ATOM 2982 C CA . GLY B 1 88 ? -9 27.953 18.75 1 60.38 88 GLY B CA 1
ATOM 2983 C C . GLY B 1 88 ? -8.602 26.625 19.328 1 60.38 88 GLY B C 1
ATOM 2984 O O . GLY B 1 88 ? -7.961 26.562 20.375 1 60.38 88 GLY B O 1
ATOM 2985 N N . GLY B 1 89 ? -9.156 25.547 18.875 1 65.31 89 GLY B N 1
ATOM 2986 C CA . GLY B 1 89 ? -9.008 24.156 19.266 1 65.31 89 GLY B CA 1
ATOM 2987 C C . GLY B 1 89 ? -7.57 23.672 19.203 1 65.31 89 GLY B C 1
ATOM 2988 O O . GLY B 1 89 ? -6.668 24.438 18.859 1 65.31 89 GLY B O 1
ATOM 2989 N N . PRO B 1 90 ? -7.258 22.641 19.828 1 68.56 90 PRO B N 1
ATOM 2990 C CA . PRO B 1 90 ? -5.906 22.109 20 1 68.56 90 PRO B CA 1
ATOM 2991 C C . PRO B 1 90 ? -5.148 22.016 18.672 1 68.56 90 PRO B C 1
ATOM 2993 O O . PRO B 1 90 ? -3.916 21.969 18.656 1 68.56 90 PRO B O 1
ATOM 2996 N N . GLY B 1 91 ? -5.734 22.141 17.609 1 81.75 91 GLY B N 1
ATOM 2997 C CA . GLY B 1 91 ? -5.07 22.109 16.312 1 81.75 91 GLY B CA 1
ATOM 2998 C C . GLY B 1 91 ? -4.895 20.703 15.766 1 81.75 91 GLY B C 1
ATOM 2999 O O . GLY B 1 91 ? -5.344 19.734 16.375 1 81.75 91 GLY B O 1
ATOM 3000 N N . ARG B 1 92 ? -4.402 20.625 14.523 1 87.06 92 ARG B N 1
ATOM 3001 C CA . ARG B 1 92 ? -4.176 19.359 13.859 1 87.06 92 ARG B CA 1
ATOM 3002 C C . ARG B 1 92 ? -2.875 19.375 13.062 1 87.06 92 ARG B C 1
ATOM 3004 O O . ARG B 1 92 ? -2.441 20.438 12.602 1 87.06 92 ARG B O 1
ATOM 3011 N N . VAL B 1 93 ? -2.242 18.203 12.977 1 94.44 93 VAL B N 1
ATOM 3012 C CA . VAL B 1 93 ? -1.059 18.031 12.141 1 94.44 93 VAL B CA 1
ATOM 3013 C C . VAL B 1 93 ? -1.248 16.812 11.234 1 94.44 93 VAL B C 1
ATOM 3015 O O . VAL B 1 93 ? -1.646 15.742 11.695 1 94.44 93 VAL B O 1
ATOM 3018 N N . ALA B 1 94 ? -1.065 17 9.961 1 95.88 94 ALA B N 1
ATOM 3019 C CA . ALA B 1 94 ? -1.19 15.93 8.977 1 95.88 94 ALA B CA 1
ATOM 3020 C C . ALA B 1 94 ? 0.15 15.641 8.305 1 95.88 94 ALA B C 1
ATOM 3022 O O . ALA B 1 94 ? 0.849 16.562 7.879 1 95.88 94 ALA B O 1
ATOM 3023 N N . VAL B 1 95 ? 0.485 14.32 8.242 1 96.69 95 VAL B N 1
ATOM 3024 C CA . VAL B 1 95 ? 1.797 13.93 7.738 1 96.69 95 VAL B CA 1
ATOM 3025 C C . VAL B 1 95 ? 1.651 12.766 6.762 1 96.69 95 VAL B C 1
ATOM 3027 O O . VAL B 1 95 ? 0.954 11.789 7.047 1 96.69 95 VAL B O 1
ATOM 3030 N N . ALA B 1 96 ? 2.256 12.898 5.621 1 96.19 96 ALA B N 1
ATOM 3031 C CA . ALA B 1 96 ? 2.408 11.781 4.688 1 96.19 96 ALA B CA 1
ATOM 3032 C C . ALA B 1 96 ? 3.807 11.18 4.777 1 96.19 96 ALA B C 1
ATOM 3034 O O . ALA B 1 96 ? 4.793 11.906 4.922 1 96.19 96 ALA B O 1
ATOM 3035 N N . ALA B 1 97 ? 3.848 9.875 4.777 1 93.62 97 ALA B N 1
ATOM 3036 C CA . ALA B 1 97 ? 5.145 9.203 4.848 1 93.62 97 ALA B CA 1
ATOM 3037 C C . ALA B 1 97 ? 5.141 7.922 4.02 1 93.62 97 ALA B C 1
ATOM 3039 O O . ALA B 1 97 ? 4.094 7.301 3.824 1 93.62 97 ALA B O 1
ATOM 3040 N N . GLU B 1 98 ? 6.309 7.539 3.537 1 89.62 98 GLU B N 1
ATOM 3041 C CA . GLU B 1 98 ? 6.434 6.27 2.826 1 89.62 98 GLU B CA 1
ATOM 3042 C C . GLU B 1 98 ? 6.348 5.086 3.789 1 89.62 98 GLU B C 1
ATOM 3044 O O . GLU B 1 98 ? 5.812 4.031 3.439 1 89.62 98 GLU B O 1
ATOM 3049 N N . THR B 1 99 ? 6.922 5.273 4.957 1 87 99 THR B N 1
ATOM 3050 C CA . THR B 1 99 ? 6.898 4.273 6.02 1 87 99 THR B CA 1
ATOM 3051 C C . THR B 1 99 ? 6.395 4.883 7.324 1 87 99 THR B C 1
ATOM 3053 O O . THR B 1 99 ? 6.898 5.918 7.77 1 87 99 THR B O 1
ATOM 3056 N N . LEU B 1 100 ? 5.461 4.199 7.941 1 88.12 100 LEU B N 1
ATOM 3057 C CA . LEU B 1 100 ? 4.812 4.812 9.094 1 88.12 100 LEU B CA 1
ATOM 3058 C C . LEU B 1 100 ? 5.543 4.457 10.383 1 88.12 100 LEU B C 1
ATOM 3060 O O . LEU B 1 100 ? 5.52 5.223 11.352 1 88.12 100 LEU B O 1
ATOM 3064 N N . LEU B 1 101 ? 6.207 3.357 10.383 1 82.31 101 LEU B N 1
ATOM 3065 C CA . LEU B 1 101 ? 6.84 2.869 11.602 1 82.31 101 LEU B CA 1
ATOM 3066 C C . LEU B 1 101 ? 7.848 3.883 12.133 1 82.31 101 LEU B C 1
ATOM 3068 O O . LEU B 1 101 ? 8.008 4.023 13.352 1 82.31 101 LEU B O 1
ATOM 3072 N N . GLN B 1 102 ? 8.445 4.574 11.336 1 83.56 102 GLN B N 1
ATOM 3073 C CA . GLN B 1 102 ? 9.477 5.516 11.75 1 83.56 102 GLN B CA 1
ATOM 3074 C C . GLN B 1 102 ? 8.875 6.699 12.5 1 83.56 102 GLN B C 1
ATOM 3076 O O . GLN B 1 102 ? 9.578 7.414 13.211 1 83.56 102 GLN B O 1
ATOM 3081 N N . LEU B 1 103 ? 7.598 6.867 12.344 1 89.06 103 LEU B N 1
ATOM 3082 C CA . LEU B 1 103 ? 6.926 8.008 12.961 1 89.06 103 LEU B CA 1
ATOM 3083 C C . LEU B 1 103 ? 6.461 7.664 14.375 1 89.06 103 LEU B C 1
ATOM 3085 O O . LEU B 1 103 ? 6.074 8.555 15.141 1 89.06 103 LEU B O 1
ATOM 3089 N N . ALA B 1 104 ? 6.508 6.398 14.742 1 84.56 104 ALA B N 1
ATOM 3090 C CA . ALA B 1 104 ? 5.98 5.977 16.031 1 84.56 104 ALA B CA 1
ATOM 3091 C C . ALA B 1 104 ? 6.664 6.727 17.172 1 84.56 104 ALA B C 1
ATOM 3093 O O . ALA B 1 104 ? 5.992 7.266 18.062 1 84.56 104 ALA B O 1
ATOM 3094 N N . GLY B 1 105 ? 8 6.797 17.094 1 84.69 105 GLY B N 1
ATOM 3095 C CA . GLY B 1 105 ? 8.734 7.496 18.125 1 84.69 105 GLY B CA 1
ATOM 3096 C C . GLY B 1 105 ? 8.438 8.984 18.172 1 84.69 105 GLY B C 1
ATOM 3097 O O . GLY B 1 105 ? 8.312 9.562 19.25 1 84.69 105 GLY B O 1
ATOM 3098 N N . VAL B 1 106 ? 8.328 9.578 17.078 1 91.06 106 VAL B N 1
ATOM 3099 C CA . VAL B 1 106 ? 8.016 11 16.969 1 91.06 106 VAL B CA 1
ATOM 3100 C C . VAL B 1 106 ? 6.625 11.273 17.531 1 91.06 106 VAL B C 1
ATOM 3102 O O . VAL B 1 106 ? 6.422 12.234 18.281 1 91.06 106 VAL B O 1
ATOM 3105 N N . LEU B 1 107 ? 5.73 10.43 17.266 1 90.31 107 LEU B N 1
ATOM 3106 C CA . LEU B 1 107 ? 4.336 10.609 17.656 1 90.31 107 LEU B CA 1
ATOM 3107 C C . LEU B 1 107 ? 4.164 10.453 19.156 1 90.31 107 LEU B C 1
ATOM 3109 O O . LEU B 1 107 ? 3.371 11.172 19.781 1 90.31 107 LEU B O 1
ATOM 3113 N N . SER B 1 108 ? 4.859 9.508 19.703 1 88.19 108 SER B N 1
ATOM 3114 C CA . SER B 1 108 ? 4.812 9.344 21.141 1 88.19 108 SER B CA 1
ATOM 3115 C C . SER B 1 108 ? 5.242 10.617 21.859 1 88.19 108 SER B C 1
ATOM 3117 O O . SER B 1 108 ? 4.547 11.094 22.766 1 88.19 108 SER B O 1
ATOM 3119 N N . ALA B 1 109 ? 6.316 11.156 21.438 1 90.69 109 ALA B N 1
ATOM 3120 C CA . ALA B 1 109 ? 6.828 12.391 22.031 1 90.69 109 ALA B CA 1
ATOM 3121 C C . ALA B 1 109 ? 5.879 13.555 21.766 1 90.69 109 ALA B C 1
ATOM 3123 O O . ALA B 1 109 ? 5.668 14.391 22.656 1 90.69 109 ALA B O 1
ATOM 3124 N N . PHE B 1 110 ? 5.336 13.648 20.641 1 92.75 110 PHE B N 1
ATOM 3125 C CA . PHE B 1 110 ? 4.449 14.734 20.25 1 92.75 110 PHE B CA 1
ATOM 3126 C C . PHE B 1 110 ? 3.17 14.711 21.078 1 92.75 110 PHE B C 1
ATOM 3128 O O . PHE B 1 110 ? 2.689 15.758 21.516 1 92.75 110 PHE B O 1
ATOM 3135 N N . ARG B 1 111 ? 2.699 13.578 21.297 1 88.5 111 ARG B N 1
ATOM 3136 C CA . ARG B 1 111 ? 1.477 13.43 22.094 1 88.5 111 ARG B CA 1
ATOM 3137 C C . ARG B 1 111 ? 1.705 13.844 23.531 1 88.5 111 ARG B C 1
ATOM 3139 O O . ARG B 1 111 ? 0.806 14.391 24.188 1 88.5 111 ARG B O 1
ATOM 3146 N N . GLU B 1 112 ? 2.812 13.523 24.016 1 88.5 112 GLU B N 1
ATOM 3147 C CA . GLU B 1 112 ? 3.162 13.961 25.375 1 88.5 112 GLU B CA 1
ATOM 3148 C C . GLU B 1 112 ? 3.246 15.484 25.453 1 88.5 112 GLU B C 1
ATOM 3150 O O . GLU B 1 112 ? 2.795 16.078 26.438 1 88.5 112 GLU B O 1
ATOM 3155 N N . LEU B 1 113 ? 3.762 16.062 24.438 1 91.12 113 LEU B N 1
ATOM 3156 C CA . LEU B 1 113 ? 3.955 17.516 24.406 1 91.12 113 LEU B CA 1
ATOM 3157 C C . LEU B 1 113 ? 2.641 18.234 24.125 1 91.12 113 LEU B C 1
ATOM 3159 O O . LEU B 1 113 ? 2.383 19.297 24.688 1 91.12 113 LEU B O 1
ATOM 3163 N N . ARG B 1 114 ? 1.843 17.547 23.188 1 91.56 114 ARG B N 1
ATOM 3164 C CA . ARG B 1 114 ? 0.589 18.156 22.766 1 91.56 114 ARG B CA 1
ATOM 3165 C C . ARG B 1 114 ? -0.553 17.141 22.797 1 91.56 114 ARG B C 1
ATOM 3167 O O . ARG B 1 114 ? -1.074 16.75 21.766 1 91.56 114 ARG B O 1
ATOM 3174 N N . PRO B 1 115 ? -1.068 16.719 23.875 1 83.56 115 PRO B N 1
ATOM 3175 C CA . PRO B 1 115 ? -2.078 15.672 24 1 83.56 115 PRO B CA 1
ATOM 3176 C C . PRO B 1 115 ? -3.391 16.031 23.312 1 83.56 115 PRO B C 1
ATOM 3178 O O . PRO B 1 115 ? -4.121 15.141 22.859 1 83.56 115 PRO B O 1
ATOM 3181 N N . GLY B 1 116 ? -3.709 17.188 23.062 1 82.62 116 GLY B N 1
ATOM 3182 C CA . GLY B 1 116 ? -5 17.562 22.5 1 82.62 116 GLY B CA 1
ATOM 3183 C C . GLY B 1 116 ? -4.961 17.797 21.016 1 82.62 116 GLY B C 1
ATOM 3184 O O . GLY B 1 116 ? -6.004 17.969 20.375 1 82.62 116 GLY B O 1
ATOM 3185 N N . VAL B 1 117 ? -3.818 17.656 20.469 1 89.31 117 VAL B N 1
ATOM 3186 C CA . VAL B 1 117 ? -3.674 17.938 19.047 1 89.31 117 VAL B CA 1
ATOM 3187 C C . VAL B 1 117 ? -3.996 16.688 18.234 1 89.31 117 VAL B C 1
ATOM 3189 O O . VAL B 1 117 ? -3.541 15.594 18.562 1 89.31 117 VAL B O 1
ATOM 3192 N N . GLY B 1 118 ? -4.863 16.828 17.25 1 90.12 118 GLY B N 1
ATOM 3193 C CA . GLY B 1 118 ? -5.145 15.734 16.344 1 90.12 118 GLY B CA 1
ATOM 3194 C C . GLY B 1 118 ? -4.035 15.492 15.336 1 90.12 118 GLY B C 1
ATOM 3195 O O . GLY B 1 118 ? -3.471 16.438 14.789 1 90.12 118 GLY B O 1
ATOM 3196 N N . VAL B 1 119 ? -3.648 14.195 15.148 1 91.88 119 VAL B N 1
ATOM 3197 C CA . VAL B 1 119 ? -2.637 13.836 14.164 1 91.88 119 VAL B CA 1
ATOM 3198 C C . VAL B 1 119 ? -3.248 12.914 13.109 1 91.88 119 VAL B C 1
ATOM 3200 O O . VAL B 1 119 ? -3.967 11.969 13.438 1 91.88 119 VAL B O 1
ATOM 3203 N N . ARG B 1 120 ? -3.023 13.281 11.914 1 93.94 120 ARG B N 1
ATOM 3204 C CA . ARG B 1 120 ? -3.436 12.438 10.797 1 93.94 120 ARG B CA 1
ATOM 3205 C C . ARG B 1 120 ? -2.227 11.953 10.008 1 93.94 120 ARG B C 1
ATOM 3207 O O . ARG B 1 120 ? -1.371 12.758 9.617 1 93.94 120 ARG B O 1
ATOM 3214 N N . LEU B 1 121 ? -2.172 10.633 9.82 1 94.81 121 LEU B N 1
ATOM 3215 C CA . LEU B 1 121 ? -1.058 10.031 9.102 1 94.81 121 LEU B CA 1
ATOM 3216 C C . LEU B 1 121 ? -1.543 9.328 7.84 1 94.81 121 LEU B C 1
ATOM 3218 O O . LEU B 1 121 ? -2.584 8.664 7.855 1 94.81 121 LEU B O 1
ATOM 3222 N N . PHE B 1 122 ? -0.745 9.516 6.758 1 93.94 122 PHE B N 1
ATOM 3223 C CA . PHE B 1 122 ? -1.031 8.859 5.488 1 93.94 122 PHE B CA 1
ATOM 3224 C C . PHE B 1 122 ? 0.213 8.164 4.941 1 93.94 122 PHE B C 1
ATOM 3226 O O . PHE B 1 122 ? 1.243 8.812 4.73 1 93.94 122 PHE B O 1
ATOM 3233 N N . GLN B 1 123 ? 0.078 6.91 4.727 1 92.56 123 GLN B N 1
ATOM 3234 C CA . GLN B 1 123 ? 1.134 6.254 3.965 1 92.56 123 GLN B CA 1
ATOM 3235 C C . GLN B 1 123 ? 0.997 6.543 2.473 1 92.56 123 GLN B C 1
ATOM 3237 O O . GLN B 1 123 ? -0.085 6.387 1.902 1 92.56 123 GLN B O 1
ATOM 3242 N N . ALA B 1 124 ? 2.125 7.012 1.868 1 91.25 124 ALA B N 1
ATOM 3243 C CA . ALA B 1 124 ? 2.039 7.375 0.457 1 91.25 124 ALA B CA 1
ATOM 3244 C C . ALA B 1 124 ? 3.41 7.312 -0.211 1 91.25 124 ALA B C 1
ATOM 3246 O O . ALA B 1 124 ? 4.43 7.613 0.418 1 91.25 124 ALA B O 1
ATOM 3247 N N . PRO B 1 125 ? 3.379 6.898 -1.53 1 89.62 125 PRO B N 1
ATOM 3248 C CA . PRO B 1 125 ? 4.621 7.059 -2.287 1 89.62 125 PRO B CA 1
ATOM 3249 C C . PRO B 1 125 ? 4.938 8.523 -2.598 1 89.62 125 PRO B C 1
ATOM 3251 O O . PRO B 1 125 ? 4.082 9.391 -2.424 1 89.62 125 PRO B O 1
ATOM 3254 N N . VAL B 1 126 ? 6.062 8.766 -3.043 1 89.12 126 VAL B N 1
ATOM 3255 C CA . VAL B 1 126 ? 6.562 10.125 -3.186 1 89.12 126 VAL B CA 1
ATOM 3256 C C . VAL B 1 126 ? 5.699 10.891 -4.188 1 89.12 126 VAL B C 1
ATOM 3258 O O . VAL B 1 126 ? 5.426 12.078 -4 1 89.12 126 VAL B O 1
ATOM 3261 N N . ASP B 1 127 ? 5.266 10.266 -5.23 1 86.75 127 ASP B N 1
ATOM 3262 C CA . ASP B 1 127 ? 4.488 10.945 -6.258 1 86.75 127 ASP B CA 1
ATOM 3263 C C . ASP B 1 127 ? 3.154 11.445 -5.699 1 86.75 127 ASP B C 1
ATOM 3265 O O . ASP B 1 127 ? 2.67 12.508 -6.094 1 86.75 127 ASP B O 1
ATOM 3269 N N . SER B 1 128 ? 2.625 10.727 -4.809 1 89.75 128 SER B N 1
ATOM 3270 C CA . SER B 1 128 ? 1.373 11.133 -4.176 1 89.75 128 SER B CA 1
ATOM 3271 C C . SER B 1 128 ? 1.603 12.242 -3.156 1 89.75 128 SER B C 1
ATOM 3273 O O . SER B 1 128 ? 0.738 13.102 -2.957 1 89.75 128 SER B O 1
ATOM 3275 N N . MET B 1 129 ? 2.709 12.234 -2.559 1 92.25 129 MET B N 1
ATOM 3276 C CA . MET B 1 129 ? 3.018 13.211 -1.515 1 92.25 129 MET B CA 1
ATOM 3277 C C . MET B 1 129 ? 3.037 14.625 -2.078 1 92.25 129 MET B C 1
ATOM 3279 O O . MET B 1 129 ? 2.652 15.578 -1.396 1 92.25 129 MET B O 1
ATOM 3283 N N . ARG B 1 130 ? 3.477 14.734 -3.248 1 88.44 130 ARG B N 1
ATOM 3284 C CA . ARG B 1 130 ? 3.516 16.047 -3.885 1 88.44 130 ARG B CA 1
ATOM 3285 C C . ARG B 1 130 ? 2.121 16.656 -3.963 1 88.44 130 ARG B C 1
ATOM 3287 O O . ARG B 1 130 ? 1.937 17.844 -3.65 1 88.44 130 ARG B O 1
ATOM 3294 N N . ARG B 1 131 ? 1.253 15.867 -4.391 1 87.5 131 ARG B N 1
ATOM 3295 C CA . ARG B 1 131 ? -0.129 16.328 -4.492 1 87.5 131 ARG B CA 1
ATOM 3296 C C . ARG B 1 131 ? -0.7 16.656 -3.113 1 87.5 131 ARG B C 1
ATOM 3298 O O . ARG B 1 131 ? -1.412 17.641 -2.949 1 87.5 131 ARG B O 1
ATOM 3305 N N . HIS B 1 132 ? -0.412 15.812 -2.139 1 91.69 132 HIS B N 1
ATOM 3306 C CA . HIS B 1 132 ? -0.897 16.031 -0.779 1 91.69 132 HIS B CA 1
ATOM 3307 C C . HIS B 1 132 ? -0.396 17.359 -0.215 1 91.69 132 HIS B C 1
ATOM 3309 O O . HIS B 1 132 ? -1.142 18.062 0.458 1 91.69 132 HIS B O 1
ATOM 3315 N N . LEU B 1 133 ? 0.818 17.641 -0.545 1 92.44 133 LEU B N 1
ATOM 3316 C CA . LEU B 1 133 ? 1.402 18.891 -0.097 1 92.44 133 LEU B CA 1
ATOM 3317 C C . LEU B 1 133 ? 0.758 20.078 -0.812 1 92.44 133 LEU B C 1
ATOM 3319 O O . LEU B 1 133 ? 0.311 21.031 -0.168 1 92.44 133 LEU B O 1
ATOM 3323 N N . ARG B 1 134 ? 0.628 19.953 -2.055 1 87.44 134 ARG B N 1
ATOM 3324 C CA . ARG B 1 134 ? 0.109 21.047 -2.873 1 87.44 134 ARG B CA 1
ATOM 3325 C C . ARG B 1 134 ? -1.325 21.391 -2.482 1 87.44 134 ARG B C 1
ATOM 3327 O O . ARG B 1 134 ? -1.7 22.562 -2.447 1 87.44 134 ARG B O 1
ATOM 3334 N N . SER B 1 135 ? -2.104 20.359 -2.221 1 86.94 135 SER B N 1
ATOM 3335 C CA . SER B 1 135 ? -3.512 20.562 -1.894 1 86.94 135 SER B CA 1
ATOM 3336 C C . SER B 1 135 ? -3.689 21 -0.447 1 86.94 135 SER B C 1
ATOM 3338 O O . SER B 1 135 ? -4.793 21.375 -0.036 1 86.94 135 SER B O 1
ATOM 3340 N N . GLY B 1 136 ? -2.609 20.891 0.301 1 89.38 136 GLY B N 1
ATOM 3341 C CA . GLY B 1 136 ? -2.703 21.25 1.708 1 89.38 136 GLY B CA 1
ATOM 3342 C C . GLY B 1 136 ? -3.326 20.156 2.559 1 89.38 136 GLY B C 1
ATOM 3343 O O . GLY B 1 136 ? -3.637 20.375 3.73 1 89.38 136 GLY B O 1
ATOM 3344 N N . GLU B 1 137 ? -3.473 19.047 1.976 1 90.25 137 GLU B N 1
ATOM 3345 C CA . GLU B 1 137 ? -4.023 17.922 2.707 1 90.25 137 GLU B CA 1
ATOM 3346 C C . GLU B 1 137 ? -3.096 17.484 3.836 1 90.25 137 GLU B C 1
ATOM 3348 O O . GLU B 1 137 ? -3.553 16.984 4.867 1 90.25 137 GLU B O 1
ATOM 3353 N N . VAL B 1 138 ? -1.816 17.703 3.611 1 95.38 138 VAL B N 1
ATOM 3354 C CA . VAL B 1 138 ? -0.853 17.406 4.668 1 95.38 138 VAL B CA 1
ATOM 3355 C C . VAL B 1 138 ? 0.024 18.641 4.926 1 95.38 138 VAL B C 1
ATOM 3357 O O . VAL B 1 138 ? 0.252 19.438 4.023 1 95.38 138 VAL B O 1
ATOM 3360 N N . ASP B 1 139 ? 0.486 18.688 6.164 1 95.75 139 ASP B N 1
ATOM 3361 C CA . ASP B 1 139 ? 1.412 19.75 6.551 1 95.75 139 ASP B CA 1
ATOM 3362 C C . ASP B 1 139 ? 2.85 19.375 6.191 1 95.75 139 ASP B C 1
ATOM 3364 O O . ASP B 1 139 ? 3.65 20.25 5.84 1 95.75 139 ASP B O 1
ATOM 3368 N N . PHE B 1 140 ? 3.09 18.078 6.324 1 97.19 140 PHE B N 1
ATOM 3369 C CA . PHE B 1 140 ? 4.449 17.594 6.109 1 97.19 140 PHE B CA 1
ATOM 3370 C C . PHE B 1 140 ? 4.445 16.297 5.309 1 97.19 140 PHE B C 1
ATOM 3372 O O . PHE B 1 140 ? 3.506 15.508 5.406 1 97.19 140 PHE B O 1
ATOM 3379 N N . ALA B 1 141 ? 5.492 16.141 4.559 1 96.94 141 ALA B N 1
ATOM 3380 C CA . ALA B 1 141 ? 5.828 14.859 3.949 1 96.94 141 ALA B CA 1
ATOM 3381 C C . ALA B 1 141 ? 7.191 14.367 4.43 1 96.94 141 ALA B C 1
ATOM 3383 O O . ALA B 1 141 ? 8.164 15.125 4.441 1 96.94 141 ALA B O 1
ATOM 3384 N N . LEU B 1 142 ? 7.207 13.203 4.934 1 95.31 142 LEU B N 1
ATOM 3385 C CA . LEU B 1 142 ? 8.461 12.531 5.262 1 95.31 142 LEU B CA 1
ATOM 3386 C C . LEU B 1 142 ? 8.898 11.609 4.129 1 95.31 142 LEU B C 1
ATOM 3388 O O . LEU B 1 142 ? 8.383 10.5 3.992 1 95.31 142 LEU B O 1
ATOM 3392 N N . ALA B 1 143 ? 9.883 12.078 3.385 1 94.19 143 ALA B N 1
ATOM 3393 C CA . ALA B 1 143 ? 10.25 11.406 2.141 1 94.19 143 ALA B CA 1
ATOM 3394 C C . ALA B 1 143 ? 11.68 10.867 2.209 1 94.19 143 ALA B C 1
ATOM 3396 O O . ALA B 1 143 ? 12.555 11.5 2.803 1 94.19 143 ALA B O 1
ATOM 3397 N N . SER B 1 144 ? 11.844 9.695 1.603 1 93.25 144 SER B N 1
ATOM 3398 C CA . SER B 1 144 ? 13.172 9.109 1.456 1 93.25 144 SER B CA 1
ATOM 3399 C C . SER B 1 144 ? 13.672 9.227 0.018 1 93.25 144 SER B C 1
ATOM 3401 O O . SER B 1 144 ? 14.641 8.57 -0.362 1 93.25 144 SER B O 1
ATOM 3403 N N . GLN B 1 145 ? 13 9.914 -0.738 1 90.19 145 GLN B N 1
ATOM 3404 C CA . GLN B 1 145 ? 13.344 10.281 -2.107 1 90.19 145 GLN B CA 1
ATOM 3405 C C . GLN B 1 145 ? 13.227 11.789 -2.322 1 90.19 145 GLN B C 1
ATOM 3407 O O . GLN B 1 145 ? 12.555 12.477 -1.552 1 90.19 145 GLN B O 1
ATOM 3412 N N . PRO B 1 146 ? 13.867 12.227 -3.316 1 87.56 146 PRO B N 1
ATOM 3413 C CA . PRO B 1 146 ? 13.828 13.672 -3.549 1 87.56 146 PRO B CA 1
ATOM 3414 C C . PRO B 1 146 ? 12.422 14.188 -3.848 1 87.56 146 PRO B C 1
ATOM 3416 O O . PRO B 1 146 ? 11.742 13.664 -4.734 1 87.56 146 PR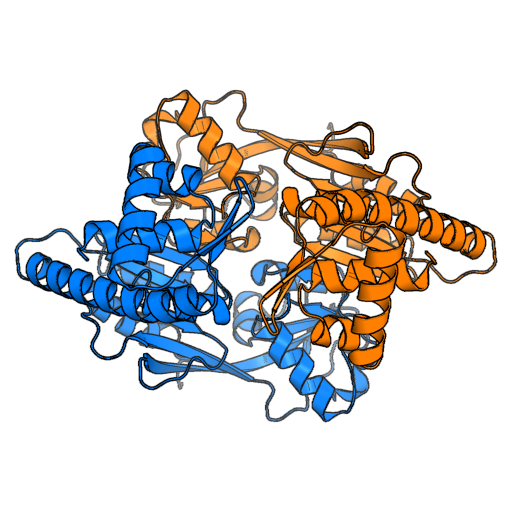O B O 1
ATOM 3419 N N . LEU B 1 147 ? 12.016 15.016 -3.072 1 89.25 147 LEU B N 1
ATOM 3420 C CA . LEU B 1 147 ? 10.828 15.836 -3.281 1 89.25 147 LEU B CA 1
ATOM 3421 C C . LEU B 1 147 ? 11.195 17.312 -3.316 1 89.25 147 LEU B C 1
ATOM 3423 O O . LEU B 1 147 ? 11.148 18 -2.289 1 89.25 147 LEU B O 1
ATOM 3427 N N . THR B 1 148 ? 11.5 17.781 -4.547 1 84.75 148 THR B N 1
ATOM 3428 C CA . THR B 1 148 ? 12.07 19.109 -4.656 1 84.75 148 THR B CA 1
ATOM 3429 C C . THR B 1 148 ? 11.219 20 -5.555 1 84.75 148 THR B C 1
ATOM 3431 O O . THR B 1 148 ? 10.336 19.5 -6.266 1 84.75 148 THR B O 1
ATOM 3434 N N . GLY B 1 149 ? 11.398 21.25 -5.43 1 85.69 149 GLY B N 1
ATOM 3435 C CA . GLY B 1 149 ? 10.703 22.266 -6.199 1 85.69 149 GLY B CA 1
ATOM 3436 C C . GLY B 1 149 ? 10.633 23.609 -5.492 1 85.69 149 GLY B C 1
ATOM 3437 O O . GLY B 1 149 ? 10.828 23.688 -4.277 1 85.69 149 GLY B O 1
ATOM 3438 N N . PRO B 1 150 ? 10.414 24.625 -6.23 1 84.06 150 PRO B N 1
ATOM 3439 C CA . PRO B 1 150 ? 10.375 25.969 -5.648 1 84.06 150 PRO B CA 1
ATOM 3440 C C . PRO B 1 150 ? 9.195 26.172 -4.703 1 84.06 150 PRO B C 1
ATOM 3442 O O . PRO B 1 150 ? 9.188 27.125 -3.918 1 84.06 150 PRO B O 1
ATOM 3445 N N . GLU B 1 151 ? 8.297 25.266 -4.777 1 88.56 151 GLU B N 1
ATOM 3446 C CA . GLU B 1 151 ? 7.07 25.438 -4 1 88.56 151 GLU B CA 1
ATOM 3447 C C . GLU B 1 151 ? 7.18 24.766 -2.637 1 88.56 151 GLU B C 1
ATOM 3449 O O . GLU B 1 151 ? 6.27 24.859 -1.812 1 88.56 151 GLU B O 1
ATOM 3454 N N . VAL B 1 152 ? 8.312 24.078 -2.484 1 94 152 VAL B N 1
ATOM 3455 C CA . VAL B 1 152 ? 8.43 23.344 -1.229 1 94 152 VAL B CA 1
ATOM 3456 C C . VAL B 1 152 ? 9.75 23.703 -0.542 1 94 152 VAL B C 1
ATOM 3458 O O . VAL B 1 152 ? 10.695 24.156 -1.193 1 94 152 VAL B O 1
ATOM 3461 N N . CYS B 1 153 ? 9.727 23.594 0.765 1 94.25 153 CYS B N 1
ATOM 3462 C CA . CYS B 1 153 ? 10.914 23.609 1.614 1 94.25 153 CYS B CA 1
ATOM 3463 C C . CYS B 1 153 ? 11.234 22.219 2.133 1 94.25 153 CYS B C 1
ATOM 3465 O O . CYS B 1 153 ? 10.344 21.359 2.213 1 94.25 153 CYS B O 1
ATOM 3467 N N . SER B 1 154 ? 12.43 22 2.375 1 94.12 154 SER B N 1
ATOM 3468 C CA . SER B 1 154 ? 12.828 20.688 2.867 1 94.12 154 SER B CA 1
ATOM 3469 C C . SER B 1 154 ? 13.906 20.812 3.938 1 94.12 154 SER B C 1
ATOM 3471 O O . SER B 1 154 ? 14.664 21.781 3.965 1 94.12 154 SER B O 1
ATOM 3473 N N . ALA B 1 155 ? 13.898 19.906 4.863 1 93.5 155 ALA B N 1
ATOM 3474 C CA . ALA B 1 155 ? 14.938 19.719 5.867 1 93.5 155 ALA B CA 1
ATOM 3475 C C . ALA B 1 155 ? 15.398 18.266 5.914 1 93.5 155 ALA B C 1
ATOM 3477 O O . ALA B 1 155 ? 14.586 17.359 6.105 1 93.5 155 ALA B O 1
ATOM 3478 N N . GLU B 1 156 ? 16.672 18.094 5.73 1 93.69 156 GLU B N 1
ATOM 3479 C CA . GLU B 1 156 ? 17.219 16.75 5.891 1 93.69 156 GLU B CA 1
ATOM 3480 C C . GLU B 1 156 ? 17.25 16.344 7.363 1 93.69 156 GLU B C 1
ATOM 3482 O O . GLU B 1 156 ? 17.797 17.062 8.203 1 93.69 156 GLU B O 1
ATOM 3487 N N . LEU B 1 157 ? 16.641 15.234 7.621 1 93 157 LEU B N 1
ATOM 3488 C CA . LEU B 1 157 ? 16.562 14.773 9 1 93 157 LEU B CA 1
ATOM 3489 C C . LEU B 1 157 ? 17.641 13.734 9.289 1 93 157 LEU B C 1
ATOM 3491 O O . LEU B 1 157 ? 18.172 13.68 10.398 1 93 157 LEU B O 1
ATOM 3495 N N . ALA B 1 158 ? 17.859 12.898 8.312 1 90.62 158 ALA B N 1
ATOM 3496 C CA . ALA B 1 158 ? 18.828 11.82 8.523 1 90.62 158 ALA B CA 1
ATOM 3497 C C . ALA B 1 158 ? 19.359 11.281 7.195 1 90.62 158 ALA B C 1
ATOM 3499 O O . ALA B 1 158 ? 18.672 11.367 6.172 1 90.62 158 ALA B O 1
ATOM 3500 N N . ARG B 1 159 ? 20.562 10.875 7.246 1 91.62 159 ARG B N 1
ATOM 3501 C CA . ARG B 1 159 ? 21.188 10.07 6.203 1 91.62 159 ARG B CA 1
ATOM 3502 C C . ARG B 1 159 ? 21.75 8.766 6.777 1 91.62 159 ARG B C 1
ATOM 3504 O O . ARG B 1 159 ? 22.578 8.781 7.684 1 91.62 159 ARG B O 1
ATOM 3511 N N . GLU B 1 160 ? 21.203 7.711 6.285 1 91.25 160 GLU B N 1
ATOM 3512 C CA . GLU B 1 160 ? 21.625 6.441 6.871 1 91.25 160 GLU B CA 1
ATOM 3513 C C . GLU B 1 160 ? 22 5.434 5.793 1 91.25 160 GLU B C 1
ATOM 3515 O O . GLU B 1 160 ? 21.516 5.504 4.664 1 91.25 160 GLU B O 1
ATOM 3520 N N . GLU B 1 161 ? 22.891 4.551 6.273 1 94.69 161 GLU B N 1
ATOM 3521 C CA . GLU B 1 161 ? 23.266 3.457 5.387 1 94.69 161 GLU B CA 1
ATOM 3522 C C . GLU B 1 161 ? 22.109 2.486 5.176 1 94.69 161 GLU B C 1
ATOM 3524 O O . GLU B 1 161 ? 21.266 2.318 6.059 1 94.69 161 GLU B O 1
ATOM 3529 N N . VAL B 1 162 ? 22.062 2.004 3.955 1 96.81 162 VAL B N 1
ATOM 3530 C CA . VAL B 1 162 ? 21.125 0.92 3.658 1 96.81 162 VAL B CA 1
ATOM 3531 C C . VAL B 1 162 ? 21.891 -0.402 3.564 1 96.81 162 VAL B C 1
ATOM 3533 O O . VAL B 1 162 ? 22.922 -0.485 2.896 1 96.81 162 VAL B O 1
ATOM 3536 N N . LEU B 1 163 ? 21.391 -1.37 4.262 1 96.81 163 LEU B N 1
ATOM 3537 C CA . LEU B 1 163 ? 22.047 -2.668 4.355 1 96.81 163 LEU B CA 1
ATOM 3538 C C . LEU B 1 163 ? 21.297 -3.719 3.541 1 96.81 163 LEU B C 1
ATOM 3540 O O . LEU B 1 163 ? 20.141 -3.525 3.193 1 96.81 163 LEU B O 1
ATOM 3544 N N . LEU B 1 164 ? 22.031 -4.723 3.232 1 97.81 164 LEU B N 1
ATOM 3545 C CA . LEU B 1 164 ? 21.438 -5.914 2.641 1 97.81 164 LEU B CA 1
ATOM 3546 C C . LEU B 1 164 ? 21.078 -6.934 3.717 1 97.81 164 LEU B C 1
ATOM 3548 O O . LEU B 1 164 ? 21.938 -7.324 4.512 1 97.81 164 LEU B O 1
ATOM 3552 N N . ALA B 1 165 ? 19.859 -7.285 3.764 1 96.94 165 ALA B N 1
ATOM 3553 C CA . ALA B 1 165 ? 19.406 -8.336 4.672 1 96.94 165 ALA B CA 1
ATOM 3554 C C . ALA B 1 165 ? 19.266 -9.672 3.943 1 96.94 165 ALA B C 1
ATOM 3556 O O . ALA B 1 165 ? 18.703 -9.734 2.846 1 96.94 165 ALA B O 1
ATOM 3557 N N . VAL B 1 166 ? 19.844 -10.68 4.523 1 97.31 166 VAL B N 1
ATOM 3558 C CA . VAL B 1 166 ? 19.781 -12.023 3.963 1 97.31 166 VAL B CA 1
ATOM 3559 C C . VAL B 1 166 ? 19.297 -13.008 5.027 1 97.31 166 VAL B C 1
ATOM 3561 O O . VAL B 1 166 ? 19.406 -12.734 6.227 1 97.31 166 VAL B O 1
ATOM 3564 N N . PRO B 1 167 ? 18.734 -14.164 4.562 1 94.69 167 PRO B N 1
ATOM 3565 C CA . PRO B 1 167 ? 18.422 -15.188 5.562 1 94.69 167 PRO B CA 1
ATOM 3566 C C . PRO B 1 167 ? 19.656 -15.648 6.336 1 94.69 167 PRO B C 1
ATOM 3568 O O . PRO B 1 167 ? 20.781 -15.609 5.805 1 94.69 167 PRO B O 1
ATOM 3571 N N . VAL B 1 168 ? 19.531 -16.094 7.566 1 90.81 168 VAL B N 1
ATOM 3572 C CA . VAL B 1 168 ? 20.641 -16.516 8.43 1 90.81 168 VAL B CA 1
ATOM 3573 C C . VAL B 1 168 ? 21.391 -17.672 7.77 1 90.81 168 VAL B C 1
ATOM 3575 O O . VAL B 1 168 ? 22.609 -17.797 7.914 1 90.81 168 VAL B O 1
ATOM 3578 N N . GLY B 1 169 ? 20.812 -18.516 7.012 1 88.94 169 GLY B N 1
ATOM 3579 C CA . GLY B 1 169 ? 21.453 -19.641 6.355 1 88.94 169 GLY B CA 1
ATOM 3580 C C . GLY B 1 169 ? 21.844 -19.344 4.914 1 88.94 169 GLY B C 1
ATOM 3581 O O . GLY B 1 169 ? 22.25 -20.25 4.18 1 88.94 169 GLY B O 1
ATOM 3582 N N . HIS B 1 170 ? 21.828 -18.125 4.559 1 93.88 170 HIS B N 1
ATOM 3583 C CA . HIS B 1 170 ? 22.125 -17.719 3.188 1 93.88 170 HIS B CA 1
ATOM 3584 C C . HIS B 1 170 ? 23.609 -17.812 2.883 1 93.88 170 HIS B C 1
ATOM 3586 O O . HIS B 1 170 ? 24.438 -17.641 3.777 1 93.88 170 HIS B O 1
ATOM 3592 N N . ARG B 1 171 ? 23.969 -17.984 1.694 1 94.94 171 ARG B N 1
ATOM 3593 C CA . ARG B 1 171 ? 25.359 -18.141 1.271 1 94.94 171 ARG B CA 1
ATOM 3594 C C . ARG B 1 171 ? 26.172 -16.906 1.59 1 94.94 171 ARG B C 1
ATOM 3596 O O . ARG B 1 171 ? 27.391 -16.984 1.794 1 94.94 171 ARG B O 1
ATOM 3603 N N . LEU B 1 172 ? 25.562 -15.812 1.617 1 95.94 172 LEU B N 1
ATOM 3604 C CA . LEU B 1 172 ? 26.266 -14.562 1.847 1 95.94 172 LEU B CA 1
ATOM 3605 C C . LEU B 1 172 ? 26.312 -14.227 3.334 1 95.94 172 LEU B C 1
ATOM 3607 O O . LEU B 1 172 ? 27 -13.281 3.742 1 95.94 172 LEU B O 1
ATOM 3611 N N . ALA B 1 173 ? 25.562 -14.992 4.055 1 93 173 ALA B N 1
ATOM 3612 C CA . ALA B 1 173 ? 25.5 -14.703 5.484 1 93 173 ALA B CA 1
ATOM 3613 C C . ALA B 1 173 ? 26.875 -14.789 6.121 1 93 173 ALA B C 1
ATOM 3615 O O . ALA B 1 173 ? 27.656 -15.68 5.801 1 93 173 ALA B O 1
ATOM 3616 N N . GLY B 1 174 ? 27.234 -13.867 7 1 90.19 174 GLY B N 1
ATOM 3617 C CA . GLY B 1 174 ? 28.531 -13.875 7.672 1 90.19 174 GLY B CA 1
ATOM 3618 C C . GLY B 1 174 ? 29.547 -12.969 7.02 1 90.19 174 GLY B C 1
ATOM 3619 O O . GLY B 1 174 ? 30.547 -12.586 7.648 1 90.19 174 GLY B O 1
ATOM 3620 N N . ARG B 1 175 ? 29.312 -12.695 5.754 1 94.19 175 ARG B N 1
ATOM 3621 C CA . ARG B 1 175 ? 30.172 -11.719 5.094 1 94.19 175 ARG B CA 1
ATOM 3622 C C . ARG B 1 175 ? 29.891 -10.312 5.594 1 94.19 175 ARG B C 1
ATOM 3624 O O . ARG B 1 175 ? 28.781 -10.016 6.043 1 94.19 175 ARG B O 1
ATOM 3631 N N . GLU B 1 176 ? 30.922 -9.516 5.441 1 95.25 176 GLU B N 1
ATOM 3632 C CA . GLU B 1 176 ? 30.75 -8.125 5.863 1 95.25 176 GLU B CA 1
ATOM 3633 C C . GLU B 1 176 ? 30.219 -7.266 4.727 1 95.25 176 GLU B C 1
ATOM 3635 O O . GLU B 1 176 ? 29.406 -6.367 4.957 1 95.25 176 GLU B O 1
ATOM 3640 N N . ARG B 1 177 ? 30.734 -7.598 3.502 1 96.88 177 ARG B N 1
ATOM 3641 C CA . ARG B 1 177 ? 30.391 -6.777 2.342 1 96.88 177 ARG B CA 1
ATOM 3642 C C . ARG B 1 177 ? 30.188 -7.645 1.102 1 96.88 177 ARG B C 1
ATOM 3644 O O . ARG B 1 177 ? 30.703 -8.766 1.031 1 96.88 177 ARG B O 1
ATOM 3651 N N . VAL B 1 178 ? 29.406 -7.117 0.205 1 97.75 178 VAL B N 1
ATOM 3652 C CA . VAL B 1 178 ? 29.172 -7.812 -1.056 1 97.75 178 VAL B CA 1
ATOM 3653 C C . VAL B 1 178 ? 29.031 -6.797 -2.188 1 97.75 178 VAL B C 1
ATOM 3655 O O . VAL B 1 178 ? 28.469 -5.715 -1.989 1 97.75 178 VAL B O 1
ATOM 3658 N N . ALA B 1 179 ? 29.547 -7.148 -3.352 1 97.75 179 ALA B N 1
ATOM 3659 C CA . ALA B 1 179 ? 29.375 -6.305 -4.535 1 97.75 179 ALA B CA 1
ATOM 3660 C C . ALA B 1 179 ? 27.984 -6.496 -5.145 1 97.75 179 ALA B C 1
ATOM 3662 O O . ALA B 1 179 ? 27.453 -7.605 -5.141 1 97.75 179 ALA B O 1
ATOM 3663 N N . VAL B 1 180 ? 27.469 -5.441 -5.742 1 97.5 180 VAL B N 1
ATOM 3664 C CA . VAL B 1 180 ? 26.156 -5.48 -6.359 1 97.5 180 VAL B CA 1
ATOM 3665 C C . VAL B 1 180 ? 26.125 -6.527 -7.473 1 97.5 180 VAL B C 1
ATOM 3667 O O . VAL B 1 180 ? 25.141 -7.25 -7.633 1 97.5 180 VAL B O 1
ATOM 3670 N N . ALA B 1 181 ? 27.188 -6.672 -8.18 1 97.12 181 ALA B N 1
ATOM 3671 C CA . ALA B 1 181 ? 27.281 -7.598 -9.305 1 97.12 181 ALA B CA 1
ATOM 3672 C C . ALA B 1 181 ? 27.094 -9.039 -8.844 1 97.12 181 ALA B C 1
ATOM 3674 O O . ALA B 1 181 ? 26.594 -9.883 -9.594 1 97.12 181 ALA B O 1
ATOM 3675 N N . GLU B 1 182 ? 27.438 -9.281 -7.609 1 97.06 182 GLU B N 1
ATOM 3676 C CA . GLU B 1 182 ? 27.328 -10.625 -7.059 1 97.06 182 GLU B CA 1
ATOM 3677 C C . GLU B 1 182 ? 25.875 -10.992 -6.781 1 97.06 182 GLU B C 1
ATOM 3679 O O . GLU B 1 182 ? 25.562 -12.156 -6.527 1 97.06 182 GLU B O 1
ATOM 3684 N N . LEU B 1 183 ? 25 -10.016 -6.867 1 97.62 183 LEU B N 1
ATOM 3685 C CA . LEU B 1 183 ? 23.594 -10.219 -6.496 1 97.62 183 LEU B CA 1
ATOM 3686 C C . LEU B 1 183 ? 22.734 -10.406 -7.738 1 97.62 183 LEU B C 1
ATOM 3688 O O . LEU B 1 183 ? 21.5 -10.461 -7.637 1 97.62 183 LEU B O 1
ATOM 3692 N N . ALA B 1 184 ? 23.281 -10.555 -8.867 1 95.75 184 ALA B N 1
ATOM 3693 C CA . ALA B 1 184 ? 22.594 -10.539 -10.156 1 95.75 184 ALA B CA 1
ATOM 3694 C C . ALA B 1 184 ? 21.516 -11.625 -10.219 1 95.75 184 ALA B C 1
ATOM 3696 O O . ALA B 1 184 ? 20.453 -11.43 -10.812 1 95.75 184 ALA B O 1
ATOM 3697 N N . ASP B 1 185 ? 21.734 -12.727 -9.562 1 94.25 185 ASP B N 1
ATOM 3698 C CA . ASP B 1 185 ? 20.812 -13.859 -9.695 1 94.25 185 ASP B CA 1
ATOM 3699 C C . ASP B 1 185 ? 20 -14.062 -8.422 1 94.25 185 ASP B C 1
ATOM 3701 O O . ASP B 1 185 ? 19.312 -15.07 -8.273 1 94.25 185 ASP B O 1
ATOM 3705 N N . GLU B 1 186 ? 20.125 -13.078 -7.516 1 96 186 GLU B N 1
ATOM 3706 C CA . GLU B 1 186 ? 19.391 -13.195 -6.258 1 96 186 GLU B CA 1
ATOM 3707 C C . GLU B 1 186 ? 17.953 -12.703 -6.406 1 96 186 GLU B C 1
ATOM 3709 O O . GLU B 1 186 ? 17.688 -11.812 -7.207 1 96 186 GLU B O 1
ATOM 3714 N N . ASP B 1 187 ? 17.031 -13.336 -5.641 1 95.38 187 ASP B N 1
ATOM 3715 C CA . ASP B 1 187 ? 15.633 -12.914 -5.559 1 95.38 187 ASP B CA 1
ATOM 3716 C C . ASP B 1 187 ? 15.445 -11.836 -4.496 1 95.38 187 ASP B C 1
ATOM 3718 O O . ASP B 1 187 ? 15.945 -11.961 -3.377 1 95.38 187 ASP B O 1
ATOM 3722 N N . PHE B 1 188 ? 14.711 -10.805 -4.879 1 97 188 PHE B N 1
ATOM 3723 C CA . PHE B 1 188 ? 14.586 -9.688 -3.951 1 97 188 PHE B CA 1
ATOM 3724 C C . PHE B 1 188 ? 13.148 -9.555 -3.455 1 97 188 PHE B C 1
ATOM 3726 O O . PHE B 1 188 ? 12.203 -9.727 -4.227 1 97 188 PHE B O 1
ATOM 3733 N N . VAL B 1 189 ? 13.031 -9.281 -2.164 1 96 189 VAL B N 1
ATOM 3734 C CA . VAL B 1 189 ? 11.836 -8.703 -1.564 1 96 189 VAL B CA 1
ATOM 3735 C C . VAL B 1 189 ? 11.922 -7.18 -1.61 1 96 189 VAL B C 1
ATOM 3737 O O . VAL B 1 189 ? 12.844 -6.582 -1.052 1 96 189 VAL B O 1
ATOM 3740 N N . SER B 1 190 ? 10.992 -6.539 -2.309 1 96 190 SER B N 1
ATOM 3741 C CA . SER B 1 190 ? 11.039 -5.086 -2.42 1 96 190 SER B CA 1
ATOM 3742 C C . SER B 1 190 ? 9.641 -4.5 -2.578 1 96 190 SER B C 1
ATOM 3744 O O . SER B 1 190 ? 8.648 -5.227 -2.531 1 96 190 SER B O 1
ATOM 3746 N N . THR B 1 191 ? 9.617 -3.223 -2.57 1 93.44 191 THR B N 1
ATOM 3747 C CA . THR B 1 191 ? 8.352 -2.512 -2.732 1 93.44 191 THR B CA 1
ATOM 3748 C C . THR B 1 191 ? 7.992 -2.383 -4.211 1 93.44 191 THR B C 1
ATOM 3750 O O . THR B 1 191 ? 8.766 -2.781 -5.082 1 93.44 191 THR B O 1
ATOM 3753 N N . ARG B 1 192 ? 6.809 -1.881 -4.449 1 88.56 192 ARG B N 1
ATOM 3754 C CA . ARG B 1 192 ? 6.395 -1.502 -5.797 1 88.56 192 ARG B CA 1
ATOM 3755 C C . ARG B 1 192 ? 7.215 -0.321 -6.309 1 88.56 192 ARG B C 1
ATOM 3757 O O . ARG B 1 192 ? 7.809 0.417 -5.52 1 88.56 192 ARG B O 1
ATOM 3764 N N . PRO B 1 193 ? 7.211 -0.169 -7.625 1 87.56 193 PRO B N 1
ATOM 3765 C CA . PRO B 1 193 ? 7.879 1.021 -8.156 1 87.56 193 PRO B CA 1
ATOM 3766 C C . PRO B 1 193 ? 7.328 2.318 -7.566 1 87.56 193 PRO B C 1
ATOM 3768 O O . PRO B 1 193 ? 6.121 2.441 -7.355 1 87.56 193 PRO B O 1
ATOM 3771 N N . GLY B 1 194 ? 8.227 3.258 -7.301 1 84.94 194 GLY B N 1
ATOM 3772 C CA . GLY B 1 194 ? 7.824 4.539 -6.742 1 84.94 194 GLY B CA 1
ATOM 3773 C C . GLY B 1 194 ? 8.219 4.707 -5.289 1 84.94 194 GLY B C 1
ATOM 3774 O O . GLY B 1 194 ? 8.266 5.828 -4.777 1 84.94 194 GLY B O 1
ATOM 3775 N N . HIS B 1 195 ? 8.461 3.645 -4.629 1 90.62 195 HIS B N 1
ATOM 3776 C CA . HIS B 1 195 ? 8.945 3.691 -3.254 1 90.62 195 HIS B CA 1
ATOM 3777 C C . HIS B 1 195 ? 10.469 3.705 -3.207 1 90.62 195 HIS B C 1
ATOM 3779 O O . HIS B 1 195 ? 11.125 3.27 -4.152 1 90.62 195 HIS B O 1
ATOM 3785 N N . TRP B 1 196 ? 10.992 4.156 -2.125 1 93.19 196 TRP B N 1
ATOM 3786 C CA . TRP B 1 196 ? 12.422 4.441 -2.074 1 93.19 196 TRP B CA 1
ATOM 3787 C C . TRP B 1 196 ? 13.234 3.152 -2.145 1 93.19 196 TRP B C 1
ATOM 3789 O O . TRP B 1 196 ? 14.297 3.115 -2.771 1 93.19 196 TRP B O 1
ATOM 3799 N N . GLN B 1 197 ? 12.789 2.094 -1.551 1 94.62 197 GLN B N 1
ATOM 3800 C CA . GLN B 1 197 ? 13.539 0.839 -1.554 1 94.62 197 GLN B CA 1
ATOM 3801 C C . GLN B 1 197 ? 13.734 0.319 -2.975 1 94.62 197 GLN B C 1
ATOM 3803 O O . GLN B 1 197 ? 14.828 -0.111 -3.34 1 94.62 197 GLN B O 1
ATOM 3808 N N . ARG B 1 198 ? 12.609 0.363 -3.723 1 95 198 ARG B N 1
ATOM 3809 C CA . ARG B 1 198 ? 12.641 -0.089 -5.109 1 95 198 ARG B CA 1
ATOM 3810 C C . ARG B 1 198 ? 13.531 0.812 -5.957 1 95 198 ARG B C 1
ATOM 3812 O O . ARG B 1 198 ? 14.359 0.324 -6.73 1 95 198 ARG B O 1
ATOM 3819 N N . ALA B 1 199 ? 13.398 2.08 -5.816 1 94.56 199 ALA B N 1
ATOM 3820 C CA . ALA B 1 199 ? 14.195 3.043 -6.574 1 94.56 199 ALA B CA 1
ATOM 3821 C C . ALA B 1 199 ? 15.688 2.848 -6.309 1 94.56 199 ALA B C 1
ATOM 3823 O O . ALA B 1 199 ? 16.5 2.875 -7.238 1 94.56 199 ALA B O 1
ATOM 3824 N N . LEU B 1 200 ? 16.031 2.674 -5.094 1 96.56 200 LEU B N 1
ATOM 3825 C CA . LEU B 1 200 ? 17.438 2.459 -4.734 1 96.56 200 LEU B CA 1
ATOM 3826 C C . LEU B 1 200 ? 17.953 1.161 -5.336 1 96.56 200 LEU B C 1
ATOM 3828 O O . LEU B 1 200 ? 19.047 1.134 -5.906 1 96.56 200 LEU B O 1
ATOM 3832 N N . LEU B 1 201 ? 17.172 0.136 -5.172 1 97.44 201 LEU B N 1
ATOM 3833 C CA . LEU B 1 201 ? 17.547 -1.169 -5.707 1 97.44 201 LEU B CA 1
ATOM 3834 C C . LEU B 1 201 ? 17.812 -1.081 -7.203 1 97.44 201 LEU B C 1
ATOM 3836 O O . LEU B 1 201 ? 18.859 -1.548 -7.676 1 97.44 201 LEU B O 1
ATOM 3840 N N . GLU B 1 202 ? 16.953 -0.47 -7.891 1 96.5 202 GLU B N 1
ATOM 3841 C CA . GLU B 1 202 ? 17.062 -0.351 -9.344 1 96.5 202 GLU B CA 1
ATOM 3842 C C . GLU B 1 202 ? 18.266 0.509 -9.727 1 96.5 202 GLU B C 1
ATOM 3844 O O . GLU B 1 202 ? 18.984 0.193 -10.688 1 96.5 202 GLU B O 1
ATOM 3849 N N . ARG B 1 203 ? 18.484 1.57 -9.023 1 96.31 203 ARG B N 1
ATOM 3850 C CA . ARG B 1 203 ? 19.625 2.447 -9.297 1 96.31 203 ARG B CA 1
ATOM 3851 C C . ARG B 1 203 ? 20.953 1.714 -9.102 1 96.31 203 ARG B C 1
ATOM 3853 O O . ARG B 1 203 ? 21.859 1.833 -9.922 1 96.31 203 ARG B O 1
ATOM 3860 N N . LEU B 1 204 ? 21.047 0.951 -8.031 1 97.19 204 LEU B N 1
ATOM 3861 C CA . LEU B 1 204 ? 22.281 0.219 -7.73 1 97.19 204 LEU B CA 1
ATOM 3862 C C . LEU B 1 204 ? 22.578 -0.819 -8.805 1 97.19 204 LEU B C 1
ATOM 3864 O O . LEU B 1 204 ? 23.719 -0.964 -9.242 1 97.19 204 LEU B O 1
ATOM 3868 N N . PHE B 1 205 ? 21.562 -1.496 -9.227 1 97.5 205 PHE B N 1
ATOM 3869 C CA . PHE B 1 205 ? 21.734 -2.529 -10.242 1 97.5 205 PHE B CA 1
ATOM 3870 C C . PHE B 1 205 ? 22.031 -1.91 -11.602 1 97.5 205 PHE B C 1
ATOM 3872 O O . PHE B 1 205 ? 22.859 -2.426 -12.352 1 97.5 205 PHE B O 1
ATOM 3879 N N . ALA B 1 206 ? 21.359 -0.823 -11.875 1 96.12 206 ALA B N 1
ATOM 3880 C CA . ALA B 1 206 ? 21.562 -0.15 -13.156 1 96.12 206 ALA B CA 1
ATOM 3881 C C . ALA B 1 206 ? 23.016 0.266 -13.344 1 96.12 206 ALA B C 1
ATOM 3883 O O . ALA B 1 206 ? 23.547 0.225 -14.461 1 96.12 206 ALA B O 1
ATOM 3884 N N . ARG B 1 207 ? 23.688 0.649 -12.383 1 95.31 207 ARG B N 1
ATOM 3885 C CA . ARG B 1 207 ? 25.078 1.061 -12.43 1 95.31 207 ARG B CA 1
ATOM 3886 C C . ARG B 1 207 ? 25.969 -0.084 -12.898 1 95.31 207 ARG B C 1
ATOM 3888 O O . ARG B 1 207 ? 27.047 0.147 -13.461 1 95.31 207 ARG B O 1
ATOM 3895 N N . GLU B 1 208 ? 25.516 -1.292 -12.633 1 95.19 208 GLU B N 1
ATOM 3896 C CA . GLU B 1 208 ? 26.25 -2.479 -13.039 1 95.19 208 GLU B CA 1
ATOM 3897 C C . GLU B 1 208 ? 25.719 -3.047 -14.352 1 95.19 208 GLU B C 1
ATOM 3899 O O . GLU B 1 208 ? 26.109 -4.145 -14.766 1 95.19 208 GLU B O 1
ATOM 3904 N N . GLY B 1 209 ? 24.75 -2.334 -14.922 1 95.81 209 GLY B N 1
ATOM 3905 C CA . GLY B 1 209 ? 24.125 -2.826 -16.141 1 95.81 209 GLY B CA 1
ATOM 3906 C C . GLY B 1 209 ? 23.234 -4.023 -15.906 1 95.81 209 GLY B C 1
ATOM 3907 O O . GLY B 1 209 ? 23.062 -4.867 -16.797 1 95.81 209 GLY B O 1
ATOM 3908 N N . LEU B 1 210 ? 22.734 -4.125 -14.672 1 95.94 210 LEU B N 1
ATOM 3909 C CA . LEU B 1 210 ? 21.906 -5.258 -14.281 1 95.94 210 LEU B CA 1
ATOM 3910 C C . LEU B 1 210 ? 20.5 -4.797 -13.938 1 95.94 210 LEU B C 1
ATOM 3912 O O . LEU B 1 210 ? 20.234 -3.598 -13.805 1 95.94 210 LEU B O 1
ATOM 3916 N N . ALA B 1 211 ? 19.562 -5.793 -13.891 1 94.94 211 ALA B N 1
ATOM 3917 C CA . ALA B 1 211 ? 18.219 -5.605 -13.383 1 94.94 211 ALA B CA 1
ATOM 3918 C C . ALA B 1 211 ? 17.906 -6.578 -12.25 1 94.94 211 ALA B C 1
ATOM 3920 O O . ALA B 1 211 ? 18.203 -7.773 -12.352 1 94.94 211 ALA B O 1
ATOM 3921 N N . PRO B 1 212 ? 17.391 -6.031 -11.203 1 96 212 PRO B N 1
ATOM 3922 C CA . PRO B 1 212 ? 17.094 -6.945 -10.094 1 96 212 PRO B CA 1
ATOM 3923 C C . PRO B 1 212 ? 15.906 -7.859 -10.375 1 96 212 PRO B C 1
ATOM 3925 O O . PRO B 1 212 ? 14.992 -7.484 -11.117 1 96 212 PRO B O 1
ATOM 3928 N N . ARG B 1 213 ? 15.906 -8.992 -9.82 1 94.75 213 ARG B N 1
ATOM 3929 C CA . ARG B 1 213 ? 14.781 -9.914 -9.852 1 94.75 213 ARG B CA 1
ATOM 3930 C C . ARG B 1 213 ? 13.922 -9.773 -8.594 1 94.75 213 ARG B C 1
ATOM 3932 O O . ARG B 1 213 ? 14.273 -10.305 -7.539 1 94.75 213 ARG B O 1
ATOM 3939 N N . VAL B 1 214 ? 12.781 -9.141 -8.727 1 94.06 214 VAL B N 1
ATOM 3940 C CA . VAL B 1 214 ? 11.891 -8.938 -7.586 1 94.06 214 VAL B CA 1
ATOM 3941 C C . VAL B 1 214 ? 10.828 -10.031 -7.562 1 94.06 214 VAL B C 1
ATOM 3943 O O . VAL B 1 214 ? 10 -10.125 -8.477 1 94.06 214 VAL B O 1
ATOM 3946 N N . VAL B 1 215 ? 10.82 -10.805 -6.445 1 92.5 215 VAL B N 1
ATOM 3947 C CA . VAL B 1 215 ? 9.914 -11.953 -6.395 1 92.5 215 VAL B CA 1
ATOM 3948 C C . VAL B 1 215 ? 8.797 -11.688 -5.391 1 92.5 215 VAL B C 1
ATOM 3950 O O . VAL B 1 215 ? 7.809 -12.414 -5.348 1 92.5 215 VAL B O 1
ATOM 3953 N N . CYS B 1 216 ? 9.008 -10.734 -4.559 1 92.56 216 CYS B N 1
ATOM 3954 C CA . CYS B 1 216 ? 8 -10.297 -3.602 1 92.56 216 CYS B CA 1
ATOM 3955 C C . CYS B 1 216 ? 7.852 -8.781 -3.627 1 92.56 216 CYS B C 1
ATOM 3957 O O . CYS B 1 216 ? 8.797 -8.055 -3.326 1 92.56 216 CYS B O 1
ATOM 3959 N N . GLU B 1 217 ? 6.688 -8.398 -3.949 1 92.88 217 GLU B N 1
ATOM 3960 C CA . GLU B 1 217 ? 6.395 -6.973 -4.039 1 92.88 217 GLU B CA 1
ATOM 3961 C C . GLU B 1 217 ? 5.312 -6.566 -3.045 1 92.88 217 GLU B C 1
ATOM 3963 O O . GLU B 1 217 ? 4.191 -7.074 -3.1 1 92.88 217 GLU B O 1
ATOM 3968 N N . GLY B 1 218 ? 5.73 -5.707 -2.115 1 90.19 218 GLY B N 1
ATOM 3969 C CA . GLY B 1 218 ? 4.789 -5.215 -1.122 1 90.19 218 GLY B CA 1
ATOM 3970 C C . GLY B 1 218 ? 5.266 -3.957 -0.423 1 90.19 218 GLY B C 1
ATOM 3971 O O . GLY B 1 218 ? 6.469 -3.76 -0.234 1 90.19 218 GLY B O 1
ATOM 3972 N N . ASP B 1 219 ? 4.285 -3.172 -0.008 1 86.75 219 ASP B N 1
ATOM 3973 C CA . ASP B 1 219 ? 4.613 -1.917 0.661 1 86.75 219 ASP B CA 1
ATOM 3974 C C . ASP B 1 219 ? 4.504 -2.059 2.178 1 86.75 219 ASP B C 1
ATOM 3976 O O . ASP B 1 219 ? 3.93 -1.197 2.846 1 86.75 219 ASP B O 1
ATOM 3980 N N . GLU B 1 220 ? 4.934 -3.135 2.623 1 85.69 220 GLU B N 1
ATOM 3981 C 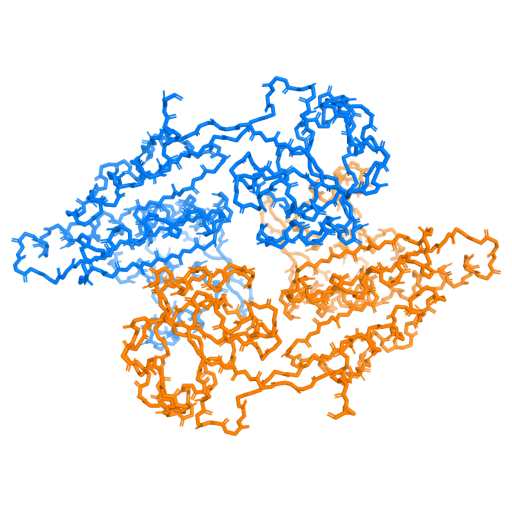CA . GLU B 1 220 ? 4.977 -3.414 4.055 1 85.69 220 GLU B CA 1
ATOM 3982 C C . GLU B 1 220 ? 6.414 -3.531 4.555 1 85.69 220 GLU B C 1
ATOM 3984 O O . GLU B 1 220 ? 6.91 -4.637 4.781 1 85.69 220 GLU B O 1
ATOM 3989 N N . ALA B 1 221 ? 6.965 -2.391 4.801 1 83.19 221 ALA B N 1
ATOM 3990 C CA . ALA B 1 221 ? 8.352 -2.379 5.254 1 83.19 221 ALA B CA 1
ATOM 3991 C C . ALA B 1 221 ? 8.523 -3.205 6.527 1 83.19 221 ALA B C 1
ATOM 3993 O O . ALA B 1 221 ? 9.523 -3.9 6.695 1 83.19 221 ALA B O 1
ATOM 3994 N N . ALA B 1 222 ? 7.562 -3.189 7.309 1 81.81 222 ALA B N 1
ATOM 3995 C CA . ALA B 1 222 ? 7.637 -3.871 8.594 1 81.81 222 ALA B CA 1
ATOM 3996 C C . ALA B 1 222 ? 7.598 -5.387 8.422 1 81.81 222 ALA B C 1
ATOM 3998 O O . ALA B 1 222 ? 7.977 -6.133 9.328 1 81.81 222 ALA B O 1
ATOM 3999 N N . ALA B 1 223 ? 7.203 -5.852 7.273 1 86.31 223 ALA B N 1
ATOM 4000 C CA . ALA B 1 223 ? 7.113 -7.289 7.023 1 86.31 223 ALA B CA 1
ATOM 4001 C C . ALA B 1 223 ? 8.391 -7.812 6.367 1 86.31 223 ALA B C 1
ATOM 4003 O O . ALA B 1 223 ? 8.609 -9.023 6.301 1 86.31 223 ALA B O 1
ATOM 4004 N N . THR B 1 224 ? 9.219 -6.953 5.918 1 90.81 224 THR B N 1
ATOM 4005 C CA . THR B 1 224 ? 10.367 -7.32 5.09 1 90.81 224 THR B CA 1
ATOM 4006 C C . THR B 1 224 ? 11.305 -8.258 5.848 1 90.81 224 THR B C 1
ATOM 4008 O O . THR B 1 224 ? 11.727 -9.281 5.312 1 90.81 224 THR B O 1
ATOM 4011 N N . PRO B 1 225 ? 11.578 -7.973 7.156 1 91.06 225 PRO B N 1
ATOM 4012 C CA . PRO B 1 225 ? 12.508 -8.859 7.863 1 91.06 225 PRO B CA 1
ATOM 4013 C C . PRO B 1 225 ? 11.984 -10.297 7.965 1 91.06 225 PRO B C 1
ATOM 4015 O O . PRO B 1 225 ? 12.742 -11.25 7.773 1 91.06 225 PRO B O 1
ATOM 4018 N N . GLU B 1 226 ? 10.727 -10.422 8.234 1 88.06 226 GLU B N 1
ATOM 4019 C CA . GLU B 1 226 ? 10.141 -11.75 8.375 1 88.06 226 GLU B CA 1
ATOM 4020 C C . GLU B 1 226 ? 10.125 -12.492 7.039 1 88.06 226 GLU B C 1
ATOM 4022 O O . GLU B 1 226 ? 10.359 -13.695 6.988 1 88.06 226 GLU B O 1
ATOM 4027 N N . LEU B 1 227 ? 9.828 -11.812 5.996 1 91.31 227 LEU B N 1
ATOM 4028 C CA . LEU B 1 227 ? 9.781 -12.414 4.668 1 91.31 227 LEU B CA 1
ATOM 4029 C C . LEU B 1 227 ? 11.172 -12.859 4.23 1 91.31 227 LEU B C 1
ATOM 4031 O O . LEU B 1 227 ? 11.344 -13.953 3.695 1 91.31 227 LEU B O 1
ATOM 4035 N N . VAL B 1 228 ? 12.141 -11.977 4.496 1 94.94 228 VAL B N 1
ATOM 4036 C CA . VAL B 1 228 ? 13.523 -12.32 4.191 1 94.94 228 VAL B CA 1
ATOM 4037 C C . VAL B 1 228 ? 13.961 -13.508 5.055 1 94.94 228 VAL B C 1
ATOM 4039 O O . VAL B 1 228 ? 14.555 -14.461 4.547 1 94.94 228 VAL B O 1
ATOM 4042 N N . GLY B 1 229 ? 13.656 -13.477 6.289 1 92.31 229 GLY B N 1
ATOM 4043 C CA . GLY B 1 229 ? 14.008 -14.547 7.207 1 92.31 229 GLY B CA 1
ATOM 4044 C C . GLY B 1 229 ? 13.422 -15.891 6.816 1 92.31 229 GLY B C 1
ATOM 4045 O O . GLY B 1 229 ? 14.031 -16.938 7.051 1 92.31 229 GLY B O 1
ATOM 4046 N N . ALA B 1 230 ? 12.266 -15.836 6.246 1 88.31 230 ALA B N 1
ATOM 4047 C CA . ALA B 1 230 ? 11.562 -17.047 5.824 1 88.31 230 ALA B CA 1
ATOM 4048 C C . ALA B 1 230 ? 12.148 -17.594 4.527 1 88.31 230 ALA B C 1
ATOM 4050 O O . ALA B 1 230 ? 11.719 -18.641 4.039 1 88.31 230 ALA B O 1
ATOM 4051 N N . GLY B 1 231 ? 13.047 -16.781 3.949 1 90.56 231 GLY B N 1
ATOM 4052 C CA . GLY B 1 231 ? 13.766 -17.281 2.787 1 90.56 231 GLY B CA 1
ATOM 4053 C C . GLY B 1 231 ? 13.109 -16.906 1.474 1 90.56 231 GLY B C 1
ATOM 4054 O O . GLY B 1 231 ? 13.43 -17.469 0.427 1 90.56 231 GLY B O 1
ATOM 4055 N N . VAL B 1 232 ? 12.18 -15.953 1.486 1 89.94 232 VAL B N 1
ATOM 4056 C CA . VAL B 1 232 ? 11.523 -15.508 0.262 1 89.94 232 VAL B CA 1
ATOM 4057 C C . VAL B 1 232 ? 12.547 -14.891 -0.686 1 89.94 232 VAL B C 1
ATOM 4059 O O . VAL B 1 232 ? 12.469 -15.078 -1.902 1 89.94 232 VAL B O 1
ATOM 4062 N N . GLY B 1 233 ? 13.422 -14.234 -0.136 1 94.5 233 GLY B N 1
ATOM 4063 C CA . GLY B 1 233 ? 14.492 -13.539 -0.837 1 94.5 233 GLY B CA 1
ATOM 4064 C C . GLY B 1 233 ? 15.367 -12.703 0.081 1 94.5 233 GLY B C 1
ATOM 4065 O O . GLY B 1 233 ? 15.414 -12.945 1.289 1 94.5 233 GLY B O 1
ATOM 4066 N N . ILE B 1 234 ? 16.125 -11.859 -0.579 1 97.38 234 ILE B N 1
ATOM 4067 C CA . ILE B 1 234 ? 16.938 -10.898 0.162 1 97.38 234 ILE B CA 1
ATOM 4068 C C . ILE B 1 234 ? 16.375 -9.492 -0.035 1 97.38 234 ILE B C 1
ATOM 4070 O O . ILE B 1 234 ? 15.477 -9.281 -0.855 1 97.38 234 ILE B O 1
ATOM 4074 N N . GLY B 1 235 ? 16.797 -8.555 0.793 1 97.31 235 GLY B N 1
ATOM 4075 C CA . GLY B 1 235 ? 16.172 -7.242 0.678 1 97.31 235 GLY B CA 1
ATOM 4076 C C . GLY B 1 235 ? 17.031 -6.121 1.224 1 97.31 235 GLY B C 1
ATOM 4077 O O . GLY B 1 235 ? 17.969 -6.367 1.982 1 97.31 235 GLY B O 1
ATOM 4078 N N . LEU B 1 236 ? 16.797 -4.883 0.777 1 97.19 236 LEU B N 1
ATOM 4079 C CA . LEU B 1 236 ? 17.453 -3.676 1.275 1 97.19 236 LEU B CA 1
ATOM 4080 C C . LEU B 1 236 ? 16.672 -3.088 2.451 1 97.19 236 LEU B C 1
ATOM 4082 O O . LEU B 1 236 ? 15.453 -2.908 2.369 1 97.19 236 LEU B O 1
ATOM 4086 N N . MET B 1 237 ? 17.344 -2.826 3.527 1 95.12 237 MET B N 1
ATOM 4087 C CA . MET B 1 237 ? 16.75 -2.211 4.703 1 95.12 237 MET B CA 1
ATOM 4088 C C . MET B 1 237 ? 17.656 -1.146 5.297 1 95.12 237 MET B C 1
ATOM 4090 O O . MET B 1 237 ? 18.891 -1.313 5.312 1 95.12 237 MET B O 1
ATOM 4094 N N . PRO B 1 238 ? 17.062 -0.116 5.816 1 93.06 238 PRO B N 1
ATOM 4095 C CA . PRO B 1 238 ? 17.906 0.898 6.453 1 93.06 238 PRO B CA 1
ATOM 4096 C C . PRO B 1 238 ? 18.578 0.395 7.734 1 93.06 238 PRO B C 1
ATOM 4098 O O . PRO B 1 238 ? 18.047 -0.515 8.383 1 93.06 238 PRO B O 1
ATOM 4101 N N . ALA B 1 239 ? 19.625 1.021 8.094 1 91.5 239 ALA B N 1
ATOM 4102 C CA . ALA B 1 239 ? 20.438 0.614 9.25 1 91.5 239 ALA B CA 1
ATOM 4103 C C . ALA B 1 239 ? 19.609 0.66 10.531 1 91.5 239 ALA B C 1
ATOM 4105 O O . ALA B 1 239 ? 19.828 -0.137 11.445 1 91.5 239 ALA B O 1
ATOM 4106 N N . VAL B 1 240 ? 18.656 1.514 10.555 1 87.12 240 VAL B N 1
ATOM 4107 C CA . VAL B 1 240 ? 17.812 1.635 11.75 1 87.12 240 VAL B CA 1
ATOM 4108 C C . VAL B 1 240 ? 17.047 0.333 11.977 1 87.12 240 VAL B C 1
ATOM 4110 O O . VAL B 1 240 ? 16.797 -0.05 13.117 1 87.12 240 VAL B O 1
ATOM 4113 N N . ALA B 1 241 ? 16.719 -0.333 10.93 1 88.19 241 ALA B N 1
ATOM 4114 C CA . ALA B 1 241 ? 16.016 -1.609 11.062 1 88.19 241 ALA B CA 1
ATOM 4115 C C . ALA B 1 241 ? 16.875 -2.621 11.828 1 88.19 241 ALA B C 1
ATOM 4117 O O . ALA B 1 241 ? 16.359 -3.402 12.625 1 88.19 241 ALA B O 1
ATOM 4118 N N . ARG B 1 242 ? 18.141 -2.604 11.562 1 88.81 242 ARG B N 1
ATOM 4119 C CA . ARG B 1 242 ? 19.047 -3.492 12.273 1 88.81 242 ARG B CA 1
ATOM 4120 C C . ARG B 1 242 ? 19.031 -3.201 13.773 1 88.81 242 ARG B C 1
ATOM 4122 O O . ARG B 1 242 ? 19.031 -4.125 14.586 1 88.81 242 ARG B O 1
ATOM 4129 N N . ARG B 1 243 ? 18.984 -1.979 14.07 1 83.5 243 ARG B N 1
ATOM 4130 C CA . ARG B 1 243 ? 19 -1.565 15.469 1 83.5 243 ARG B CA 1
ATOM 4131 C C . ARG B 1 243 ? 17.719 -2.016 16.172 1 83.5 243 ARG B C 1
ATOM 4133 O O . ARG B 1 243 ? 17.766 -2.465 17.328 1 83.5 243 ARG B O 1
ATOM 4140 N N . VAL B 1 244 ? 16.656 -1.992 15.492 1 78.5 244 VAL B N 1
ATOM 4141 C CA . VAL B 1 244 ? 15.359 -2.312 16.078 1 78.5 244 VAL B CA 1
ATOM 4142 C C . VAL B 1 244 ? 15.211 -3.826 16.203 1 78.5 244 VAL B C 1
ATOM 4144 O O . VAL B 1 244 ? 14.711 -4.32 17.219 1 78.5 244 VAL B O 1
ATOM 4147 N N . LEU B 1 245 ? 15.594 -4.551 15.203 1 82.94 245 LEU B N 1
ATOM 4148 C CA . LEU B 1 245 ? 15.43 -6 15.172 1 82.94 245 LEU B CA 1
ATOM 4149 C C . LEU B 1 245 ? 16.484 -6.688 16.031 1 82.94 245 LEU B C 1
ATOM 4151 O O . LEU B 1 245 ? 16.266 -7.797 16.516 1 82.94 245 LEU B O 1
ATOM 4155 N N . GLY B 1 246 ? 17.578 -6.02 16.156 1 78.69 246 GLY B N 1
ATOM 4156 C CA . GLY B 1 246 ? 18.656 -6.594 16.938 1 78.69 246 GLY B CA 1
ATOM 4157 C C . GLY B 1 246 ? 19.547 -7.52 16.125 1 78.69 246 GLY B C 1
ATOM 4158 O O . GLY B 1 246 ? 19.219 -7.863 14.992 1 78.69 246 GLY B O 1
ATOM 4159 N N . GLU B 1 247 ? 20.625 -7.949 16.766 1 74.12 247 GLU B N 1
ATOM 4160 C CA . GLU B 1 247 ? 21.609 -8.805 16.109 1 74.12 247 GLU B CA 1
ATOM 4161 C C . GLU B 1 247 ? 21.109 -10.242 16 1 74.12 247 GLU B C 1
ATOM 4163 O O . GLU B 1 247 ? 21.516 -10.977 15.102 1 74.12 247 GLU B O 1
ATOM 4168 N N . ASP B 1 248 ? 20.219 -10.539 16.828 1 77.81 248 ASP B N 1
ATOM 4169 C CA . ASP B 1 248 ? 19.719 -11.906 16.844 1 77.81 248 ASP B CA 1
ATOM 4170 C C . ASP B 1 248 ? 18.391 -12.016 16.094 1 77.81 248 ASP B C 1
ATOM 4172 O O . ASP B 1 248 ? 17.609 -12.93 16.344 1 77.81 248 ASP B O 1
ATOM 4176 N N . GLY B 1 249 ? 18.25 -11.141 15.344 1 82.81 249 GLY B N 1
ATOM 4177 C CA . GLY B 1 249 ? 17.016 -11.156 14.57 1 82.81 249 GLY B CA 1
ATOM 4178 C C . GLY B 1 249 ? 17 -12.234 13.5 1 82.81 249 GLY B C 1
ATOM 4179 O O . GLY B 1 249 ? 17.891 -13.07 13.438 1 82.81 249 GLY B O 1
ATOM 4180 N N . PRO B 1 250 ? 15.961 -12.273 12.68 1 86.62 250 PRO B N 1
ATOM 4181 C CA . PRO B 1 250 ? 15.734 -13.359 11.727 1 86.62 250 PRO B CA 1
ATOM 4182 C C . PRO B 1 250 ? 16.594 -13.234 10.469 1 86.62 250 PRO B C 1
ATOM 4184 O O . PRO B 1 250 ? 16.516 -14.086 9.578 1 86.62 250 PRO B O 1
ATOM 4187 N N . VAL B 1 251 ? 17.453 -12.117 10.484 1 94.75 251 VAL B N 1
ATOM 4188 C CA . VAL B 1 251 ? 18.188 -11.898 9.242 1 94.75 251 VAL B CA 1
ATOM 4189 C C . VAL B 1 251 ? 19.641 -11.57 9.555 1 94.75 251 VAL B C 1
ATOM 4191 O O . VAL B 1 251 ? 19.969 -11.164 10.672 1 94.75 251 VAL B O 1
ATOM 4194 N N . GLY B 1 252 ? 20.516 -11.93 8.594 1 94.94 252 GLY B N 1
ATOM 4195 C CA . GLY B 1 252 ? 21.875 -11.43 8.594 1 94.94 252 GLY B CA 1
ATOM 4196 C C . GLY B 1 252 ? 22.047 -10.125 7.832 1 94.94 252 GLY B C 1
ATOM 4197 O O . GLY B 1 252 ? 21.266 -9.836 6.922 1 94.94 252 GLY B O 1
ATOM 4198 N N . TRP B 1 253 ? 23.062 -9.367 8.188 1 95.75 253 TRP B N 1
ATOM 4199 C CA . TRP B 1 253 ? 23.25 -8.031 7.629 1 95.75 253 TRP B CA 1
ATOM 4200 C C . TRP B 1 253 ? 24.578 -7.922 6.906 1 95.75 253 TRP B C 1
ATOM 4202 O O . TRP B 1 253 ? 25.609 -8.398 7.398 1 95.75 253 TRP B O 1
ATOM 4212 N N . LEU B 1 254 ? 24.531 -7.34 5.742 1 96.31 254 LEU B N 1
ATOM 4213 C CA . LEU B 1 254 ? 25.734 -7.039 4.969 1 96.31 254 LEU B CA 1
ATOM 4214 C C . LEU B 1 254 ? 25.703 -5.602 4.461 1 96.31 254 LEU B C 1
ATOM 4216 O O . LEU B 1 254 ? 24.641 -5.027 4.262 1 96.31 254 LEU B O 1
ATOM 4220 N N . ARG B 1 255 ? 26.922 -5.145 4.227 1 97.12 255 ARG B N 1
ATOM 4221 C CA . ARG B 1 255 ? 27.062 -3.871 3.525 1 97.12 255 ARG B CA 1
ATOM 4222 C C . ARG B 1 255 ? 27.219 -4.086 2.023 1 97.12 255 ARG B C 1
ATOM 4224 O O . ARG B 1 255 ? 27.781 -5.09 1.592 1 97.12 255 ARG B O 1
ATOM 4231 N N . LEU B 1 256 ? 26.594 -3.215 1.294 1 97.19 256 LEU B N 1
ATOM 4232 C CA . LEU B 1 256 ? 26.797 -3.244 -0.149 1 97.19 256 LEU B CA 1
ATOM 4233 C C . LEU B 1 256 ? 27.984 -2.361 -0.546 1 97.19 256 LEU B C 1
ATOM 4235 O O . LEU B 1 256 ? 28.141 -1.259 -0.018 1 97.19 256 LEU B O 1
ATOM 4239 N N . ASP B 1 257 ? 28.766 -2.885 -1.418 1 95.31 257 ASP B N 1
ATOM 4240 C CA . ASP B 1 257 ? 29.891 -2.109 -1.94 1 95.31 257 ASP B CA 1
ATOM 4241 C C . ASP B 1 257 ? 29.422 -1.1 -2.986 1 95.31 257 ASP B C 1
ATOM 4243 O O . ASP B 1 257 ? 29.75 -1.225 -4.168 1 95.31 257 ASP B O 1
ATOM 4247 N N . ALA B 1 258 ? 28.734 -0.148 -2.561 1 94.12 258 ALA B N 1
ATOM 4248 C CA . ALA B 1 258 ? 28.203 0.943 -3.375 1 94.12 258 ALA B CA 1
ATOM 4249 C C . ALA B 1 258 ? 28.172 2.248 -2.584 1 94.12 258 ALA B C 1
ATOM 4251 O O . ALA B 1 258 ? 27.484 2.344 -1.562 1 94.12 258 ALA B O 1
ATOM 4252 N N . PRO B 1 259 ? 28.938 3.213 -2.98 1 89.69 259 PRO B N 1
ATOM 4253 C CA . PRO B 1 259 ? 29.031 4.461 -2.223 1 89.69 259 PRO B CA 1
ATOM 4254 C C . PRO B 1 259 ? 27.688 5.164 -2.053 1 89.69 259 PRO B C 1
ATOM 4256 O O . PRO B 1 259 ? 27.5 5.922 -1.099 1 89.69 259 PRO B O 1
ATOM 4259 N N . ASP B 1 260 ? 26.719 4.906 -2.928 1 91.12 260 ASP B N 1
ATOM 4260 C CA . ASP B 1 260 ? 25.453 5.637 -2.881 1 91.12 260 ASP B CA 1
ATOM 4261 C C . ASP B 1 260 ? 24.344 4.785 -2.264 1 91.12 260 ASP B C 1
ATOM 4263 O O . ASP B 1 260 ? 23.172 5.105 -2.391 1 91.12 260 ASP B O 1
ATOM 4267 N N . CYS B 1 261 ? 24.781 3.73 -1.543 1 95.81 261 CYS B N 1
ATOM 4268 C CA . CYS B 1 261 ? 23.781 2.875 -0.898 1 95.81 261 CYS B CA 1
ATOM 4269 C C . CYS B 1 261 ? 23.344 3.467 0.434 1 95.81 261 CYS B C 1
ATOM 4271 O O . CYS B 1 261 ? 23.688 2.943 1.495 1 95.81 261 CYS B O 1
ATOM 4273 N N . HIS B 1 262 ? 22.594 4.562 0.314 1 95.62 262 HIS B N 1
ATOM 4274 C CA . HIS B 1 262 ? 22.094 5.266 1.493 1 95.62 262 HIS B CA 1
ATOM 4275 C C . HIS B 1 262 ? 20.656 5.746 1.293 1 95.62 262 HIS B C 1
ATOM 4277 O O . HIS B 1 262 ? 20.172 5.793 0.163 1 95.62 262 HIS B O 1
ATOM 4283 N N . ARG B 1 263 ? 20.031 5.938 2.375 1 93.56 263 ARG B N 1
ATOM 4284 C CA . ARG B 1 263 ? 18.703 6.547 2.438 1 93.56 263 ARG B CA 1
ATOM 4285 C C . ARG B 1 263 ? 18.75 7.918 3.096 1 93.56 263 ARG B C 1
ATOM 4287 O O . ARG B 1 263 ? 19.344 8.078 4.164 1 93.56 263 ARG B O 1
ATOM 4294 N N . THR B 1 264 ? 18.234 8.891 2.441 1 93.25 264 THR B N 1
ATOM 4295 C CA . THR B 1 264 ? 18.094 10.219 3.033 1 93.25 264 THR B CA 1
ATOM 4296 C C . THR B 1 264 ? 16.641 10.492 3.418 1 93.25 264 THR B C 1
ATOM 4298 O O . THR B 1 264 ? 15.742 10.375 2.584 1 93.25 264 THR B O 1
ATOM 4301 N N . LEU B 1 265 ? 16.453 10.766 4.688 1 93.75 265 LEU B N 1
ATOM 4302 C CA . LEU B 1 265 ? 15.141 11.141 5.191 1 93.75 265 LEU B CA 1
ATOM 4303 C C . LEU B 1 265 ? 14.984 12.656 5.227 1 93.75 265 LEU B C 1
ATOM 4305 O O . LEU B 1 265 ? 15.797 13.359 5.836 1 93.75 265 LEU B O 1
ATOM 4309 N N . THR B 1 266 ? 13.938 13.102 4.566 1 95.19 266 THR B N 1
ATOM 4310 C CA . THR B 1 266 ? 13.719 14.539 4.469 1 95.19 266 THR B CA 1
ATOM 4311 C C . THR B 1 266 ? 12.297 14.898 4.895 1 95.19 266 THR B C 1
ATOM 4313 O O . THR B 1 266 ? 11.344 14.18 4.57 1 95.19 266 THR B O 1
ATOM 4316 N N . LEU B 1 267 ? 12.203 15.898 5.66 1 96.19 267 LEU B N 1
ATOM 4317 C CA . LEU B 1 267 ? 10.906 16.5 5.957 1 96.19 267 LEU B CA 1
ATOM 4318 C C . LEU B 1 267 ? 10.609 17.641 5 1 96.19 267 LEU B C 1
ATOM 4320 O O . LEU B 1 267 ? 11.414 18.578 4.867 1 96.19 267 LEU B O 1
ATOM 4324 N N . VAL B 1 268 ? 9.492 17.547 4.316 1 97.19 268 VAL B N 1
ATOM 4325 C CA . VAL B 1 268 ? 9.148 18.5 3.275 1 97.19 268 VAL B CA 1
ATOM 4326 C C . VAL B 1 268 ? 7.82 19.172 3.609 1 97.19 268 VAL B C 1
ATOM 4328 O O . VAL B 1 268 ? 6.895 18.531 4.105 1 97.19 268 VAL B O 1
ATOM 4331 N N . TRP B 1 269 ? 7.738 20.453 3.371 1 96.5 269 TRP B N 1
ATOM 4332 C CA . TRP B 1 269 ? 6.496 21.203 3.547 1 96.5 269 TRP B CA 1
ATOM 4333 C C . TRP B 1 269 ? 6.383 22.328 2.523 1 96.5 269 TRP B C 1
ATOM 4335 O O . TRP B 1 269 ? 7.355 22.641 1.836 1 96.5 269 TRP B O 1
ATOM 4345 N N . ARG B 1 270 ? 5.191 22.828 2.291 1 94.38 270 ARG B N 1
ATOM 4346 C CA . ARG B 1 270 ? 4.969 23.906 1.322 1 94.38 270 ARG B CA 1
ATOM 4347 C C . ARG B 1 270 ? 5.699 25.172 1.733 1 94.38 270 ARG B C 1
ATOM 4349 O O . ARG B 1 270 ? 5.68 25.562 2.904 1 94.38 270 ARG B O 1
ATOM 4356 N N . ARG B 1 271 ? 6.133 25.719 0.638 1 90.38 271 ARG B N 1
ATOM 4357 C CA . ARG B 1 271 ? 6.781 27 0.882 1 90.38 271 ARG B CA 1
ATOM 4358 C C . ARG B 1 271 ? 5.766 28.062 1.293 1 90.38 271 ARG B C 1
ATOM 4360 O O . ARG B 1 271 ? 4.695 28.172 0.69 1 90.38 271 ARG B O 1
ATOM 4367 N N . ASP B 1 272 ? 5.859 28.781 2.383 1 84.81 272 ASP B N 1
ATOM 4368 C CA . ASP B 1 272 ? 5.062 29.906 2.863 1 84.81 272 ASP B CA 1
ATOM 4369 C C . ASP B 1 272 ? 3.74 29.422 3.455 1 84.81 272 ASP B C 1
ATOM 4371 O O . ASP B 1 272 ? 2.809 30.219 3.629 1 84.81 272 ASP B O 1
ATOM 4375 N N . ALA B 1 273 ? 3.607 28.141 3.488 1 89.5 273 ALA B N 1
ATOM 4376 C CA . ALA B 1 273 ? 2.412 27.625 4.156 1 89.5 273 ALA B CA 1
ATOM 4377 C C . ALA B 1 273 ? 2.346 28.094 5.605 1 89.5 273 ALA B C 1
ATOM 4379 O O . ALA B 1 273 ? 3.379 28.281 6.25 1 89.5 273 ALA B O 1
ATOM 4380 N N . TYR B 1 274 ? 1.169 28.312 6.051 1 87.44 274 TYR B N 1
ATOM 4381 C CA . TYR B 1 274 ? 1.009 28.547 7.484 1 87.44 274 TYR B CA 1
ATOM 4382 C C . TYR B 1 274 ? 1.235 27.25 8.266 1 87.44 274 TYR B C 1
ATOM 4384 O O . TYR B 1 274 ? 0.586 26.234 7.996 1 87.44 274 TYR B O 1
ATOM 4392 N N . LEU B 1 275 ? 2.197 27.297 9.18 1 91.25 275 LEU B N 1
ATOM 4393 C CA . LEU B 1 275 ? 2.416 26.203 10.125 1 91.25 275 LEU B CA 1
ATOM 4394 C C . LEU B 1 275 ? 1.928 26.594 11.516 1 91.25 275 LEU B C 1
ATOM 4396 O O . LEU B 1 275 ? 2.422 27.547 12.109 1 91.25 275 LEU B O 1
ATOM 4400 N N . SER B 1 276 ? 0.985 25.875 11.977 1 90.56 276 SER B N 1
ATOM 4401 C CA . SER B 1 276 ? 0.458 26.094 13.32 1 90.56 276 SER B CA 1
ATOM 4402 C C . SER B 1 276 ? 1.515 25.812 14.383 1 90.56 276 SER B C 1
ATOM 4404 O O . SER B 1 276 ? 2.535 25.172 14.102 1 90.56 276 SER B O 1
ATOM 4406 N N . PRO B 1 277 ? 1.238 26.281 15.578 1 89.56 277 PRO B N 1
ATOM 4407 C CA . PRO B 1 277 ? 2.15 25.938 16.672 1 89.56 277 PRO B CA 1
ATOM 4408 C C . PRO B 1 277 ? 2.346 24.438 16.828 1 89.56 277 PRO B C 1
ATOM 4410 O O . PRO B 1 277 ? 3.465 23.969 17.062 1 89.56 277 PRO B O 1
ATOM 4413 N N . ALA B 1 278 ? 1.334 23.75 16.625 1 92.25 278 ALA B N 1
ATOM 4414 C CA . ALA B 1 278 ? 1.418 22.281 16.703 1 92.25 278 ALA B CA 1
ATOM 4415 C C . ALA B 1 278 ? 2.312 21.734 15.594 1 92.25 278 ALA B C 1
ATOM 4417 O O . ALA B 1 278 ? 3.127 20.844 15.828 1 92.25 278 ALA B O 1
ATOM 4418 N N . ALA B 1 279 ? 2.15 22.25 14.43 1 94.12 279 ALA B N 1
ATOM 4419 C CA . ALA B 1 279 ? 2.963 21.812 13.297 1 94.12 279 ALA B CA 1
ATOM 4420 C C . ALA B 1 279 ? 4.438 22.141 13.516 1 94.12 279 ALA B C 1
ATOM 4422 O O . ALA B 1 279 ? 5.312 21.344 13.188 1 94.12 279 ALA B O 1
ATOM 4423 N N . LEU B 1 280 ? 4.676 23.297 14.078 1 94.12 280 LEU B N 1
ATOM 4424 C CA . LEU B 1 280 ? 6.047 23.688 14.367 1 94.12 280 LEU B CA 1
ATOM 4425 C C . LEU B 1 280 ? 6.672 22.766 15.406 1 94.12 280 LEU B C 1
ATOM 4427 O O . LEU B 1 280 ? 7.836 22.391 15.281 1 94.12 280 LEU B O 1
ATOM 4431 N N . ASP B 1 281 ? 5.891 22.453 16.359 1 94.25 281 ASP B N 1
ATOM 4432 C CA . ASP B 1 281 ? 6.371 21.531 17.375 1 94.25 281 ASP B CA 1
ATOM 4433 C C . ASP B 1 281 ? 6.656 20.156 16.766 1 94.25 281 ASP B C 1
ATOM 4435 O O . ASP B 1 281 ? 7.641 19.5 17.125 1 94.25 281 ASP B O 1
ATOM 4439 N N . PHE B 1 282 ? 5.812 19.719 15.875 1 95.31 282 PHE B N 1
ATOM 4440 C CA . PHE B 1 282 ? 6.023 18.438 15.211 1 95.31 282 PHE B CA 1
ATOM 4441 C C . PHE B 1 282 ? 7.324 18.438 14.422 1 95.31 282 PHE B C 1
ATOM 4443 O O . PHE B 1 282 ? 8.109 17.5 14.5 1 95.31 282 PHE B O 1
ATOM 4450 N N . ARG B 1 283 ? 7.492 19.484 13.688 1 95.12 283 ARG B N 1
ATOM 4451 C CA . ARG B 1 283 ? 8.711 19.609 12.898 1 95.12 283 ARG B CA 1
ATOM 4452 C C . ARG B 1 283 ? 9.953 19.547 13.781 1 95.12 283 ARG B C 1
ATOM 4454 O O . ARG B 1 283 ? 10.922 18.859 13.445 1 95.12 283 ARG B O 1
ATOM 4461 N N . ARG B 1 284 ? 9.906 20.234 14.844 1 94.44 284 ARG B N 1
ATOM 4462 C CA . ARG B 1 284 ? 11.023 20.234 15.789 1 94.44 284 ARG B CA 1
ATOM 4463 C C . ARG B 1 284 ? 11.281 18.828 16.328 1 94.44 284 ARG B C 1
ATOM 4465 O O . ARG B 1 284 ? 12.422 18.359 16.328 1 94.44 284 ARG B O 1
ATOM 4472 N N . LEU B 1 285 ? 10.258 18.156 16.734 1 93.81 285 LEU B N 1
ATOM 4473 C CA . LEU B 1 285 ? 10.383 16.828 17.312 1 93.81 285 LEU B CA 1
ATOM 4474 C C . LEU B 1 285 ? 10.875 15.82 16.281 1 93.81 285 LEU B C 1
ATOM 4476 O O . LEU B 1 285 ? 11.633 14.906 16.609 1 93.81 285 LEU B O 1
ATOM 4480 N N . ALA B 1 286 ? 10.328 15.945 15.086 1 93.81 286 ALA B N 1
ATOM 4481 C CA . ALA B 1 286 ? 10.805 15.078 14.016 1 93.81 286 ALA B CA 1
ATOM 4482 C C . ALA B 1 286 ? 12.312 15.211 13.836 1 93.81 286 ALA B C 1
ATOM 4484 O O . ALA B 1 286 ? 13.016 14.211 13.672 1 93.81 286 ALA B O 1
ATOM 4485 N N . GLY B 1 287 ? 12.781 16.438 13.875 1 91.62 287 GLY B N 1
ATOM 4486 C CA . GLY B 1 287 ? 14.219 16.672 13.797 1 91.62 287 GLY B CA 1
ATOM 4487 C C . GLY B 1 287 ? 14.984 16.062 14.953 1 91.62 287 GLY B C 1
ATOM 4488 O O . GLY B 1 287 ? 16.047 15.453 14.75 1 91.62 287 GLY B O 1
ATOM 4489 N N . GLU B 1 288 ? 14.469 16.078 16.125 1 89.31 288 GLU B N 1
ATOM 4490 C CA . GLU B 1 288 ? 15.133 15.594 17.344 1 89.31 288 GLU B CA 1
ATOM 4491 C C . GLU B 1 288 ? 15.148 14.07 17.391 1 89.31 288 GLU B C 1
ATOM 4493 O O . GLU B 1 288 ? 16.141 13.469 17.828 1 89.31 288 GLU B O 1
ATOM 4498 N N . ARG B 1 289 ? 14.047 13.477 16.938 1 87.19 289 ARG B N 1
ATOM 4499 C CA . ARG B 1 289 ? 13.859 12.047 17.156 1 87.19 289 ARG B CA 1
ATOM 4500 C C . ARG B 1 289 ? 14.391 11.242 15.969 1 87.19 289 ARG B C 1
ATOM 4502 O O . ARG B 1 289 ? 14.711 10.062 16.109 1 87.19 289 ARG B O 1
ATOM 4509 N N . LEU B 1 290 ? 14.305 11.789 14.844 1 85.31 290 LEU B N 1
ATOM 4510 C CA . LEU B 1 290 ? 14.711 11.039 13.664 1 85.31 290 LEU B CA 1
ATOM 4511 C C . LEU B 1 290 ? 16.141 11.383 13.258 1 85.31 290 LEU B C 1
ATOM 4513 O O . LEU B 1 290 ? 16.734 10.703 12.43 1 85.31 290 LEU B O 1
ATOM 4517 N N . MET B 1 291 ? 16.734 12.398 13.797 1 71.06 291 MET B N 1
ATOM 4518 C CA . MET B 1 291 ? 18.141 12.719 13.523 1 71.06 291 MET B CA 1
ATOM 4519 C C . MET B 1 291 ? 19.078 11.828 14.336 1 71.06 291 MET B C 1
ATOM 4521 O O . MET B 1 291 ? 18.844 11.609 15.531 1 71.06 291 MET B O 1
ATOM 4525 N N . PRO B 1 292 ? 19.906 10.93 13.555 1 61.31 292 PRO B N 1
ATOM 4526 C CA . PRO B 1 292 ? 20.844 10.078 14.273 1 61.31 292 PRO B CA 1
ATOM 4527 C C . PRO B 1 292 ? 21.641 10.844 15.336 1 61.31 292 PRO B C 1
ATOM 4529 O O . PRO B 1 292 ? 21.844 12.047 15.203 1 61.31 292 PRO B O 1
ATOM 4532 N N . ASP B 1 293 ? 21.594 10.484 16.609 1 48.88 293 ASP B N 1
ATOM 4533 C CA . ASP B 1 293 ? 22.562 11.062 17.547 1 48.88 293 ASP B CA 1
ATOM 4534 C C . ASP B 1 293 ? 23.938 11.188 16.891 1 48.88 293 ASP B C 1
ATOM 4536 O O . ASP B 1 293 ? 24.453 10.227 16.328 1 48.88 293 ASP B O 1
ATOM 4540 N N . VAL B 1 294 ? 24.375 12.281 16.297 1 36.66 294 VAL B N 1
ATOM 4541 C CA . VAL B 1 294 ? 25.781 12.547 16.062 1 36.66 294 VAL B CA 1
ATOM 4542 C C . VAL B 1 294 ? 26.609 12.07 17.25 1 36.66 294 VAL B C 1
ATOM 4544 O O . VAL B 1 294 ? 26.703 12.742 18.266 1 36.66 294 VAL B O 1
ATOM 4547 N N . SER B 1 295 ? 26.188 11.156 18.109 1 30.88 295 SER B N 1
ATOM 4548 C CA . SER B 1 295 ? 27.359 10.859 18.922 1 30.88 295 SER B CA 1
ATOM 4549 C C . SER B 1 295 ? 28.328 9.953 18.188 1 30.88 295 SER B C 1
ATOM 4551 O O . SER B 1 295 ? 27.922 9.055 17.453 1 30.88 295 SER B O 1
#

pLDDT: mean 89.28, std 8.26, range [30.88, 97.81]

Sequence (590 aa):
MDLLSLRYFQSVARHQHISRAAEELRVAQPSVSRTIIRLESELGTPLFDRRGRRIRLNEHGAAFLVRVERALAELEDARREVADAGRGGPGRVAVAAETLLQLAGVLSAFRELRPGVGVRLFQAPVDSMRRHLRSGEVDFALASQPLTGPEVCSAELAREEVLLAVPVGHRLAGRERVAVAELADEDFVSTRPGHWQRALLERLFAREGLAPRVVCEGDEAAATPELVGAGVGIGLMPAVARRVLGEDGPVGWLRLDAPDCHRTLTLVWRRDAYLSPAALDFRRLAGERLMPDVSMDLLSLRYFQSVARHQHISRAAEELRVAQPSVSRTIIRLESELGTPLFDRRGRRIRLNEHGAAFLVRVERALAELEDARREVADAGRGGPGRVAVAAETLLQLAGVLSAFRELRPGVGVRLFQAPVDSMRRHLRSGEVDFALASQPLTGPEVCSAELAREEVLLAVPVGHRLAGRERVAVAELADEDFVSTRPGHWQRALLERLFAREGLAPRVVCEGDEAAATPELVGAGVGIGLMPAVARRVLGEDGPVGWLRLDAPDCHRTLTLVWRRDAYLSPAALDFRRLAGERLMPDVS

InterPro domains:
  IPR000847 LysR, HTH, N-terminal domain [PF00126] (5-61)
  IPR000847 LysR, HTH, N-terminal domain [PR00039] (18-29)
  IPR000847 LysR, HTH, N-terminal domain [PR00039] (29-39)
  IPR000847 LysR, HTH, N-terminal domain [PR00039] (39-50)
  IPR000847 LysR, HTH, N-terminal domain [PS50931] (1-58)
  IPR005119 LysR, substrate-binding [PF03466] (92-289)
  IPR036388 Winged helix-like DNA-binding domain superfamily [G3DSA:1.10.10.10] (1-89)
  IPR036390 Winged helix DNA-binding domain superfamily [SSF46785] (1-86)

Organism: Streptomyces coelicolor (strain ATCC BAA-471 / A3(2) / M145) (NCBI:txid100226)